Protein AF-A0A7U6KMN3-F1 (afdb_monomer)

Foldseek 3Di:
DVLLLLLLLLLVLLVPDPVQCPDPLHQAQFQKDKDFAFKEWEAALQLHGDAMDTDADPVRARETDTFIAHADLCRQLPPDDDADRAAKAFQQQQAPCQCQAEPDNDRNPVRRLVNLVLLCPDPLHDSQSVSSSSNRVVRCVVVRCVVNVQFDHDPVDNRHGDWDLDCVVPGRHSQVHADDDPRTRDSSRHMYFYFYFHPDPPPPTPVGRGCRPDVSNSVSSVVSSLVVLPDWDQAPSPRDTGRFDPDADACLDPLARQADADDDDCLDPPPCPPVDPDSRCCHVHTHHPRSRRSSSSSSSSQQVPAWDDDPQKIKGKAWSNRDDDDGLQDKDPFDFPPPPPPDDDDDDDDDDDDDDDDDDPDDPDPDPDPCPCVVVLVSLVVVLVVSVVVDDQPTKMKMWMKGPPDRNHIYTLDIDIDGSVQQSVLQSLQFVVQWDWDWDQDPVVSDTTIGIIGDGLQNLLCLLPNPPDDPVSSVVSCSQCSCCSGRPPVDDRDVSSVVSNVVQVVPPVRDDPPDDDDD

Radius of gyration: 28.68 Å; Cα contacts (8 Å, |Δi|>4): 868; chains: 1; bounding box: 84×83×78 Å

Structure (mmCIF, N/CA/C/O backbone):
data_AF-A0A7U6KMN3-F1
#
_entry.id   AF-A0A7U6KMN3-F1
#
loop_
_atom_site.group_PDB
_atom_site.id
_atom_site.type_symbol
_atom_site.label_atom_id
_atom_site.label_alt_id
_atom_site.label_comp_id
_atom_site.label_asym_id
_atom_site.label_entity_id
_atom_site.label_seq_id
_atom_site.pdbx_PDB_ins_code
_atom_site.Cartn_x
_atom_site.Cartn_y
_atom_site.Cartn_z
_atom_site.occupancy
_atom_site.B_iso_or_equiv
_atom_site.auth_seq_id
_atom_site.auth_comp_id
_atom_site.auth_asym_id
_atom_site.auth_atom_id
_atom_site.pdbx_PDB_model_num
ATOM 1 N N . MET A 1 1 ? 4.955 16.633 -13.365 1.00 75.56 1 MET A N 1
ATOM 2 C CA . MET A 1 1 ? 4.415 15.564 -12.492 1.00 75.56 1 MET A CA 1
ATOM 3 C C . MET A 1 1 ? 3.615 14.547 -13.314 1.00 75.56 1 MET A C 1
ATOM 5 O O . MET A 1 1 ? 2.592 14.062 -12.848 1.00 75.56 1 MET A O 1
ATOM 9 N N . SER A 1 2 ? 4.068 14.206 -14.528 1.00 88.62 2 SER A N 1
ATOM 10 C CA . SER A 1 2 ? 3.342 13.273 -15.402 1.00 88.62 2 SER A CA 1
ATOM 11 C C . SER A 1 2 ? 3.213 11.893 -14.758 1.00 88.62 2 SER A C 1
ATOM 13 O O . SER A 1 2 ? 2.114 11.363 -14.697 1.00 88.62 2 SER A O 1
ATOM 15 N N . TRP A 1 3 ? 4.273 11.395 -14.113 1.00 94.62 3 TRP A N 1
ATOM 16 C CA . TRP A 1 3 ? 4.245 10.140 -13.353 1.00 94.62 3 TRP A CA 1
ATOM 17 C C . TRP A 1 3 ? 3.096 10.051 -12.335 1.00 94.62 3 TRP A C 1
ATOM 19 O O . TRP A 1 3 ? 2.422 9.026 -12.259 1.00 94.62 3 TRP A O 1
ATOM 29 N N . LEU A 1 4 ? 2.817 11.125 -11.587 1.00 95.56 4 LEU A N 1
ATOM 30 C CA . LEU A 1 4 ? 1.748 11.130 -10.584 1.00 95.56 4 LEU A CA 1
ATOM 31 C C . LEU A 1 4 ? 0.370 11.159 -11.255 1.00 95.56 4 LEU A C 1
ATOM 33 O O . LEU A 1 4 ? -0.555 10.492 -10.798 1.00 95.56 4 LEU A O 1
ATOM 37 N N . GLN A 1 5 ? 0.252 11.878 -12.373 1.00 95.25 5 GLN A N 1
ATOM 38 C CA . GLN A 1 5 ? -0.947 11.876 -13.205 1.00 95.25 5 GLN A CA 1
ATOM 39 C C . GLN A 1 5 ? -1.227 10.489 -13.794 1.00 95.25 5 GLN A C 1
ATOM 41 O O . GLN A 1 5 ? -2.370 10.042 -13.751 1.00 95.25 5 GLN A O 1
ATOM 46 N N . ARG A 1 6 ? -0.201 9.773 -14.272 1.00 96.31 6 ARG A N 1
ATOM 47 C CA . ARG A 1 6 ? -0.344 8.397 -14.773 1.00 96.31 6 ARG A CA 1
ATOM 48 C C . ARG A 1 6 ? -0.796 7.440 -13.693 1.00 96.31 6 ARG A C 1
ATOM 50 O O . ARG A 1 6 ? -1.695 6.646 -13.941 1.00 96.31 6 ARG A O 1
ATOM 57 N N . LEU A 1 7 ? -0.229 7.534 -12.495 1.00 97.44 7 LEU A N 1
ATOM 58 C CA . LEU A 1 7 ? -0.665 6.722 -11.359 1.00 97.44 7 LEU A CA 1
ATOM 59 C C . LEU A 1 7 ? -2.117 7.016 -10.972 1.00 97.44 7 LEU A C 1
ATOM 61 O O . LEU A 1 7 ? -2.883 6.087 -10.742 1.00 97.44 7 LEU A O 1
ATOM 65 N N . TYR A 1 8 ? -2.516 8.290 -10.961 1.00 97.19 8 TYR A N 1
ATOM 66 C CA . TYR A 1 8 ? -3.905 8.680 -10.726 1.00 97.19 8 TYR A CA 1
ATOM 67 C C . TYR A 1 8 ? -4.854 8.106 -11.792 1.00 97.19 8 TYR A C 1
ATOM 69 O O . TYR A 1 8 ? -5.833 7.453 -11.449 1.00 97.19 8 TYR A O 1
ATOM 77 N N . GLN A 1 9 ? -4.530 8.259 -13.080 1.00 96.06 9 GLN A N 1
ATOM 78 C CA . GLN A 1 9 ? -5.304 7.673 -14.184 1.00 96.06 9 GLN A CA 1
ATOM 79 C C . GLN A 1 9 ? -5.374 6.143 -14.093 1.00 96.06 9 GLN A C 1
ATOM 81 O O . GLN A 1 9 ? -6.420 5.557 -14.356 1.00 96.06 9 GLN A O 1
ATOM 86 N N . THR A 1 10 ? -4.272 5.504 -13.692 1.00 96.25 10 THR A N 1
ATOM 87 C CA . THR A 1 10 ? -4.205 4.050 -13.494 1.00 96.25 10 THR A CA 1
ATOM 88 C C . THR A 1 10 ? -5.128 3.618 -12.361 1.00 96.25 10 THR A C 1
ATOM 90 O O . THR A 1 10 ? -5.821 2.619 -12.502 1.00 96.25 10 THR A O 1
ATOM 93 N N . TYR A 1 11 ? -5.190 4.381 -11.263 1.00 96.75 11 TYR A N 1
ATOM 94 C CA . TYR A 1 11 ? -6.145 4.120 -10.188 1.00 96.75 11 TYR A CA 1
ATOM 95 C C . TYR A 1 11 ? -7.586 4.166 -10.699 1.00 96.75 11 TYR A C 1
ATOM 97 O O . TYR A 1 11 ? -8.338 3.222 -10.480 1.00 96.75 11 TYR A O 1
ATOM 105 N N . GLU A 1 12 ? -7.967 5.248 -11.388 1.00 95.69 12 GLU A N 1
ATOM 106 C CA . GLU A 1 12 ? -9.327 5.416 -11.917 1.00 95.69 12 GLU A CA 1
ATOM 107 C C . GLU A 1 12 ? -9.701 4.249 -12.842 1.00 95.69 12 GLU A C 1
ATOM 109 O O . GLU A 1 12 ? -10.731 3.609 -12.634 1.00 95.69 12 GLU A O 1
ATOM 114 N N . ALA A 1 13 ? -8.825 3.898 -13.788 1.00 94.12 13 ALA A N 1
ATOM 115 C CA . ALA A 1 13 ? -9.052 2.795 -14.718 1.00 94.12 13 ALA A CA 1
ATOM 116 C C . ALA A 1 13 ? -9.132 1.429 -14.013 1.00 94.12 13 ALA A C 1
ATOM 118 O O . ALA A 1 13 ? -10.067 0.664 -14.243 1.00 94.12 13 ALA A O 1
ATOM 119 N N . ALA A 1 14 ? -8.182 1.123 -13.125 1.00 93.44 14 ALA A N 1
ATOM 120 C CA . ALA A 1 14 ? -8.135 -0.160 -12.432 1.00 93.44 14 ALA A CA 1
ATOM 121 C C . ALA A 1 14 ? -9.286 -0.329 -11.429 1.00 93.44 14 ALA A C 1
ATOM 123 O O . ALA A 1 14 ? -9.787 -1.439 -11.265 1.00 93.44 14 ALA A O 1
ATOM 124 N N . SER A 1 15 ? -9.740 0.755 -10.789 1.00 91.81 15 SER A N 1
ATOM 125 C CA . SER A 1 15 ? -10.871 0.730 -9.850 1.00 91.81 15 SER A CA 1
ATOM 126 C C . SER A 1 15 ? -12.203 0.357 -10.512 1.00 91.81 15 SER A C 1
ATOM 128 O O . SER A 1 15 ? -13.073 -0.207 -9.857 1.00 91.81 15 SER A O 1
ATOM 130 N N . GLN A 1 16 ? -12.342 0.620 -11.815 1.00 90.62 16 GLN A N 1
ATOM 131 C CA . GLN A 1 16 ? -13.545 0.330 -12.602 1.00 90.62 16 GLN A CA 1
ATOM 132 C C . GLN A 1 16 ? -13.466 -1.009 -13.354 1.00 90.62 16 GLN A C 1
ATOM 134 O O . GLN A 1 16 ? -14.445 -1.433 -13.966 1.00 90.62 16 GLN A O 1
ATOM 139 N N . ASN A 1 17 ? -12.314 -1.683 -13.329 1.00 89.50 17 ASN A N 1
ATOM 140 C CA . ASN A 1 17 ? -12.091 -2.927 -14.056 1.00 89.50 17 ASN A CA 1
ATOM 141 C C . ASN A 1 17 ? -12.379 -4.144 -13.160 1.00 89.50 17 ASN A C 1
ATOM 143 O O . ASN A 1 17 ? -11.594 -4.459 -12.266 1.00 89.50 17 ASN A O 1
ATOM 147 N N . ALA A 1 18 ? -13.483 -4.846 -13.425 1.00 88.00 18 ALA A N 1
ATOM 148 C CA . ALA A 1 18 ? -13.924 -5.994 -12.631 1.00 88.00 18 ALA A CA 1
ATOM 149 C C . ALA A 1 18 ? -12.882 -7.125 -12.555 1.00 88.00 18 ALA A C 1
ATOM 151 O O . ALA A 1 18 ? -12.682 -7.685 -11.478 1.00 88.00 18 ALA A O 1
ATOM 152 N N . ASP A 1 19 ? -12.172 -7.409 -13.650 1.00 86.81 19 ASP A N 1
ATOM 153 C CA . ASP A 1 19 ? -11.166 -8.476 -13.696 1.00 86.81 19 ASP A CA 1
ATOM 154 C C . ASP A 1 19 ? -9.969 -8.146 -12.800 1.00 86.81 19 ASP A C 1
ATOM 156 O O . ASP A 1 19 ? -9.472 -9.003 -12.072 1.00 86.81 19 ASP A O 1
ATOM 160 N N . LEU A 1 20 ? -9.528 -6.883 -12.796 1.00 85.88 20 LEU A N 1
ATOM 161 C CA . LEU A 1 20 ? -8.457 -6.420 -11.908 1.00 85.88 20 LEU A CA 1
ATOM 162 C C . LEU A 1 20 ? -8.901 -6.386 -10.441 1.00 85.88 20 LEU A C 1
ATOM 164 O O . LEU A 1 20 ? -8.093 -6.645 -9.550 1.00 85.88 20 LEU A O 1
ATOM 168 N N . GLN A 1 21 ? -10.174 -6.082 -10.177 1.00 82.69 21 GLN A N 1
ATOM 169 C CA . GLN A 1 21 ? -10.729 -6.075 -8.822 1.00 82.69 21 GLN A CA 1
ATOM 170 C C . GLN A 1 21 ? -10.980 -7.484 -8.259 1.00 82.69 21 GLN A C 1
ATOM 172 O O . GLN A 1 21 ? -11.063 -7.630 -7.039 1.00 82.69 21 GLN A O 1
ATOM 177 N N . ALA A 1 22 ? -11.098 -8.499 -9.121 1.00 81.06 22 ALA A N 1
ATOM 178 C CA . ALA A 1 22 ? -11.293 -9.898 -8.740 1.00 81.06 22 ALA A CA 1
ATOM 179 C C . ALA A 1 22 ? -9.983 -10.643 -8.417 1.00 81.06 22 ALA A C 1
ATOM 181 O O . ALA A 1 22 ? -10.028 -11.743 -7.872 1.00 81.06 22 ALA A O 1
ATOM 182 N N . GLN A 1 23 ? -8.823 -10.064 -8.741 1.00 80.25 23 GLN A N 1
ATOM 183 C CA . GLN A 1 23 ? -7.516 -10.648 -8.432 1.00 80.25 23 GLN A CA 1
ATOM 184 C C . GLN A 1 23 ? -7.201 -10.576 -6.930 1.00 80.25 23 GLN A C 1
ATOM 186 O O . GLN A 1 23 ? -7.559 -9.610 -6.256 1.00 80.25 23 GLN A O 1
ATOM 191 N N . ASP A 1 24 ? -6.436 -11.551 -6.423 1.00 71.88 24 ASP A N 1
ATOM 192 C CA . ASP A 1 24 ? -6.004 -11.608 -5.014 1.00 71.88 24 ASP A CA 1
ATOM 193 C C . ASP A 1 24 ? -5.270 -10.334 -4.569 1.00 71.88 24 ASP A C 1
ATOM 195 O O . ASP A 1 24 ? -5.405 -9.868 -3.435 1.00 71.88 24 ASP A O 1
ATOM 199 N N . GLN A 1 25 ? -4.503 -9.733 -5.481 1.00 75.62 25 GLN A N 1
ATOM 200 C CA . GLN A 1 25 ? -3.816 -8.465 -5.263 1.00 75.62 25 GLN A CA 1
ATOM 201 C C . GLN A 1 25 ? -4.696 -7.287 -5.696 1.00 75.62 25 GLN A C 1
ATOM 203 O O . GLN A 1 25 ? -4.370 -6.559 -6.635 1.00 75.62 25 GLN A O 1
ATOM 208 N N . LYS A 1 26 ? -5.833 -7.111 -5.017 1.00 80.94 26 LYS A N 1
ATOM 209 C CA . LYS A 1 26 ? -6.793 -6.038 -5.304 1.00 80.94 26 LYS A CA 1
ATOM 210 C C . LYS A 1 26 ? -6.191 -4.653 -5.034 1.00 80.94 26 LYS A C 1
ATOM 212 O O . LYS A 1 26 ? -5.464 -4.441 -4.060 1.00 80.94 26 LYS A O 1
ATOM 217 N N . LEU A 1 27 ? -6.537 -3.687 -5.884 1.00 90.56 27 LEU A N 1
ATOM 218 C CA . LEU A 1 27 ? -6.230 -2.273 -5.670 1.00 90.56 27 LEU A CA 1
ATOM 219 C C . LEU A 1 27 ? -6.852 -1.787 -4.351 1.00 90.56 27 LEU A C 1
ATOM 221 O O . LEU A 1 27 ? -8.049 -1.951 -4.119 1.00 90.56 27 LEU A O 1
ATOM 225 N N . MET A 1 28 ? -6.049 -1.155 -3.494 1.00 90.50 28 MET A N 1
ATOM 226 C CA . MET A 1 28 ? -6.537 -0.654 -2.209 1.00 90.50 28 MET A CA 1
ATOM 227 C C . MET A 1 28 ? -7.503 0.531 -2.409 1.00 90.50 28 MET A C 1
ATOM 229 O O . MET A 1 28 ? -7.180 1.469 -3.149 1.00 90.50 28 MET A O 1
ATOM 233 N N . PRO A 1 29 ? -8.664 0.554 -1.730 1.00 92.25 29 PRO A N 1
ATOM 234 C CA . PRO A 1 29 ? -9.495 1.751 -1.658 1.00 92.25 29 PRO A CA 1
ATOM 235 C C . PRO A 1 29 ? -8.702 2.925 -1.063 1.00 92.25 29 PRO A C 1
ATOM 237 O O . PRO A 1 29 ? -7.939 2.751 -0.115 1.00 92.25 29 PRO A O 1
ATOM 240 N N . TYR A 1 30 ? -8.863 4.135 -1.596 1.00 92.31 30 TYR A N 1
ATOM 241 C CA . TYR A 1 30 ? -8.208 5.315 -1.022 1.00 92.31 30 TYR A CA 1
ATOM 242 C C . TYR A 1 30 ? -8.763 5.622 0.383 1.00 92.31 30 TYR A C 1
ATOM 244 O O . TYR A 1 30 ? -9.890 5.226 0.696 1.00 92.31 30 TYR A O 1
ATOM 252 N N . TYR A 1 31 ? -7.968 6.279 1.239 1.00 93.12 31 TYR A N 1
ATOM 253 C CA . TYR A 1 31 ? -8.259 6.480 2.674 1.00 93.12 31 TYR A CA 1
ATOM 254 C C . TYR A 1 31 ? -8.452 5.185 3.481 1.00 93.12 31 TYR A C 1
ATOM 256 O O . TYR A 1 31 ? -9.208 5.143 4.455 1.00 93.12 31 TYR A O 1
ATOM 264 N N . HIS A 1 32 ? -7.772 4.117 3.065 1.00 93.62 32 HIS A N 1
ATOM 265 C CA . HIS A 1 32 ? -7.722 2.850 3.787 1.00 93.62 32 HIS A CA 1
ATOM 266 C C . HIS A 1 32 ? -6.274 2.428 4.028 1.00 93.62 32 HIS A C 1
ATOM 268 O O . HIS A 1 32 ? -5.341 2.895 3.376 1.00 93.62 32 HIS A O 1
ATOM 274 N N . VAL A 1 33 ? -6.084 1.533 4.992 1.00 92.19 33 VAL A N 1
ATOM 275 C CA . VAL A 1 33 ? -4.797 0.897 5.266 1.00 92.19 33 VAL A CA 1
ATOM 276 C C . VAL A 1 33 ? -5.019 -0.579 5.547 1.00 92.19 33 VAL A C 1
ATOM 278 O O . VAL A 1 33 ? -6.028 -0.960 6.139 1.00 92.19 33 VAL A O 1
ATOM 281 N N . ASN A 1 34 ? -4.064 -1.421 5.170 1.00 91.44 34 ASN A N 1
ATOM 282 C CA . ASN A 1 34 ? -4.116 -2.820 5.566 1.00 91.44 34 ASN A CA 1
ATOM 283 C C . ASN A 1 34 ? -3.633 -3.008 7.006 1.00 91.44 34 ASN A C 1
ATOM 285 O O . ASN A 1 34 ? -2.595 -2.467 7.402 1.00 91.44 34 ASN A O 1
ATOM 289 N N . GLN A 1 35 ? -4.349 -3.829 7.769 1.00 93.88 35 GLN A N 1
ATOM 290 C CA . GLN A 1 35 ? -3.986 -4.218 9.129 1.00 93.88 35 GLN A CA 1
ATOM 291 C C . GLN A 1 35 ? -4.029 -5.734 9.295 1.00 93.88 35 GLN A C 1
ATOM 293 O O . GLN A 1 35 ? -4.826 -6.429 8.668 1.00 93.88 35 GLN A O 1
ATOM 298 N N . ASN A 1 36 ? -3.162 -6.240 10.173 1.00 95.31 36 ASN A N 1
ATOM 299 C CA . ASN A 1 36 ? -3.255 -7.608 10.668 1.00 95.31 36 ASN A CA 1
ATOM 300 C C . ASN A 1 36 ? -4.308 -7.637 11.773 1.00 95.31 36 ASN A C 1
ATOM 302 O O . ASN A 1 36 ? -4.075 -7.094 12.852 1.00 95.31 36 ASN A O 1
ATOM 306 N N . VAL A 1 37 ? -5.444 -8.261 11.488 1.00 97.44 37 VAL A N 1
ATOM 307 C CA . VAL A 1 37 ? -6.626 -8.333 12.345 1.00 97.44 37 VAL A CA 1
ATOM 308 C C . VAL A 1 37 ? -6.648 -9.642 13.120 1.00 97.44 37 VAL A C 1
ATOM 310 O O . VAL A 1 37 ? -6.433 -10.704 12.536 1.00 97.44 37 VAL A O 1
ATOM 313 N N . GLN A 1 38 ? -6.904 -9.567 14.429 1.00 98.12 38 GLN A N 1
ATOM 314 C CA . GLN A 1 38 ? -6.920 -10.733 15.318 1.00 98.12 38 GLN A CA 1
ATOM 315 C C . GLN A 1 38 ? -8.325 -11.121 15.779 1.00 98.12 38 GLN A C 1
ATOM 317 O O . GLN A 1 38 ? -8.552 -12.306 16.003 1.00 98.12 38 GLN A O 1
ATOM 322 N N . ILE A 1 39 ? -9.262 -10.177 15.908 1.00 98.38 39 ILE A N 1
ATOM 323 C CA . ILE A 1 39 ? -10.610 -10.441 16.439 1.00 98.38 39 ILE A CA 1
ATOM 324 C C . ILE A 1 39 ? -11.667 -9.946 15.456 1.00 98.38 39 ILE A C 1
ATOM 326 O O . ILE A 1 39 ? -11.599 -8.812 14.981 1.00 98.38 39 ILE A O 1
ATOM 330 N N . VAL A 1 40 ? -12.675 -10.779 15.206 1.00 98.44 40 VAL A N 1
ATOM 331 C CA . VAL A 1 40 ? -13.915 -10.380 14.536 1.00 98.44 40 VAL A CA 1
ATOM 332 C C . VAL A 1 40 ? -15.028 -10.338 15.576 1.00 98.44 40 VAL A C 1
ATOM 334 O O . VAL A 1 40 ? -15.256 -11.319 16.283 1.00 98.44 40 VAL A O 1
ATOM 337 N N . ILE A 1 41 ? -15.729 -9.211 15.668 1.00 98.62 41 ILE A N 1
ATOM 338 C CA . ILE A 1 41 ? -16.874 -9.045 16.568 1.00 98.62 41 ILE A CA 1
ATOM 339 C C . ILE A 1 41 ? -18.137 -8.924 15.740 1.00 98.62 41 ILE A C 1
ATOM 341 O O . ILE A 1 41 ? -18.213 -8.109 14.827 1.00 98.62 41 ILE A O 1
ATOM 345 N N . THR A 1 42 ? -19.137 -9.731 16.070 1.00 98.38 42 THR A N 1
ATOM 346 C CA . THR A 1 42 ? -20.462 -9.659 15.465 1.00 98.38 42 THR A CA 1
ATOM 347 C C . THR A 1 42 ? -21.413 -8.942 16.411 1.00 98.38 42 THR A C 1
ATOM 349 O O . THR A 1 42 ? -21.622 -9.382 17.544 1.00 98.38 42 THR A O 1
ATOM 352 N N . ILE A 1 43 ? -22.006 -7.860 15.919 1.00 98.12 43 ILE A N 1
ATOM 353 C CA . ILE A 1 43 ? -23.083 -7.116 16.574 1.00 98.12 43 ILE A CA 1
ATOM 354 C C . ILE A 1 43 ? -24.310 -7.088 15.665 1.00 98.12 43 ILE A C 1
ATOM 356 O O . ILE A 1 43 ? -24.195 -7.282 14.453 1.00 98.12 43 ILE A O 1
ATOM 360 N N . ASN A 1 44 ? -25.485 -6.833 16.230 1.00 95.44 44 ASN A N 1
ATOM 361 C CA . ASN A 1 44 ? -26.667 -6.549 15.421 1.00 95.44 44 ASN A CA 1
ATOM 362 C C . ASN A 1 44 ? -26.744 -5.056 15.021 1.00 95.44 44 ASN A C 1
ATOM 364 O O . ASN A 1 44 ? -25.998 -4.212 15.522 1.00 95.44 44 ASN A O 1
ATOM 368 N N . ASP A 1 45 ? -27.683 -4.723 14.139 1.00 93.12 45 ASP A N 1
ATOM 369 C CA . ASP A 1 45 ? -27.980 -3.360 13.673 1.00 93.12 45 ASP A CA 1
ATOM 370 C C . ASP A 1 45 ? -28.388 -2.376 14.793 1.00 93.12 45 ASP A C 1
ATOM 372 O O . ASP A 1 45 ? -28.247 -1.163 14.625 1.00 93.12 45 ASP A O 1
ATOM 376 N N . LYS A 1 46 ? -28.801 -2.872 15.966 1.00 95.31 46 LYS A N 1
ATOM 377 C CA . LYS A 1 46 ? -29.093 -2.084 17.180 1.00 95.31 46 LYS A CA 1
ATOM 378 C C . LYS A 1 46 ? -27.867 -1.859 18.073 1.00 95.31 46 LYS A C 1
ATOM 380 O O . LYS A 1 46 ? -27.961 -1.157 19.079 1.00 95.31 46 LYS A O 1
ATOM 385 N N . GLY A 1 47 ? -26.717 -2.432 17.719 1.00 95.88 47 GLY A N 1
ATOM 386 C CA . GLY A 1 47 ? -25.494 -2.362 18.512 1.00 95.88 47 GLY A CA 1
ATOM 387 C C . GLY A 1 47 ? -25.498 -3.295 19.724 1.00 95.88 47 GLY A C 1
ATOM 388 O O . GLY A 1 47 ? -24.863 -2.988 20.733 1.00 95.88 47 GLY A O 1
ATOM 389 N N . ASP A 1 48 ? -26.232 -4.406 19.690 1.00 97.69 48 ASP A N 1
ATOM 390 C CA . ASP A 1 48 ? -26.143 -5.466 20.700 1.00 97.69 48 ASP A CA 1
ATOM 391 C C . ASP A 1 48 ? -25.092 -6.504 20.309 1.00 97.69 48 ASP A C 1
ATOM 393 O O . ASP A 1 48 ? -24.983 -6.887 19.142 1.00 97.69 48 ASP A O 1
ATOM 397 N N . PHE A 1 49 ? -24.330 -6.967 21.300 1.00 98.38 49 PHE A N 1
ATOM 398 C CA . PHE A 1 49 ? -23.338 -8.019 21.123 1.00 98.38 49 PHE A CA 1
ATOM 399 C C . PHE A 1 49 ? -24.009 -9.346 20.757 1.00 98.38 49 PHE A C 1
ATOM 401 O O . PHE A 1 49 ? -24.993 -9.741 21.382 1.00 98.38 49 PHE A O 1
ATOM 408 N N . VAL A 1 50 ? -23.457 -10.041 19.760 1.00 97.75 50 VAL A N 1
ATOM 409 C CA . VAL A 1 50 ? -23.926 -11.369 19.337 1.00 97.75 50 VAL A CA 1
ATOM 410 C C . VAL A 1 50 ? -22.866 -12.423 19.633 1.00 97.75 50 VAL A C 1
ATOM 412 O O . VAL A 1 50 ? -23.162 -13.427 20.274 1.00 97.75 50 VAL A O 1
ATOM 415 N N . ARG A 1 51 ? -21.635 -12.213 19.152 1.00 98.06 51 ARG A N 1
ATOM 416 C CA . ARG A 1 51 ? -20.488 -13.103 19.390 1.00 98.06 51 ARG A CA 1
ATOM 417 C C . ARG A 1 51 ? -19.171 -12.421 19.032 1.00 98.06 51 ARG A C 1
ATOM 419 O O . ARG A 1 51 ? -19.159 -11.445 18.284 1.00 98.06 51 ARG A O 1
ATOM 426 N N . ALA A 1 52 ? -18.063 -13.006 19.466 1.00 98.19 52 ALA A N 1
ATOM 427 C CA . ALA A 1 52 ? -16.726 -12.643 19.016 1.00 98.19 52 ALA A CA 1
ATOM 428 C C . ALA A 1 52 ? -15.884 -13.895 18.764 1.00 98.19 52 ALA A C 1
ATOM 430 O O . ALA A 1 52 ? -16.103 -14.932 19.386 1.00 98.19 52 ALA A O 1
ATOM 431 N N . GLU A 1 53 ? -14.928 -13.794 17.847 1.00 96.81 53 GLU A N 1
ATOM 432 C CA . GLU A 1 53 ? -14.059 -14.906 17.471 1.00 96.81 53 GLU A CA 1
ATOM 433 C C . GLU A 1 53 ? -12.637 -14.437 17.140 1.00 96.81 53 GLU A C 1
ATOM 435 O O . GLU A 1 53 ? -12.423 -13.348 16.598 1.00 96.81 53 GLU A O 1
ATOM 440 N N . VAL A 1 54 ? -11.652 -15.281 17.463 1.00 97.56 54 VAL A N 1
ATOM 441 C CA . VAL A 1 54 ? -10.251 -15.085 17.067 1.00 97.56 54 VAL A CA 1
ATOM 442 C C . VAL A 1 54 ? -10.077 -15.527 15.616 1.00 97.56 54 VAL A C 1
ATOM 444 O O . VAL A 1 54 ? -10.561 -16.585 15.217 1.00 97.56 54 VAL A O 1
ATOM 447 N N . CYS A 1 55 ? -9.352 -14.737 14.829 1.00 96.75 55 CYS A N 1
ATOM 448 C CA . CYS A 1 55 ? -9.028 -15.066 13.448 1.00 96.75 55 CYS A CA 1
ATOM 449 C C . CYS A 1 55 ? -8.203 -16.358 13.357 1.00 96.75 55 CYS A C 1
ATOM 451 O O . CYS A 1 55 ? -7.207 -16.544 14.064 1.00 96.75 55 CYS A O 1
ATOM 453 N N . ARG A 1 56 ? -8.620 -17.241 12.449 1.00 95.69 56 ARG A N 1
ATOM 454 C CA . ARG A 1 56 ? -7.989 -18.531 12.162 1.00 95.69 56 ARG A CA 1
ATOM 455 C C . ARG A 1 56 ? -7.774 -18.690 10.655 1.00 95.69 56 ARG A C 1
ATOM 457 O O . ARG A 1 56 ? -8.479 -18.050 9.871 1.00 95.69 56 ARG A O 1
ATOM 464 N N . ASP A 1 57 ? -6.780 -19.489 10.278 1.00 93.19 57 ASP A N 1
ATOM 465 C CA . ASP A 1 57 ? -6.574 -19.946 8.901 1.00 93.19 57 ASP A CA 1
ATOM 466 C C . ASP A 1 57 ? -7.497 -21.123 8.542 1.00 93.19 57 ASP A C 1
ATOM 468 O O . ASP A 1 57 ? -8.280 -21.585 9.375 1.00 93.19 57 ASP A O 1
ATOM 472 N N . ASP A 1 58 ? -7.405 -21.607 7.301 1.00 91.44 58 ASP A N 1
ATOM 473 C CA . ASP A 1 58 ? -8.270 -22.674 6.773 1.00 91.44 58 ASP A CA 1
ATOM 474 C C . ASP A 1 58 ? -8.101 -24.014 7.511 1.00 91.44 58 ASP A C 1
ATOM 476 O O . ASP A 1 58 ? -9.005 -24.846 7.505 1.00 91.44 58 ASP A O 1
ATOM 480 N N . ASN A 1 59 ? -6.975 -24.204 8.207 1.00 92.25 59 ASN A N 1
ATOM 481 C CA . ASN A 1 59 ? -6.707 -25.380 9.036 1.00 92.25 59 ASN A CA 1
ATOM 482 C C . ASN A 1 59 ? -7.163 -25.186 10.495 1.00 92.25 59 ASN A C 1
ATOM 484 O O . ASN A 1 59 ? -6.875 -26.019 11.353 1.00 92.25 59 ASN A O 1
ATOM 488 N N . GLY A 1 60 ? -7.838 -24.075 10.805 1.00 91.00 60 GLY A N 1
ATOM 489 C CA . GLY A 1 60 ? -8.320 -23.745 12.145 1.00 91.00 60 GLY A CA 1
ATOM 490 C C . GLY A 1 60 ? -7.246 -23.198 13.091 1.00 91.00 60 GLY A C 1
ATOM 491 O O . GLY A 1 60 ? -7.539 -22.951 14.266 1.00 91.00 60 GLY A O 1
ATOM 492 N N . LYS A 1 61 ? -6.017 -22.958 12.619 1.00 93.50 61 LYS A N 1
ATOM 493 C CA . LYS A 1 61 ? -4.931 -22.425 13.448 1.00 93.50 61 LYS A CA 1
ATOM 494 C C . LYS A 1 61 ? -5.075 -20.916 13.603 1.00 93.50 61 LYS A C 1
ATOM 496 O O . LYS A 1 61 ? -5.362 -20.213 12.639 1.00 93.50 61 LYS A O 1
ATOM 501 N N . VAL A 1 62 ? -4.836 -20.399 14.810 1.00 95.12 62 VAL A N 1
ATOM 502 C CA . VAL A 1 62 ? -4.858 -18.952 15.076 1.00 95.12 62 VAL A CA 1
ATOM 503 C C . VAL A 1 62 ? -3.878 -18.229 14.149 1.00 95.12 62 VAL A C 1
ATOM 505 O O . VAL A 1 62 ? -2.671 -18.482 14.174 1.00 95.12 62 VAL A O 1
ATOM 508 N N . LYS A 1 63 ? -4.408 -17.323 13.324 1.00 94.81 63 LYS A N 1
ATOM 509 C CA . LYS A 1 63 ? -3.646 -16.543 12.347 1.00 94.81 63 LYS A CA 1
ATOM 510 C C . LYS A 1 63 ? -4.368 -15.233 12.065 1.00 94.81 63 LYS A C 1
ATOM 512 O O . LYS A 1 63 ? -5.577 -15.209 11.857 1.00 94.81 63 LYS A O 1
ATOM 517 N N . SER A 1 64 ? -3.612 -14.138 12.035 1.00 95.38 64 SER A N 1
ATOM 518 C CA . SER A 1 64 ? -4.179 -12.827 11.707 1.00 95.38 64 SER A CA 1
ATOM 519 C C . SER A 1 64 ? -4.706 -12.793 10.270 1.00 95.38 64 SER A C 1
ATOM 521 O O . SER A 1 64 ? -4.059 -13.323 9.365 1.00 95.38 64 SER A O 1
ATOM 523 N N . LYS A 1 65 ? -5.836 -12.115 10.051 1.00 94.75 65 LYS A N 1
ATOM 524 C CA . LYS A 1 65 ? -6.346 -11.795 8.708 1.00 94.75 65 LYS A CA 1
ATOM 525 C C . LYS A 1 65 ? -5.787 -10.451 8.252 1.00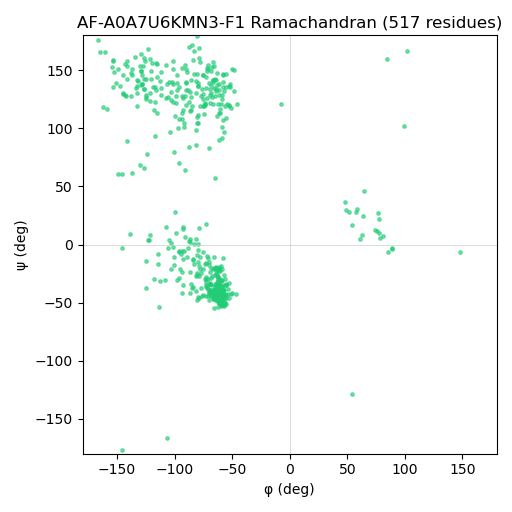 94.75 65 LYS A C 1
ATOM 527 O O . LYS A 1 65 ? -5.807 -9.492 9.016 1.00 94.75 65 LYS A O 1
ATOM 532 N N . TYR A 1 66 ? -5.289 -10.372 7.022 1.00 92.88 66 TYR A N 1
ATOM 533 C CA . TYR A 1 66 ? -4.771 -9.127 6.455 1.00 92.88 66 TYR A CA 1
ATOM 534 C C . TYR A 1 66 ? -5.894 -8.403 5.708 1.00 92.88 66 TYR A C 1
ATOM 536 O O . TYR A 1 66 ? -6.304 -8.854 4.642 1.00 92.88 66 TYR A O 1
ATOM 544 N N . LEU A 1 67 ? -6.439 -7.338 6.303 1.00 93.38 67 LEU A N 1
ATOM 545 C CA . LEU A 1 67 ? -7.670 -6.687 5.839 1.00 93.38 67 LEU A CA 1
ATOM 546 C C . LEU A 1 67 ? -7.467 -5.187 5.620 1.00 93.38 67 LEU A C 1
ATOM 548 O O . LEU A 1 67 ? -6.794 -4.535 6.421 1.00 93.38 67 LEU A O 1
ATOM 552 N N . ALA A 1 68 ? -8.097 -4.645 4.575 1.00 93.12 68 ALA A N 1
ATOM 553 C CA . ALA A 1 68 ? -8.191 -3.208 4.345 1.00 93.12 68 ALA A CA 1
ATOM 554 C C . ALA A 1 68 ? -9.254 -2.601 5.269 1.00 93.12 68 ALA A C 1
ATOM 556 O O . ALA A 1 68 ? -10.392 -3.071 5.308 1.00 93.12 68 ALA A O 1
ATOM 557 N N . ILE A 1 69 ? -8.881 -1.556 6.003 1.00 95.56 69 ILE A N 1
ATOM 558 C CA . ILE A 1 69 ? -9.774 -0.849 6.923 1.00 95.56 69 ILE A CA 1
ATOM 559 C C . ILE A 1 69 ? -9.751 0.664 6.668 1.00 95.56 69 ILE A C 1
ATOM 561 O O . ILE A 1 69 ? -8.704 1.191 6.274 1.00 95.56 69 ILE A O 1
ATOM 565 N N . PRO A 1 70 ? -10.864 1.376 6.920 1.00 96.12 70 PRO A N 1
ATOM 566 C CA . PRO A 1 70 ? -10.896 2.834 6.914 1.00 96.12 70 PRO A CA 1
ATOM 567 C C . PRO A 1 70 ? -9.806 3.440 7.803 1.00 96.12 70 PRO A C 1
ATOM 569 O O . PRO A 1 70 ? -9.603 2.998 8.936 1.00 96.12 70 PRO A O 1
ATOM 572 N N . ALA A 1 71 ? -9.109 4.463 7.311 1.00 94.38 71 ALA A N 1
ATOM 573 C CA . ALA A 1 71 ? -8.083 5.171 8.065 1.00 94.38 71 ALA A CA 1
ATOM 574 C C . ALA A 1 71 ? -7.979 6.641 7.654 1.00 94.38 71 ALA A C 1
ATOM 576 O O . ALA A 1 71 ? -8.207 7.012 6.508 1.00 94.38 71 ALA A O 1
ATOM 577 N N . THR A 1 72 ? -7.573 7.477 8.605 1.00 90.94 72 THR A N 1
ATOM 578 C CA . THR A 1 72 ? -7.080 8.829 8.315 1.00 90.94 72 THR A CA 1
ATOM 579 C C . THR A 1 72 ? -5.604 8.789 7.940 1.00 90.94 72 THR A C 1
ATOM 581 O O . THR A 1 72 ? -4.873 7.892 8.377 1.00 90.94 72 THR A O 1
ATOM 584 N N . ASN A 1 73 ? -5.119 9.821 7.254 1.00 86.56 73 ASN A N 1
ATOM 585 C CA . ASN A 1 73 ? -3.691 9.969 6.976 1.00 86.56 73 ASN A CA 1
ATOM 586 C C . ASN A 1 73 ? -2.850 10.024 8.256 1.00 86.56 73 ASN A C 1
ATOM 588 O O . ASN A 1 73 ? -1.724 9.527 8.271 1.00 86.56 73 ASN A O 1
ATOM 592 N N . ASP A 1 74 ? -3.397 10.539 9.353 1.00 88.00 74 ASP A N 1
ATOM 593 C CA . ASP A 1 74 ? -2.699 10.619 10.638 1.00 88.00 74 ASP A CA 1
ATOM 594 C C . ASP A 1 74 ? -2.572 9.254 11.309 1.00 88.00 74 ASP A C 1
ATOM 596 O O . ASP A 1 74 ? -1.489 8.880 11.765 1.00 88.00 74 ASP A O 1
ATOM 600 N N . SER A 1 75 ? -3.654 8.475 11.308 1.00 90.75 75 SER A N 1
ATOM 601 C CA . SER A 1 75 ? -3.656 7.120 11.863 1.00 90.75 75 SER A CA 1
ATOM 602 C C . SER A 1 75 ? -2.812 6.153 11.020 1.00 90.75 75 SER A C 1
ATOM 604 O O . SER A 1 75 ? -2.053 5.351 11.573 1.00 90.75 75 SER A O 1
ATOM 606 N N . ALA A 1 76 ? -2.860 6.265 9.686 1.00 87.06 76 ALA A N 1
ATOM 607 C CA . ALA A 1 76 ? -2.093 5.432 8.759 1.00 87.06 76 ALA A CA 1
ATOM 608 C C . ALA A 1 76 ? -0.582 5.719 8.829 1.00 87.06 76 ALA A C 1
ATOM 610 O O . ALA A 1 76 ? 0.234 4.791 8.905 1.00 87.06 76 ALA A O 1
ATOM 611 N N . ASN A 1 77 ? -0.207 7.003 8.884 1.00 79.75 77 ASN A N 1
ATOM 612 C CA . ASN A 1 77 ? 1.186 7.455 8.899 1.00 79.75 77 ASN A CA 1
ATOM 613 C C . ASN A 1 77 ? 1.761 7.646 10.315 1.00 79.75 77 ASN A C 1
ATOM 615 O O . ASN A 1 77 ? 2.807 8.284 10.450 1.00 79.75 77 ASN A O 1
ATOM 619 N N . ARG A 1 78 ? 1.114 7.128 11.371 1.00 79.69 78 ARG A N 1
ATOM 620 C CA . ARG A 1 78 ? 1.546 7.357 12.760 1.00 79.69 78 ARG A CA 1
ATOM 621 C C . ARG A 1 78 ? 3.024 7.001 12.975 1.00 79.69 78 ARG A C 1
ATOM 623 O O . ARG A 1 78 ? 3.438 5.855 12.786 1.00 79.69 78 ARG A O 1
ATOM 630 N N . THR A 1 79 ? 3.813 7.992 13.392 1.00 66.19 79 THR A N 1
ATOM 631 C CA . THR A 1 79 ? 5.222 7.839 13.804 1.00 66.19 79 THR A CA 1
ATOM 632 C C . THR A 1 79 ? 5.412 8.105 15.295 1.00 66.19 79 THR A C 1
ATOM 634 O O . THR A 1 79 ? 6.272 7.498 15.927 1.00 66.19 79 THR A O 1
ATOM 637 N N . SER A 1 80 ? 4.602 8.998 15.865 1.00 68.25 80 SER A N 1
ATOM 638 C CA . SER A 1 80 ? 4.575 9.356 17.282 1.00 68.25 80 SER A CA 1
ATOM 639 C C . SER A 1 80 ? 3.182 9.877 17.650 1.00 68.25 80 SER A C 1
ATOM 641 O O . SER A 1 80 ? 2.462 10.392 16.798 1.00 68.25 80 SER A O 1
ATOM 643 N N . GLY A 1 81 ? 2.794 9.732 18.919 1.00 81.31 81 GLY A N 1
ATOM 644 C CA . GLY A 1 81 ? 1.459 10.120 19.386 1.00 81.31 81 GLY A CA 1
ATOM 645 C C . GLY A 1 81 ? 0.394 9.042 19.162 1.00 81.31 81 GLY A C 1
ATOM 646 O O . GLY A 1 81 ? 0.578 8.099 18.394 1.00 81.31 81 GLY A O 1
ATOM 647 N N . ALA A 1 82 ? -0.702 9.147 19.913 1.00 90.25 82 ALA A N 1
ATOM 648 C CA . ALA A 1 82 ? -1.845 8.257 19.758 1.00 90.25 82 ALA A CA 1
ATOM 649 C C . ALA A 1 82 ? -2.856 8.897 18.809 1.00 90.25 82 ALA A C 1
ATOM 651 O O . ALA A 1 82 ? -3.234 10.046 19.011 1.00 90.25 82 ALA A O 1
ATOM 652 N N . VAL A 1 83 ? -3.262 8.145 17.793 1.00 93.50 83 VAL A N 1
ATOM 653 C CA . VAL A 1 83 ? -4.287 8.522 16.818 1.00 93.50 83 VAL A CA 1
ATOM 654 C C . VAL A 1 83 ? -5.069 7.254 16.512 1.00 93.50 83 VAL A C 1
ATOM 656 O O . VAL A 1 83 ? -4.451 6.224 16.215 1.00 93.50 83 VAL A O 1
ATOM 659 N N . ALA A 1 84 ? -6.391 7.334 16.626 1.00 95.94 84 ALA A N 1
ATOM 660 C CA . ALA A 1 84 ? -7.284 6.215 16.382 1.00 95.94 84 ALA A CA 1
ATOM 661 C C . ALA A 1 84 ? -7.594 6.061 14.887 1.00 95.94 84 ALA A C 1
ATOM 663 O O . ALA A 1 84 ? -7.686 7.042 14.143 1.00 95.94 84 ALA A O 1
ATOM 664 N N . HIS A 1 85 ? -7.774 4.820 14.455 1.00 96.62 85 HIS A N 1
ATOM 665 C CA . HIS A 1 85 ? -8.494 4.489 13.237 1.00 96.62 85 HIS A CA 1
ATOM 666 C C . HIS A 1 85 ? -10.009 4.648 13.481 1.00 96.62 85 HIS A C 1
ATOM 668 O O . HIS A 1 85 ? -10.479 4.382 14.583 1.00 96.62 85 HIS A O 1
ATOM 674 N N . PRO A 1 86 ? -10.785 5.077 12.475 1.00 95.44 86 PRO A N 1
ATOM 675 C CA . PRO A 1 86 ? -12.169 5.526 12.651 1.00 95.44 86 PRO A CA 1
ATOM 676 C C . PRO A 1 86 ? -13.184 4.434 13.007 1.00 95.44 86 PRO A C 1
ATOM 678 O O . PRO A 1 86 ? -14.140 4.723 13.713 1.00 95.44 86 PRO A O 1
ATOM 681 N N . LEU A 1 87 ? -13.023 3.206 12.504 1.00 97.81 87 LEU A N 1
ATOM 682 C CA . LEU A 1 87 ? -14.020 2.133 12.671 1.00 97.81 87 LEU A CA 1
ATOM 683 C C . LEU A 1 87 ? -13.442 0.864 13.289 1.00 97.81 87 LEU A C 1
ATOM 685 O O . LEU A 1 87 ? -14.110 0.156 14.029 1.00 97.81 87 LEU A O 1
ATOM 689 N N . SER A 1 88 ? -12.212 0.522 12.935 1.00 98.12 88 SER A N 1
ATOM 690 C CA . S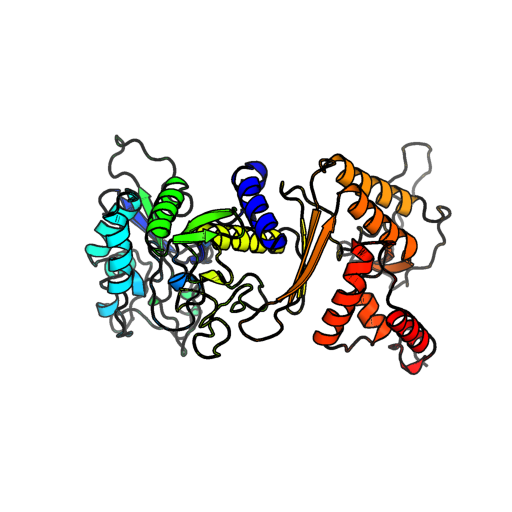ER A 1 88 ? -11.557 -0.716 13.343 1.00 98.12 88 SER A CA 1
ATOM 691 C C . SER A 1 88 ? -10.169 -0.355 13.830 1.00 98.12 88 SER A C 1
ATOM 693 O O . SER A 1 88 ? -9.390 0.220 13.075 1.00 98.12 88 SER A O 1
ATOM 695 N N . ASP A 1 89 ? -9.874 -0.645 15.092 1.00 98.06 89 ASP A N 1
ATOM 696 C CA . ASP A 1 89 ? -8.577 -0.376 15.711 1.00 98.06 89 ASP A CA 1
ATOM 697 C C . ASP A 1 89 ? -8.243 -1.469 16.735 1.00 98.06 89 ASP A C 1
ATOM 699 O O . ASP A 1 89 ? -8.965 -2.455 16.912 1.00 98.06 89 ASP A O 1
ATOM 703 N N . LYS A 1 90 ? -7.114 -1.303 17.415 1.00 97.12 90 LYS A N 1
ATOM 704 C CA . LYS A 1 90 ? -6.697 -2.130 18.535 1.00 97.12 90 LYS A CA 1
ATOM 705 C C . LYS A 1 90 ? -7.676 -2.007 19.696 1.00 97.12 90 LYS A C 1
ATOM 707 O O . LYS A 1 90 ? -8.189 -0.922 19.960 1.00 97.12 90 LYS A O 1
ATOM 712 N N . LEU A 1 91 ? -7.835 -3.088 20.452 1.00 97.62 91 LEU A N 1
ATOM 713 C CA . LEU A 1 91 ? -8.711 -3.189 21.616 1.00 97.62 91 LEU A CA 1
ATOM 714 C C . LEU A 1 91 ? -8.559 -1.997 22.571 1.00 97.62 91 LEU A C 1
ATOM 716 O O . LEU A 1 91 ? -9.558 -1.433 22.998 1.00 97.62 91 LEU A O 1
ATOM 720 N N . GLN A 1 92 ? -7.327 -1.554 22.831 1.00 95.62 92 GLN A N 1
ATOM 721 C CA . GLN A 1 92 ? -7.048 -0.403 23.700 1.00 95.62 92 GLN A CA 1
ATOM 722 C C . GLN A 1 92 ? -7.640 0.943 23.223 1.00 95.62 92 GLN A C 1
ATOM 724 O O . GLN A 1 92 ? -7.753 1.863 24.025 1.00 95.62 92 GLN A O 1
ATOM 729 N N . TYR A 1 93 ? -7.947 1.090 21.929 1.00 97.19 93 TYR A N 1
ATOM 730 C CA . TYR A 1 93 ? -8.632 2.260 21.365 1.00 97.19 93 TYR A CA 1
ATOM 731 C C . TYR A 1 93 ? -10.145 2.044 21.309 1.00 97.19 93 TYR A C 1
ATOM 733 O O . TYR A 1 93 ? -10.903 2.984 21.478 1.00 97.19 93 TYR A O 1
ATOM 741 N N . VAL A 1 94 ? -10.598 0.819 21.055 1.00 97.88 94 VAL A N 1
ATOM 742 C CA . VAL A 1 94 ? -12.015 0.543 20.780 1.00 97.88 94 VAL A CA 1
ATOM 743 C C . VAL A 1 94 ? -12.827 0.333 22.062 1.00 97.88 94 VAL A C 1
ATOM 745 O O . VAL A 1 94 ? -14.002 0.691 22.119 1.00 97.88 94 VAL A O 1
ATOM 748 N N . ALA A 1 95 ? -12.226 -0.252 23.098 1.00 97.31 95 ALA A N 1
ATOM 749 C CA . ALA A 1 95 ? -12.931 -0.633 24.315 1.00 97.31 95 ALA A CA 1
ATOM 750 C C . ALA A 1 95 ? -12.854 0.451 25.398 1.00 97.31 95 ALA A C 1
ATOM 752 O O . ALA A 1 95 ? -11.802 0.687 25.991 1.00 97.31 95 ALA A O 1
ATOM 753 N N . LYS A 1 96 ? -14.002 1.057 25.711 1.00 97.12 96 LYS A N 1
ATOM 754 C CA . LYS A 1 96 ? -14.152 2.053 26.785 1.00 97.12 96 LYS A CA 1
ATOM 755 C C . LYS A 1 96 ? -13.824 1.500 28.175 1.00 97.12 96 LYS A C 1
ATOM 757 O O . LYS A 1 96 ? -13.281 2.216 29.006 1.00 97.12 96 LYS A O 1
ATOM 762 N N . ASP A 1 97 ? -14.138 0.232 28.423 1.00 96.38 97 ASP A N 1
ATOM 763 C CA . ASP A 1 97 ? -13.863 -0.476 29.676 1.00 96.38 97 ASP A CA 1
ATOM 764 C C . ASP A 1 97 ? -12.437 -1.044 29.751 1.00 96.38 97 ASP A C 1
ATOM 766 O O . ASP A 1 97 ? -12.056 -1.626 30.763 1.00 96.38 97 ASP A O 1
ATOM 770 N N . PHE A 1 98 ? -11.596 -0.854 28.725 1.00 95.56 98 PHE A N 1
ATOM 771 C CA . PHE A 1 98 ? -10.247 -1.428 28.696 1.00 95.56 98 PHE A CA 1
ATOM 772 C C . PHE A 1 98 ? -9.394 -1.041 29.902 1.00 95.56 98 PHE A C 1
ATOM 774 O O . PHE A 1 98 ? -8.709 -1.889 30.476 1.00 95.56 98 PHE A O 1
ATOM 781 N N . PHE A 1 99 ? -9.449 0.225 30.313 1.00 92.19 99 PHE A N 1
ATOM 782 C CA . PHE A 1 99 ? -8.672 0.733 31.442 1.00 92.19 99 PHE A CA 1
ATOM 783 C C . PHE A 1 99 ? -8.988 0.004 32.762 1.00 92.19 99 PHE A C 1
ATOM 785 O O . PHE A 1 99 ? -8.095 -0.181 33.599 1.00 92.19 99 PHE A O 1
ATOM 792 N N . ASP A 1 100 ? -10.229 -0.460 32.929 1.00 93.31 100 ASP A N 1
ATOM 793 C CA . ASP A 1 100 ? -10.682 -1.151 34.137 1.00 93.31 100 ASP A CA 1
ATOM 794 C C . ASP A 1 100 ? -10.109 -2.565 34.241 1.00 93.31 100 ASP A C 1
ATOM 796 O O . ASP A 1 100 ? -9.850 -3.032 35.350 1.00 93.31 100 ASP A O 1
ATOM 800 N N . TYR A 1 101 ? -9.805 -3.216 33.117 1.00 94.44 101 TYR A N 1
ATOM 801 C CA . TYR A 1 101 ? -9.216 -4.560 33.085 1.00 94.44 101 TYR A CA 1
ATOM 802 C C . TYR A 1 101 ? -7.699 -4.557 32.832 1.00 94.44 101 TYR A C 1
ATOM 804 O O . TYR A 1 101 ? -7.018 -5.541 33.120 1.00 94.44 101 TYR A O 1
ATOM 812 N N . SER A 1 102 ? -7.145 -3.454 32.327 1.00 91.88 102 SER A N 1
ATOM 813 C CA . SER A 1 102 ? -5.756 -3.353 31.872 1.00 91.88 102 SER A CA 1
ATOM 814 C C . SER A 1 102 ? -4.783 -2.843 32.946 1.00 91.88 102 SER A C 1
ATOM 816 O O . SER A 1 102 ? -5.122 -2.050 33.838 1.00 91.88 102 SER A O 1
ATOM 818 N N . GLN A 1 103 ? -3.521 -3.267 32.832 1.00 87.69 103 GLN A N 1
ATOM 819 C CA . GLN A 1 103 ? -2.399 -2.650 33.550 1.00 87.69 103 GLN A CA 1
ATOM 820 C C . GLN A 1 103 ? -1.946 -1.340 32.880 1.00 87.69 103 GLN A C 1
ATOM 822 O O . GLN A 1 103 ? -1.352 -0.482 33.535 1.00 87.69 103 GLN A O 1
ATOM 827 N N . ASN A 1 104 ? -2.258 -1.148 31.594 1.00 82.31 104 ASN A N 1
ATOM 828 C CA . ASN A 1 104 ? -1.943 0.070 30.859 1.00 82.31 104 ASN A CA 1
ATOM 829 C C . ASN A 1 104 ? -2.873 1.211 31.294 1.00 82.31 104 ASN A C 1
ATOM 831 O O . ASN A 1 104 ? -4.091 1.128 31.160 1.00 82.31 104 ASN A O 1
ATOM 835 N N . LYS A 1 105 ? -2.282 2.297 31.805 1.00 81.31 105 LYS A N 1
ATOM 836 C CA . LYS A 1 105 ? -3.015 3.459 32.327 1.00 81.31 105 LYS A CA 1
ATOM 837 C C . LYS A 1 105 ? -3.251 4.572 31.309 1.00 81.31 105 LYS A C 1
ATOM 839 O O . LYS A 1 105 ? -3.618 5.680 31.687 1.00 81.31 105 LYS A O 1
ATOM 844 N N . LYS A 1 106 ? -3.041 4.300 30.024 1.00 86.56 106 LYS A N 1
ATOM 845 C CA . LYS A 1 106 ? -3.340 5.253 28.960 1.00 86.56 106 LYS A CA 1
ATOM 846 C C . LYS A 1 106 ? -4.718 4.965 28.375 1.00 86.56 106 LYS A C 1
ATOM 848 O O . LYS A 1 106 ? -4.871 3.989 27.648 1.00 86.56 106 LYS A O 1
ATOM 853 N N . ASP A 1 107 ? -5.679 5.834 28.664 1.00 90.38 107 ASP A N 1
ATOM 854 C CA . ASP A 1 107 ? -6.984 5.789 28.012 1.00 90.38 107 ASP A CA 1
ATOM 855 C C . ASP A 1 107 ? -6.890 6.399 26.606 1.00 90.38 107 ASP A C 1
ATOM 857 O O . ASP A 1 107 ? -6.479 7.549 26.430 1.00 90.38 107 ASP A O 1
ATOM 861 N N . LEU A 1 108 ? -7.188 5.582 25.598 1.00 94.62 108 LEU A N 1
ATOM 862 C CA . LEU A 1 108 ? -7.142 5.948 24.184 1.00 94.62 108 LEU A CA 1
ATOM 863 C C . LEU A 1 108 ? -8.528 5.925 23.534 1.00 94.62 108 LEU A C 1
ATOM 865 O O . LEU A 1 108 ? -8.660 6.390 22.401 1.00 94.62 108 LEU A O 1
ATOM 869 N N . TYR A 1 109 ? -9.542 5.434 24.250 1.00 97.06 109 TYR A N 1
ATOM 870 C CA . TYR A 1 109 ? -10.912 5.345 23.765 1.00 97.06 109 TYR A CA 1
ATOM 871 C C . TYR A 1 109 ? -11.514 6.692 23.344 1.00 97.06 109 TYR A C 1
ATOM 873 O O . TYR A 1 109 ? -12.142 6.738 22.285 1.00 97.06 109 TYR A O 1
ATOM 881 N N . PRO A 1 110 ? -11.275 7.812 24.061 1.00 97.62 110 PRO A N 1
ATOM 882 C CA . PRO A 1 110 ? -11.802 9.109 23.645 1.00 97.62 110 PRO A CA 1
ATOM 883 C C . PRO A 1 110 ? -11.404 9.510 22.218 1.00 97.62 110 PRO A C 1
ATOM 885 O O . PRO A 1 110 ? -12.201 10.112 21.512 1.00 97.62 110 PRO A O 1
ATOM 888 N N . LEU A 1 111 ? -10.201 9.135 21.760 1.00 97.00 111 LEU A N 1
ATOM 889 C CA . LEU A 1 111 ? -9.742 9.440 20.398 1.00 97.00 111 LEU A CA 1
ATOM 890 C C . LEU A 1 111 ? -10.525 8.665 19.331 1.00 97.00 111 LEU A C 1
ATOM 892 O O . LEU A 1 111 ? -10.723 9.167 18.230 1.00 97.00 111 LEU A O 1
ATOM 896 N N . TYR A 1 112 ? -10.912 7.428 19.643 1.00 98.00 112 TYR A N 1
ATOM 897 C CA . TYR A 1 112 ? -11.692 6.567 18.758 1.00 98.00 112 TYR A CA 1
ATOM 898 C C . TYR A 1 112 ? -13.162 6.997 18.721 1.00 98.00 112 TYR A C 1
ATOM 900 O O . TYR A 1 112 ? -13.764 7.086 17.653 1.00 98.00 112 TYR A O 1
ATOM 908 N N . GLU A 1 113 ? -13.731 7.304 19.887 1.00 98.12 113 GLU A N 1
ATOM 909 C CA . GLU A 1 113 ? -15.120 7.741 20.000 1.00 98.12 113 GLU A CA 1
ATOM 910 C C . GLU A 1 113 ? -15.361 9.083 19.303 1.00 98.12 113 GLU A C 1
ATOM 912 O O . GLU A 1 113 ? -16.366 9.208 18.610 1.00 98.12 113 GLU A O 1
ATOM 917 N N . ASP A 1 114 ? -14.429 10.034 19.407 1.00 97.69 114 ASP A N 1
ATOM 918 C CA . ASP A 1 114 ? -14.530 11.355 18.774 1.00 97.69 114 ASP A CA 1
ATOM 919 C C . ASP A 1 114 ? -14.654 11.262 17.243 1.00 97.69 114 ASP A C 1
ATOM 921 O O . ASP A 1 114 ? -15.612 11.766 16.646 1.00 97.69 114 ASP A O 1
ATOM 925 N N . ILE A 1 115 ? -13.734 10.539 16.594 1.00 96.69 115 ILE A N 1
ATOM 926 C CA . ILE A 1 115 ? -13.744 10.396 15.134 1.00 96.69 115 ILE A CA 1
ATOM 927 C C . ILE A 1 115 ? -14.956 9.595 14.638 1.00 96.69 115 ILE A C 1
ATOM 929 O O . ILE A 1 115 ? -15.573 9.975 13.639 1.00 96.69 115 ILE A O 1
ATOM 933 N N . LEU A 1 116 ? -15.339 8.523 15.342 1.00 98.25 116 LEU A N 1
ATOM 934 C CA . LEU A 1 116 ? -16.482 7.697 14.957 1.00 98.25 116 LEU A CA 1
ATOM 935 C C . LEU A 1 116 ? -17.808 8.442 15.164 1.00 98.25 116 LEU A C 1
ATOM 937 O O . LEU A 1 116 ? -18.678 8.384 14.296 1.00 98.25 116 LEU A O 1
ATOM 941 N N . SER A 1 117 ? -17.957 9.177 16.272 1.00 98.25 117 SER A N 1
ATOM 942 C CA . SER A 1 117 ? -19.118 10.037 16.536 1.00 98.25 117 SER A CA 1
ATOM 943 C C . SER A 1 117 ? -19.250 11.146 15.501 1.00 98.25 117 SER A C 1
ATOM 945 O O . SER A 1 117 ? -20.356 11.386 15.009 1.00 98.25 117 SER A O 1
ATOM 947 N N . THR A 1 118 ? -18.138 11.784 15.130 1.00 97.50 118 THR A N 1
ATOM 948 C CA . THR A 1 118 ? -18.129 12.836 14.105 1.00 97.50 118 THR A CA 1
ATOM 949 C C . THR A 1 118 ? -18.559 12.277 12.750 1.00 97.50 118 THR A C 1
ATOM 951 O O . THR A 1 118 ? -19.444 12.844 12.110 1.00 97.50 118 THR A O 1
ATOM 954 N N . TRP A 1 119 ? -18.025 11.118 12.346 1.00 97.88 119 TRP A N 1
ATOM 955 C CA . TRP A 1 119 ? -18.446 10.456 11.108 1.00 97.88 119 TRP A CA 1
ATOM 956 C C . TRP A 1 119 ? -19.933 10.076 11.134 1.00 97.88 119 TRP A C 1
ATOM 958 O O . TRP A 1 119 ? -20.680 10.414 10.214 1.00 97.88 119 TRP A O 1
ATOM 968 N N . CYS A 1 120 ? -20.395 9.438 12.211 1.00 98.00 120 CYS A N 1
ATOM 969 C CA . CYS A 1 120 ? -21.784 8.990 12.349 1.00 98.00 120 CYS A CA 1
ATOM 970 C C . CYS A 1 120 ? -22.808 10.133 12.404 1.00 98.00 120 CYS A C 1
ATOM 972 O O . CYS A 1 120 ? -23.983 9.886 12.132 1.00 98.00 120 CYS A O 1
ATOM 974 N N . SER A 1 121 ? -22.374 11.347 12.754 1.00 97.31 121 SER A N 1
ATOM 975 C CA . SER A 1 121 ? -23.214 12.553 12.808 1.00 97.31 121 SER A CA 1
ATOM 976 C C . SER A 1 121 ? -23.177 13.374 11.513 1.00 97.31 121 SER A C 1
ATOM 978 O O . SER A 1 121 ? -23.891 14.368 11.401 1.00 97.31 121 SER A O 1
ATOM 980 N N . SER A 1 122 ? -22.336 12.990 10.549 1.00 96.69 122 SER A N 1
ATOM 981 C CA . SER A 1 122 ? -22.204 13.674 9.262 1.00 96.69 122 SER A CA 1
ATOM 982 C C . SER A 1 122 ? -23.262 13.228 8.245 1.00 96.69 122 SER A C 1
ATOM 984 O O . SER A 1 122 ? -23.892 12.177 8.388 1.00 96.69 122 SER A O 1
ATOM 986 N N . GLU A 1 123 ? -23.397 13.991 7.158 1.00 96.31 123 GLU A N 1
ATOM 987 C CA . GLU A 1 123 ? -24.238 13.630 6.005 1.00 96.31 123 GLU A CA 1
ATOM 988 C C . GLU A 1 123 ? -23.783 12.329 5.318 1.00 96.31 123 GLU A C 1
ATOM 990 O O . GLU A 1 123 ? -24.580 11.655 4.673 1.00 96.31 123 GLU A O 1
ATOM 995 N N . HIS A 1 124 ? -22.520 11.939 5.512 1.00 96.19 124 HIS A N 1
ATOM 996 C CA . HIS A 1 124 ? -21.906 10.734 4.951 1.00 96.19 124 HIS A CA 1
ATOM 997 C C . HIS A 1 124 ? -21.846 9.576 5.966 1.00 96.19 124 HIS A C 1
ATOM 999 O O . HIS A 1 124 ? -20.944 8.735 5.922 1.00 96.19 124 HIS A O 1
ATOM 1005 N N . SER A 1 125 ? -22.777 9.545 6.924 1.00 96.31 125 SER A N 1
ATOM 1006 C CA . SER A 1 125 ? -22.890 8.455 7.898 1.00 96.31 125 SER A CA 1
ATOM 1007 C C . SER A 1 125 ? -23.299 7.126 7.245 1.00 96.31 125 SER A C 1
ATOM 1009 O O . SER A 1 125 ? -23.897 7.086 6.170 1.00 96.31 125 SER A O 1
ATOM 1011 N N . HIS A 1 126 ? -22.977 6.011 7.909 1.00 96.94 126 HIS A N 1
ATOM 1012 C CA . HIS A 1 126 ? -23.349 4.670 7.458 1.00 96.94 126 HIS A CA 1
ATOM 1013 C C . HIS A 1 126 ? -24.026 3.882 8.592 1.00 96.94 126 HIS A C 1
ATOM 1015 O O . HIS A 1 126 ? -23.491 3.882 9.707 1.00 96.94 126 HIS A O 1
ATOM 1021 N N . PRO A 1 127 ? -25.127 3.140 8.339 1.00 96.06 127 PRO A N 1
ATOM 1022 C CA . PRO A 1 127 ? -25.852 2.408 9.383 1.00 96.06 127 PRO A CA 1
ATOM 1023 C C . PRO A 1 127 ? -24.963 1.476 10.214 1.00 96.06 127 PRO A C 1
ATOM 1025 O O . PRO A 1 127 ? -25.024 1.481 11.437 1.00 96.06 127 PRO A O 1
ATOM 1028 N N . LYS A 1 128 ? -24.047 0.739 9.572 1.00 96.75 128 LYS A N 1
ATOM 1029 C CA . LYS A 1 128 ? -23.109 -0.146 10.288 1.00 96.75 128 LYS A CA 1
ATOM 1030 C C . LYS A 1 128 ? -22.157 0.607 11.218 1.00 96.75 128 LYS A C 1
ATOM 1032 O O . LYS A 1 128 ? -21.870 0.121 12.307 1.00 96.75 128 LYS A O 1
ATOM 1037 N N . ALA A 1 129 ? -21.673 1.781 10.805 1.00 98.00 129 ALA A N 1
ATOM 1038 C CA . ALA A 1 129 ? -20.815 2.606 11.652 1.00 98.00 129 ALA A CA 1
ATOM 1039 C C . ALA A 1 129 ? -21.594 3.113 12.876 1.00 98.00 129 ALA A C 1
ATOM 1041 O O . ALA A 1 129 ? -21.073 3.087 13.989 1.00 98.00 129 ALA A O 1
ATOM 1042 N N . GLN A 1 130 ? -22.871 3.468 12.691 1.00 98.31 130 GLN A N 1
ATOM 1043 C CA . GLN A 1 130 ? -23.769 3.854 13.782 1.00 98.31 130 GLN A CA 1
ATOM 1044 C C . GLN A 1 130 ? -24.030 2.693 14.750 1.00 98.31 130 GLN A C 1
ATOM 1046 O O . GLN A 1 130 ? -23.945 2.892 15.959 1.00 98.31 130 GLN A O 1
ATOM 1051 N N . SER A 1 131 ? -24.269 1.473 14.256 1.00 98.00 131 SER A N 1
ATOM 1052 C CA . SER A 1 131 ? -24.415 0.285 15.113 1.00 98.00 131 SER A CA 1
ATOM 1053 C C . SER A 1 131 ? -23.155 0.029 15.946 1.00 98.00 131 SER A C 1
ATOM 1055 O O . SER A 1 131 ? -23.253 -0.230 17.147 1.00 98.00 131 SER A O 1
ATOM 1057 N N . VAL A 1 132 ? -21.969 0.162 15.337 1.00 98.56 132 VAL A N 1
ATOM 1058 C CA . VAL A 1 132 ? -20.684 0.057 16.047 1.00 98.56 132 VAL A CA 1
ATOM 1059 C C . VAL A 1 132 ? -20.566 1.143 17.112 1.00 98.56 132 VAL A C 1
ATOM 1061 O O . VAL A 1 132 ? -20.250 0.823 18.256 1.00 98.56 132 VAL A O 1
ATOM 1064 N N . LEU A 1 133 ? -20.870 2.402 16.781 1.00 98.69 133 LEU A N 1
ATOM 1065 C CA . LEU A 1 133 ? -20.838 3.515 17.731 1.00 98.69 133 LEU A CA 1
ATOM 1066 C C . LEU A 1 133 ? -21.777 3.281 18.923 1.00 98.69 133 LEU A C 1
ATOM 1068 O O . LEU A 1 133 ? -21.395 3.508 20.072 1.00 98.69 133 LEU A O 1
ATOM 1072 N N . THR A 1 134 ? -22.995 2.805 18.659 1.00 98.56 134 THR A N 1
ATOM 1073 C CA . THR A 1 134 ? -23.973 2.472 19.699 1.00 98.56 134 THR A CA 1
ATOM 1074 C C . THR A 1 134 ? -23.450 1.368 20.613 1.00 98.56 134 THR A C 1
ATOM 1076 O O . THR A 1 134 ? -23.581 1.484 21.831 1.00 98.56 134 THR A O 1
ATOM 1079 N N . TYR A 1 135 ? -22.818 0.329 20.059 1.00 98.69 135 TYR A N 1
ATOM 1080 C CA . TYR A 1 135 ? -22.246 -0.754 20.855 1.00 98.69 135 TYR A CA 1
ATOM 1081 C C . TYR A 1 135 ? -21.073 -0.283 21.725 1.00 98.69 135 TYR A C 1
ATOM 1083 O O . TYR A 1 135 ? -21.112 -0.439 22.944 1.00 98.69 135 TYR A O 1
ATOM 1091 N N . VAL A 1 136 ? -20.050 0.346 21.138 1.00 98.38 136 VAL A N 1
ATOM 1092 C CA . VAL A 1 136 ? -18.836 0.743 21.882 1.00 98.38 136 VAL A CA 1
ATOM 1093 C C . VAL A 1 136 ? -19.138 1.747 23.000 1.00 98.38 136 VAL A C 1
ATOM 1095 O O . VAL A 1 136 ? -18.524 1.687 24.067 1.00 98.38 136 VAL A O 1
ATOM 1098 N N . LYS A 1 137 ? -20.157 2.605 22.822 1.00 98.25 137 LYS A N 1
ATOM 1099 C CA . LYS A 1 137 ? -20.616 3.551 23.852 1.00 98.25 137 LYS A CA 1
ATOM 1100 C C . LYS A 1 137 ? -21.177 2.878 25.106 1.00 98.25 137 LYS A C 1
ATOM 1102 O O . LYS A 1 137 ? -21.104 3.494 26.176 1.00 98.25 137 LYS A O 1
ATOM 1107 N N . LYS A 1 138 ? -21.670 1.633 25.011 1.00 98.06 138 LYS A N 1
ATOM 1108 C CA . LYS A 1 138 ? -22.109 0.834 26.172 1.00 98.06 138 LYS A CA 1
ATOM 1109 C C . LYS A 1 138 ? -20.955 0.556 27.136 1.00 98.06 138 LYS A C 1
ATOM 1111 O O . LYS A 1 138 ? -21.184 0.478 28.337 1.00 98.06 138 LYS A O 1
ATOM 1116 N N . GLY A 1 139 ? -19.725 0.468 26.622 1.00 97.44 139 GLY A N 1
ATOM 1117 C CA . GLY A 1 139 ? -18.523 0.238 27.420 1.00 97.44 139 GLY A CA 1
ATOM 1118 C C . GLY A 1 139 ? -18.503 -1.118 28.111 1.00 97.44 139 GLY A C 1
ATOM 1119 O O . GLY A 1 139 ? -18.208 -1.194 29.296 1.00 97.44 139 GLY A O 1
ATOM 1120 N N . THR A 1 140 ? -18.851 -2.170 27.373 1.00 97.81 140 THR A N 1
ATOM 1121 C CA . THR A 1 140 ? -18.843 -3.560 27.856 1.00 97.81 140 THR A CA 1
ATOM 1122 C C . THR A 1 140 ? -17.935 -4.463 27.029 1.00 97.81 140 THR A C 1
ATOM 1124 O O . THR A 1 140 ? -17.964 -5.673 27.207 1.00 97.81 140 THR A O 1
ATOM 1127 N N . LEU A 1 141 ? -17.144 -3.911 26.106 1.00 98.31 141 LEU A N 1
ATOM 1128 C CA . LEU A 1 141 ? -16.448 -4.698 25.093 1.00 98.31 141 LEU A CA 1
ATOM 1129 C C . LEU A 1 141 ? -15.418 -5.659 25.701 1.00 98.31 141 LEU A C 1
ATOM 1131 O O . LEU A 1 141 ? -15.374 -6.822 25.307 1.00 98.31 141 LEU A O 1
ATOM 1135 N N . VAL A 1 142 ? -14.600 -5.227 26.665 1.00 97.88 142 VAL A N 1
ATOM 1136 C CA . VAL A 1 142 ? -13.658 -6.163 27.304 1.00 97.88 142 VAL A CA 1
ATOM 1137 C C . VAL A 1 142 ? -14.409 -7.247 28.060 1.00 97.88 142 VAL A C 1
ATOM 1139 O O . VAL A 1 142 ? -14.057 -8.420 27.936 1.00 97.88 142 VAL A O 1
ATOM 1142 N N . LYS A 1 143 ? -15.460 -6.871 28.793 1.00 97.88 143 LYS A N 1
ATOM 1143 C CA . LYS A 1 143 ? -16.310 -7.835 29.495 1.00 97.88 143 LYS A CA 1
ATOM 1144 C C . LYS A 1 143 ? -16.902 -8.877 28.537 1.00 97.88 143 LYS A C 1
ATOM 1146 O O . LYS A 1 143 ? -16.735 -10.069 28.770 1.00 97.88 143 LYS A O 1
ATOM 1151 N N . ASP A 1 144 ? -17.514 -8.436 27.441 1.00 98.38 144 ASP A N 1
ATOM 1152 C CA . ASP A 1 144 ? -18.145 -9.308 26.446 1.00 98.38 144 ASP A CA 1
ATOM 1153 C C . ASP A 1 144 ? -17.117 -10.263 25.806 1.00 98.38 144 ASP A C 1
ATOM 1155 O O . ASP A 1 144 ? -17.408 -11.434 25.568 1.00 98.38 144 ASP A O 1
ATOM 1159 N N . LEU A 1 145 ? -15.882 -9.800 25.570 1.00 98.38 145 LEU A N 1
ATOM 1160 C CA . LEU A 1 145 ? -14.802 -10.638 25.039 1.00 98.38 145 LEU A CA 1
ATOM 1161 C C . LEU A 1 145 ? -14.242 -11.647 26.056 1.00 98.38 145 LEU A C 1
ATOM 1163 O O . LEU A 1 145 ? -13.771 -12.711 25.648 1.00 98.38 145 LEU A O 1
ATOM 1167 N N . ILE A 1 146 ? -14.270 -11.336 27.355 1.00 97.44 146 ILE A N 1
ATOM 1168 C CA . ILE A 1 146 ? -13.932 -12.289 28.425 1.00 97.44 146 ILE A CA 1
ATOM 1169 C C . ILE A 1 146 ? -15.023 -13.361 28.523 1.00 97.44 146 ILE A C 1
ATOM 1171 O O . ILE A 1 146 ? -14.710 -14.553 28.530 1.00 97.44 146 ILE A O 1
ATOM 1175 N N . ASP A 1 147 ? -16.292 -12.944 28.535 1.00 97.00 147 ASP A N 1
ATOM 1176 C CA . ASP A 1 147 ? -17.454 -13.838 28.607 1.00 97.00 147 ASP A CA 1
ATOM 1177 C C . ASP A 1 147 ? -17.532 -14.758 27.370 1.00 97.00 147 ASP A C 1
ATOM 1179 O O . ASP A 1 147 ? -17.914 -15.922 27.479 1.00 97.00 147 ASP A O 1
ATOM 1183 N N . ALA A 1 148 ? -17.086 -14.276 26.204 1.00 97.25 148 ALA A N 1
ATOM 1184 C CA . ALA A 1 148 ? -16.952 -15.058 24.972 1.00 97.25 148 ALA A CA 1
ATOM 1185 C C . ALA A 1 148 ? -15.662 -15.905 24.885 1.00 97.25 148 ALA A C 1
ATOM 1187 O O . ALA A 1 148 ? -15.405 -16.513 23.846 1.00 97.25 148 ALA A O 1
ATOM 1188 N N . HIS A 1 149 ? -14.835 -15.937 25.936 1.00 95.12 149 HIS A N 1
ATOM 1189 C CA . HIS A 1 149 ? -13.558 -16.665 25.987 1.00 95.12 149 HIS A CA 1
ATOM 1190 C C . HIS A 1 149 ? -12.545 -16.277 24.889 1.00 95.12 149 HIS A C 1
ATOM 1192 O O . HIS A 1 149 ? -11.697 -17.080 24.498 1.00 95.12 149 HIS A O 1
ATOM 1198 N N . VAL A 1 150 ? -12.609 -15.037 24.396 1.00 97.25 150 VAL A N 1
ATOM 1199 C CA . VAL A 1 150 ? -11.649 -14.486 23.425 1.00 97.25 150 VAL A CA 1
ATOM 1200 C C . VAL A 1 150 ? -10.437 -13.881 24.133 1.00 97.25 150 VAL A C 1
ATOM 1202 O O . VAL A 1 150 ? -9.306 -14.057 23.677 1.00 97.25 150 VAL A O 1
ATOM 1205 N N . LEU A 1 151 ? -10.670 -13.168 25.239 1.00 97.19 151 LEU A N 1
ATOM 1206 C CA . LEU A 1 151 ? -9.617 -12.588 26.072 1.00 97.19 151 LEU A CA 1
ATOM 1207 C C . LEU A 1 151 ? -9.315 -13.466 27.283 1.00 97.19 151 LEU A C 1
ATOM 1209 O O . LEU A 1 151 ? -10.199 -14.081 27.877 1.00 97.19 151 LEU A O 1
ATOM 1213 N N . ILE A 1 152 ? -8.045 -13.473 27.672 1.00 95.94 152 ILE A N 1
ATOM 1214 C CA . ILE A 1 152 ? -7.533 -14.226 28.811 1.00 95.94 152 ILE A CA 1
ATOM 1215 C C . ILE A 1 152 ? -7.410 -13.293 30.011 1.00 95.94 152 ILE A C 1
ATOM 1217 O O . ILE A 1 152 ? -6.762 -12.243 29.938 1.00 95.94 152 ILE A O 1
ATOM 1221 N N . VAL A 1 153 ? -7.998 -13.703 31.129 1.00 95.38 153 VAL A N 1
ATOM 1222 C CA . VAL A 1 153 ? -7.877 -13.013 32.415 1.00 95.38 153 VAL A CA 1
ATOM 1223 C C . VAL A 1 153 ? -6.699 -13.544 33.222 1.00 95.38 153 VAL A C 1
ATOM 1225 O O . VAL A 1 153 ? -6.269 -14.681 33.040 1.00 95.38 153 VAL A O 1
ATOM 1228 N N . ASP A 1 154 ? -6.176 -12.710 34.110 1.00 93.12 154 ASP A N 1
ATOM 1229 C CA . ASP A 1 154 ? -5.101 -13.068 35.026 1.00 93.12 154 ASP A CA 1
ATOM 1230 C C . ASP A 1 154 ? -5.562 -14.217 35.958 1.00 93.12 154 ASP A C 1
ATOM 1232 O O . ASP A 1 154 ? -6.640 -14.112 36.562 1.00 93.12 154 ASP A O 1
ATOM 1236 N N . PRO A 1 155 ? -4.792 -15.320 36.076 1.00 90.62 155 PRO A N 1
ATOM 1237 C CA . PRO A 1 155 ? -5.131 -16.440 36.956 1.00 90.62 155 PRO A CA 1
ATOM 1238 C C . PRO A 1 155 ? -5.315 -16.041 38.426 1.00 90.62 155 PRO A C 1
ATOM 1240 O O . PRO A 1 155 ? -6.193 -16.590 39.097 1.00 90.62 155 PRO A O 1
ATOM 1243 N N . ASP A 1 156 ? -4.532 -15.070 38.905 1.00 91.81 156 ASP A N 1
ATOM 1244 C CA . ASP A 1 156 ? -4.542 -14.591 40.289 1.00 91.81 156 ASP A CA 1
ATOM 1245 C C . ASP A 1 156 ? -5.591 -13.489 40.504 1.00 91.81 156 ASP A C 1
ATOM 1247 O O . ASP A 1 156 ? -6.077 -13.279 41.619 1.00 91.81 156 ASP A O 1
ATOM 1251 N N . ASN A 1 157 ? -5.985 -12.790 39.434 1.00 91.62 157 ASN A N 1
ATOM 1252 C CA . ASN A 1 157 ? -7.015 -11.757 39.471 1.00 91.62 157 ASN A CA 1
ATOM 1253 C C . ASN A 1 157 ? -7.905 -11.779 38.222 1.00 91.62 157 ASN A C 1
ATOM 1255 O O . ASN A 1 157 ? -7.698 -11.024 37.273 1.00 91.62 157 ASN A O 1
ATOM 1259 N N . LYS A 1 158 ? -8.988 -12.561 38.278 1.00 88.12 158 LYS A N 1
ATOM 1260 C CA . LYS A 1 158 ? -9.955 -12.710 37.173 1.00 88.12 158 LYS A CA 1
ATOM 1261 C C . LYS A 1 158 ? -10.623 -11.406 36.708 1.00 88.12 158 LYS A C 1
ATOM 1263 O O . LYS A 1 158 ? -11.259 -11.401 35.661 1.00 88.12 158 LYS A O 1
ATOM 1268 N N . SER A 1 159 ? -10.485 -10.311 37.457 1.00 89.81 159 SER A N 1
ATOM 1269 C CA . SER A 1 159 ? -10.969 -8.980 37.069 1.00 89.81 159 SER A CA 1
ATOM 1270 C C . SER A 1 159 ? -9.957 -8.182 36.234 1.00 89.81 159 SER A C 1
ATOM 1272 O O . SER A 1 159 ? -10.197 -7.012 35.939 1.00 89.81 159 SER A O 1
ATOM 1274 N N . LYS A 1 160 ? -8.802 -8.760 35.887 1.00 94.88 160 LYS A N 1
ATOM 1275 C CA . LYS A 1 160 ? -7.747 -8.135 35.078 1.00 94.88 160 LYS A CA 1
ATOM 1276 C C . LYS A 1 160 ? -7.361 -9.027 33.904 1.00 94.88 160 LYS A C 1
ATOM 1278 O O . LYS A 1 160 ? -7.509 -10.240 33.974 1.00 94.88 160 LYS A O 1
ATOM 1283 N N . LEU A 1 161 ? -6.855 -8.425 32.829 1.00 95.69 161 LEU A N 1
ATOM 1284 C CA . LEU A 1 161 ? -6.290 -9.159 31.693 1.00 95.69 161 LEU A CA 1
ATOM 1285 C C . LEU A 1 161 ? -4.933 -9.768 32.057 1.00 95.69 161 LEU A C 1
ATOM 1287 O O . LEU A 1 161 ? -4.140 -9.147 32.765 1.00 95.69 161 LEU A O 1
ATOM 1291 N N . ALA A 1 162 ? -4.652 -10.953 31.519 1.00 94.50 162 ALA A N 1
ATOM 1292 C CA . ALA A 1 162 ? -3.351 -11.598 31.645 1.00 94.50 162 ALA A CA 1
ATOM 1293 C C . ALA A 1 162 ? -2.294 -10.942 30.739 1.00 94.50 162 ALA A C 1
ATOM 1295 O O . ALA A 1 162 ? -2.589 -10.552 29.603 1.00 94.50 162 ALA A O 1
ATOM 1296 N N . TYR A 1 163 ? -1.048 -10.914 31.229 1.00 94.50 163 TYR A N 1
ATOM 1297 C CA . TYR A 1 163 ? 0.150 -10.436 30.523 1.00 94.50 163 TYR A CA 1
ATOM 1298 C C . TYR A 1 163 ? 1.259 -11.499 30.537 1.00 94.50 163 TYR A C 1
ATOM 1300 O O . TYR A 1 163 ? 2.290 -11.311 31.185 1.00 94.50 163 TYR A O 1
ATOM 1308 N N . PRO A 1 164 ? 1.061 -12.648 29.873 1.00 94.25 164 PRO A N 1
ATOM 1309 C CA . PRO A 1 164 ? 2.026 -13.733 29.936 1.00 94.25 164 PRO A CA 1
ATOM 1310 C C . PRO A 1 164 ? 3.308 -13.399 29.176 1.00 94.25 164 PRO A C 1
ATOM 1312 O O . PRO A 1 164 ? 3.307 -12.666 28.181 1.00 94.25 164 PRO A O 1
ATOM 1315 N N . GLU A 1 165 ? 4.417 -13.983 29.623 1.00 94.75 165 GLU A N 1
ATOM 1316 C CA . GLU A 1 165 ? 5.702 -13.862 28.935 1.00 94.75 165 GLU A CA 1
ATOM 1317 C C . GLU A 1 165 ? 5.798 -14.788 27.717 1.00 94.75 165 GLU A C 1
ATOM 1319 O O . GLU A 1 165 ? 6.533 -14.478 26.774 1.00 94.75 165 GLU A O 1
ATOM 1324 N N . GLN A 1 166 ? 5.070 -15.908 27.713 1.00 93.06 166 GLN A N 1
ATOM 1325 C CA . GLN A 1 166 ? 5.084 -16.897 26.638 1.00 93.06 166 GLN A CA 1
ATOM 1326 C C . GLN A 1 166 ? 3.668 -17.138 26.111 1.00 93.06 166 GLN A C 1
ATOM 1328 O O . GLN A 1 166 ? 2.749 -17.454 26.860 1.00 93.06 166 GLN A O 1
ATOM 1333 N N . ALA A 1 167 ? 3.486 -17.020 24.794 1.00 91.06 167 ALA A N 1
ATOM 1334 C CA . ALA A 1 167 ? 2.205 -17.333 24.157 1.00 91.06 167 ALA A CA 1
ATOM 1335 C C . ALA A 1 167 ? 1.897 -18.842 24.177 1.00 91.06 167 ALA A C 1
ATOM 1337 O O . ALA A 1 167 ? 0.733 -19.227 24.125 1.00 91.06 167 ALA A O 1
ATOM 1338 N N . SER A 1 168 ? 2.927 -19.694 24.276 1.00 91.19 168 SER A N 1
ATOM 1339 C CA . SER A 1 168 ? 2.794 -21.158 24.335 1.00 91.19 168 SER A CA 1
ATOM 1340 C C . SER A 1 168 ? 2.035 -21.661 25.558 1.00 91.19 168 SER A C 1
ATOM 1342 O O . SER A 1 168 ? 1.504 -22.764 25.513 1.00 91.19 168 SER A O 1
ATOM 1344 N N . ASP A 1 169 ? 1.966 -20.861 26.623 1.00 90.44 169 ASP A N 1
ATOM 1345 C CA . ASP A 1 169 ? 1.236 -21.204 27.848 1.00 90.44 169 ASP A CA 1
ATOM 1346 C C . ASP A 1 169 ? -0.286 -21.182 27.620 1.00 90.44 169 ASP A C 1
ATOM 1348 O O . ASP A 1 169 ? -1.050 -21.765 28.384 1.00 90.44 169 ASP A O 1
ATOM 1352 N N . TYR A 1 170 ? -0.720 -20.537 26.533 1.00 91.00 170 TYR A N 1
ATOM 1353 C CA . TYR A 1 170 ? -2.112 -20.396 26.125 1.00 91.00 170 TYR A CA 1
ATOM 1354 C C . TYR A 1 170 ? -2.259 -20.789 24.647 1.00 91.00 170 TYR A C 1
ATOM 1356 O O . TYR A 1 170 ? -2.498 -19.918 23.793 1.00 91.00 170 TYR A O 1
ATOM 1364 N N . PRO A 1 171 ? -2.090 -22.086 24.318 1.00 84.69 171 PRO A N 1
ATOM 1365 C CA . PRO A 1 171 ? -2.254 -22.561 22.951 1.00 84.69 171 PRO A CA 1
ATOM 1366 C C . PRO A 1 171 ? -3.665 -22.228 22.452 1.00 84.69 171 PRO A C 1
ATOM 1368 O O . PRO A 1 171 ? -4.617 -22.168 23.227 1.00 84.69 171 PRO A O 1
ATOM 1371 N N . ASP A 1 172 ? -3.787 -21.947 21.156 1.00 88.81 172 ASP A N 1
ATOM 1372 C CA . ASP A 1 172 ? -5.049 -21.595 20.484 1.00 88.81 172 ASP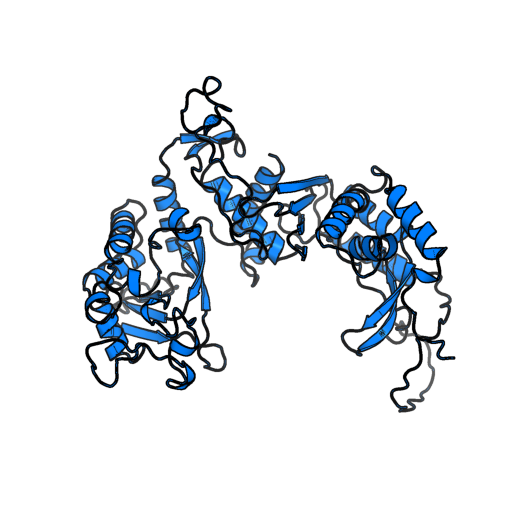 A CA 1
ATOM 1373 C C . ASP A 1 172 ? -5.752 -20.310 20.946 1.00 88.81 172 ASP A C 1
ATOM 1375 O O . ASP A 1 172 ? -6.858 -20.015 20.480 1.00 88.81 172 ASP A O 1
ATOM 1379 N N . SER A 1 173 ? -5.098 -19.512 21.791 1.00 93.75 173 SER A N 1
ATOM 1380 C CA . SER A 1 173 ? -5.563 -18.183 22.179 1.00 93.75 173 SER A CA 1
ATOM 1381 C C . SER A 1 173 ? -5.098 -17.088 21.220 1.00 93.75 173 SER A C 1
ATOM 1383 O O . SER A 1 173 ? -4.208 -17.274 20.386 1.00 93.75 173 SER A O 1
ATOM 1385 N N . ILE A 1 174 ? -5.648 -15.886 21.400 1.00 95.25 174 ILE A N 1
ATOM 1386 C CA . ILE A 1 174 ? -5.247 -14.694 20.650 1.00 95.25 174 ILE A CA 1
ATOM 1387 C C . ILE A 1 174 ? -3.754 -14.354 20.773 1.00 95.25 174 ILE A C 1
ATOM 1389 O O . ILE A 1 174 ? -3.181 -13.766 19.855 1.00 95.25 174 ILE A O 1
ATOM 1393 N N . LEU A 1 175 ? -3.100 -14.751 21.869 1.00 94.88 175 LEU A N 1
ATOM 1394 C CA . LEU A 1 175 ? -1.693 -14.443 22.133 1.00 94.88 175 LEU A CA 1
ATOM 1395 C C . LEU A 1 175 ? -0.765 -15.013 21.053 1.00 94.88 175 LEU A C 1
ATOM 1397 O O . LEU A 1 175 ? 0.248 -14.393 20.739 1.00 94.88 175 LEU A O 1
ATOM 1401 N N . ALA A 1 176 ? -1.144 -16.133 20.426 1.00 93.12 176 ALA A N 1
ATOM 1402 C CA . ALA A 1 176 ? -0.397 -16.745 19.327 1.00 93.12 176 ALA A CA 1
ATOM 1403 C C . ALA A 1 176 ? -0.325 -15.864 18.061 1.00 93.12 176 ALA A C 1
ATOM 1405 O O . ALA A 1 176 ? 0.554 -16.065 17.225 1.00 93.12 176 ALA A O 1
ATOM 1406 N N . ALA A 1 177 ? -1.226 -14.885 17.916 1.00 93.00 177 ALA A N 1
ATOM 1407 C CA . ALA A 1 177 ? -1.252 -13.931 16.806 1.00 93.00 177 ALA A CA 1
ATOM 1408 C C . ALA A 1 177 ? -0.710 -12.537 17.171 1.00 93.00 177 ALA A C 1
ATOM 1410 O O . ALA A 1 177 ? -0.725 -11.641 16.322 1.00 93.00 177 ALA A O 1
ATOM 1411 N N . LEU A 1 178 ? -0.252 -12.328 18.409 1.00 94.50 178 LEU A N 1
ATOM 1412 C CA . LEU A 1 178 ? 0.252 -11.040 18.885 1.00 94.50 178 LEU A CA 1
ATOM 1413 C C . LEU A 1 178 ? 1.779 -10.999 18.913 1.00 94.50 178 LEU A C 1
ATOM 1415 O O . LEU A 1 178 ? 2.459 -12.016 18.991 1.00 94.50 178 LEU A O 1
ATOM 1419 N N . ASN A 1 179 ? 2.322 -9.783 18.878 1.00 91.88 179 ASN A N 1
ATOM 1420 C CA . ASN A 1 179 ? 3.752 -9.554 19.037 1.00 91.88 179 ASN A CA 1
ATOM 1421 C C . ASN A 1 179 ? 4.074 -9.200 20.489 1.00 91.88 179 ASN A C 1
ATOM 1423 O O . ASN A 1 179 ? 3.414 -8.351 21.093 1.00 91.88 179 ASN A O 1
ATOM 1427 N N . LYS A 1 180 ? 5.135 -9.810 21.015 1.00 92.50 180 LYS A N 1
ATOM 1428 C CA . LYS A 1 180 ? 5.660 -9.534 22.353 1.00 92.50 180 LYS A CA 1
ATOM 1429 C C . LYS A 1 180 ? 6.170 -8.091 22.440 1.00 92.50 180 LYS A C 1
ATOM 1431 O O . LYS A 1 180 ? 6.901 -7.630 21.564 1.00 92.50 180 LYS A O 1
ATOM 1436 N N . ASN A 1 181 ? 5.816 -7.380 23.507 1.00 87.50 181 ASN A N 1
ATOM 1437 C CA . ASN A 1 181 ? 6.245 -6.008 23.768 1.00 87.50 181 ASN A CA 1
ATOM 1438 C C . ASN A 1 181 ? 6.722 -5.885 25.220 1.00 87.50 181 ASN A C 1
ATOM 1440 O O . ASN A 1 181 ? 6.038 -6.328 26.135 1.00 87.50 181 ASN A O 1
ATOM 1444 N N . LYS A 1 182 ? 7.906 -5.300 25.442 1.00 88.81 182 LYS A N 1
ATOM 1445 C CA . LYS A 1 182 ? 8.523 -5.161 26.780 1.00 88.81 182 LYS A CA 1
ATOM 1446 C C . LYS A 1 182 ? 8.521 -6.455 27.616 1.00 88.81 182 LYS A C 1
ATOM 1448 O O . LYS A 1 182 ? 8.354 -6.408 28.827 1.00 88.81 182 LYS A O 1
ATOM 1453 N N . GLY A 1 183 ? 8.715 -7.606 26.974 1.00 91.88 183 GLY A N 1
ATOM 1454 C CA . GLY A 1 183 ? 8.809 -8.890 27.674 1.00 91.88 183 GLY A CA 1
ATOM 1455 C C . GLY A 1 183 ? 7.484 -9.626 27.898 1.00 91.88 183 GLY A C 1
ATOM 1456 O O . GLY A 1 183 ? 7.535 -10.770 28.331 1.00 91.88 183 GLY A O 1
ATOM 1457 N N . VAL A 1 184 ? 6.334 -9.057 27.523 1.00 93.94 184 VAL A N 1
ATOM 1458 C CA . VAL A 1 184 ? 5.011 -9.684 27.706 1.00 93.94 184 VAL A CA 1
ATOM 1459 C C . VAL A 1 184 ? 4.146 -9.582 26.450 1.00 93.94 184 VAL A C 1
ATOM 1461 O O . VAL A 1 184 ? 4.405 -8.766 25.561 1.00 93.94 184 VAL A O 1
ATOM 1464 N N . PHE A 1 185 ? 3.113 -10.414 26.360 1.00 94.75 185 PHE A N 1
ATOM 1465 C CA . PHE A 1 185 ? 2.072 -10.296 25.342 1.00 94.75 185 PHE A CA 1
ATOM 1466 C C . PHE A 1 185 ? 0.907 -9.460 25.887 1.00 94.75 185 PHE A C 1
ATOM 1468 O O . PHE A 1 185 ? 0.247 -9.852 26.845 1.00 94.75 185 PHE A O 1
ATOM 1475 N N . ASP A 1 186 ? 0.662 -8.299 25.275 1.00 94.31 186 ASP A N 1
ATOM 1476 C CA . ASP A 1 186 ? -0.423 -7.385 25.654 1.00 94.31 186 ASP A CA 1
ATOM 1477 C C . ASP A 1 186 ? -1.622 -7.565 24.717 1.00 94.31 186 ASP A C 1
ATOM 1479 O O . ASP A 1 186 ? -1.578 -7.188 23.541 1.00 94.31 186 ASP A O 1
ATOM 1483 N N . GLN A 1 187 ? -2.711 -8.115 25.253 1.00 95.25 187 GLN A N 1
ATOM 1484 C CA . GLN A 1 187 ? -3.952 -8.353 24.512 1.00 95.25 187 GLN A CA 1
ATOM 1485 C C . GLN A 1 187 ? -4.636 -7.055 24.054 1.00 95.25 187 GLN A C 1
ATOM 1487 O O . GLN A 1 187 ? -5.378 -7.066 23.076 1.00 95.25 187 GLN A O 1
ATOM 1492 N N . GLY A 1 188 ? -4.325 -5.912 24.677 1.00 95.31 188 GLY A N 1
ATOM 1493 C CA . GLY A 1 188 ? -4.764 -4.589 24.229 1.00 95.31 188 GLY A CA 1
ATOM 1494 C C . GLY A 1 188 ? -4.270 -4.209 22.832 1.00 95.31 188 GLY A C 1
ATOM 1495 O O . GLY A 1 188 ? -4.853 -3.334 22.186 1.00 95.31 188 GLY A O 1
ATOM 1496 N N . ALA A 1 189 ? -3.216 -4.873 22.342 1.00 94.81 189 ALA A N 1
ATOM 1497 C CA . ALA A 1 189 ? -2.677 -4.668 21.004 1.00 94.81 189 ALA A CA 1
ATOM 1498 C C . ALA A 1 189 ? -3.457 -5.397 19.895 1.00 94.81 189 ALA A C 1
ATOM 1500 O O . ALA A 1 189 ? -3.176 -5.137 18.722 1.00 94.81 189 ALA A O 1
ATOM 1501 N N . ALA A 1 190 ? -4.402 -6.274 20.250 1.00 97.06 190 ALA A N 1
ATOM 1502 C CA . ALA A 1 190 ? -5.231 -7.011 19.305 1.00 97.06 190 ALA A CA 1
ATOM 1503 C C . ALA A 1 190 ? -6.140 -6.084 18.503 1.00 97.06 190 ALA A C 1
ATOM 1505 O O . ALA A 1 190 ? -6.877 -5.288 19.072 1.00 97.06 190 ALA A O 1
ATOM 1506 N N . PHE A 1 191 ? -6.098 -6.205 17.186 1.00 98.12 191 PHE A N 1
ATOM 1507 C CA . PHE A 1 191 ? -6.865 -5.418 16.239 1.00 98.12 191 PHE A CA 1
ATOM 1508 C C . PHE A 1 191 ? -8.224 -6.068 15.965 1.00 98.12 191 PHE A C 1
ATOM 1510 O O . PHE A 1 191 ? -8.304 -7.278 15.720 1.00 98.12 191 PHE A O 1
ATOM 1517 N N . ILE A 1 192 ? -9.274 -5.249 16.013 1.00 98.38 192 ILE A N 1
ATOM 1518 C CA . ILE A 1 192 ? -10.677 -5.663 15.953 1.00 98.38 192 ILE A CA 1
ATOM 1519 C C . ILE A 1 192 ? -11.312 -5.170 14.654 1.00 98.38 192 ILE A C 1
ATOM 1521 O O . ILE A 1 192 ? -11.079 -4.035 14.244 1.00 98.38 192 ILE A O 1
ATOM 1525 N N . VAL A 1 193 ? -12.157 -6.004 14.051 1.00 98.44 193 VAL A N 1
ATOM 1526 C CA . VAL A 1 193 ? -13.082 -5.628 12.970 1.00 98.44 193 VAL A CA 1
ATOM 1527 C C . VAL A 1 193 ? -14.505 -6.085 13.282 1.00 98.44 193 VAL A C 1
ATOM 1529 O O . VAL A 1 193 ? -14.721 -6.943 14.142 1.00 98.44 193 VAL A O 1
ATOM 1532 N N . TRP A 1 194 ? -15.473 -5.528 12.555 1.00 98.44 194 TRP A N 1
ATOM 1533 C CA . TRP A 1 194 ? -16.893 -5.684 12.857 1.00 98.44 194 TRP A CA 1
ATOM 1534 C C . TRP A 1 194 ? -17.659 -6.411 11.755 1.00 98.44 194 TRP A C 1
ATOM 1536 O O . TRP A 1 194 ? -17.544 -6.069 10.575 1.00 98.44 194 TRP A O 1
ATOM 1546 N N . ASN A 1 195 ? -18.508 -7.340 12.173 1.00 97.25 195 ASN A N 1
ATOM 1547 C CA . ASN A 1 195 ? -19.652 -7.827 11.419 1.00 97.25 195 ASN A CA 1
ATOM 1548 C C . ASN A 1 195 ? -20.911 -7.186 11.996 1.00 97.25 195 ASN A C 1
ATOM 1550 O O . ASN A 1 195 ? -21.120 -7.218 13.210 1.00 97.25 195 ASN A O 1
ATOM 1554 N N . VAL A 1 196 ? -21.759 -6.639 11.129 1.00 96.31 196 VAL A N 1
ATOM 1555 C CA . VAL A 1 196 ? -23.055 -6.086 11.528 1.00 96.31 196 VAL A CA 1
ATOM 1556 C C . VAL A 1 196 ? -24.151 -6.879 10.836 1.00 96.31 196 VAL A C 1
ATOM 1558 O O . VAL A 1 196 ? -24.233 -6.891 9.608 1.00 96.31 196 VAL A O 1
ATOM 1561 N N . ILE A 1 197 ? -24.970 -7.561 11.634 1.00 94.19 197 ILE A N 1
ATOM 1562 C CA . ILE A 1 197 ? -26.088 -8.384 11.160 1.00 94.19 197 ILE A CA 1
ATOM 1563 C C . ILE A 1 197 ? -27.428 -7.708 11.461 1.00 94.19 197 ILE A C 1
ATOM 1565 O O . ILE A 1 197 ? -27.542 -6.927 12.402 1.00 94.19 197 ILE A O 1
ATOM 1569 N N . ALA A 1 198 ? -28.465 -8.012 10.687 1.00 90.00 198 ALA A N 1
ATOM 1570 C CA . ALA A 1 198 ? -29.808 -7.521 10.986 1.00 90.00 198 ALA A CA 1
ATOM 1571 C C . ALA A 1 198 ? -30.345 -8.143 12.289 1.00 90.00 198 ALA A C 1
ATOM 1573 O O . ALA A 1 198 ? -30.131 -9.328 12.548 1.00 90.00 198 ALA A O 1
ATOM 1574 N N . SER A 1 199 ? -31.066 -7.364 13.103 1.00 86.38 199 SER A N 1
ATOM 1575 C CA . SER A 1 199 ? -31.721 -7.890 14.317 1.00 86.38 199 SER A CA 1
ATOM 1576 C C . SER A 1 199 ? -33.034 -8.628 14.043 1.00 86.38 199 SER A C 1
ATOM 1578 O O . SER A 1 199 ? -33.519 -9.338 14.922 1.00 86.38 199 SER A O 1
ATOM 1580 N N . SER A 1 200 ? -33.612 -8.468 12.849 1.00 80.31 200 SER A N 1
ATOM 1581 C CA . SER A 1 200 ? -34.822 -9.165 12.403 1.00 80.31 200 SER A CA 1
ATOM 1582 C C . SER A 1 200 ? -34.601 -9.819 11.043 1.00 80.31 200 SER A C 1
ATOM 1584 O O . SER A 1 200 ? -33.914 -9.261 10.189 1.00 80.31 200 SER A O 1
ATOM 1586 N N . LEU A 1 201 ? -35.238 -10.975 10.838 1.00 70.50 201 LEU A N 1
ATOM 1587 C CA . LEU A 1 201 ? -35.293 -11.680 9.553 1.00 70.50 201 LEU A CA 1
ATOM 1588 C C . LEU A 1 201 ? -36.117 -10.920 8.497 1.00 70.50 201 LEU A C 1
ATOM 1590 O O . LEU A 1 201 ? -35.938 -11.163 7.308 1.00 70.50 201 LEU A O 1
ATOM 1594 N N . ASP A 1 202 ? -36.986 -9.998 8.924 1.00 69.62 202 ASP A N 1
ATOM 1595 C CA . ASP A 1 202 ? -37.830 -9.187 8.032 1.00 69.62 202 ASP A CA 1
ATOM 1596 C C . ASP A 1 202 ? -37.108 -7.942 7.493 1.00 69.62 202 ASP A C 1
ATOM 1598 O O . ASP A 1 202 ? -37.586 -7.288 6.564 1.00 69.62 202 ASP A O 1
ATOM 1602 N N . THR A 1 203 ? -35.960 -7.586 8.075 1.00 63.06 203 THR A N 1
ATOM 1603 C CA . THR A 1 203 ? -35.126 -6.504 7.557 1.00 63.06 203 THR A CA 1
ATOM 1604 C C . THR A 1 203 ? -34.402 -7.031 6.320 1.00 63.06 203 THR A C 1
ATOM 1606 O O . THR A 1 203 ? -33.706 -8.041 6.437 1.00 63.06 203 THR A O 1
ATOM 1609 N N . PRO A 1 204 ? -34.502 -6.373 5.147 1.00 57.91 204 PRO A N 1
ATOM 1610 C CA . PRO A 1 204 ? -33.728 -6.769 3.980 1.00 57.91 204 PRO A CA 1
ATOM 1611 C C . PRO A 1 204 ? -32.249 -6.779 4.363 1.00 57.91 204 PRO A C 1
ATOM 1613 O O . PRO A 1 204 ? -31.657 -5.729 4.620 1.00 57.91 204 PRO A O 1
ATOM 1616 N N . THR A 1 205 ? -31.653 -7.965 4.465 1.00 54.34 205 THR A N 1
ATOM 1617 C CA . THR A 1 205 ? -30.225 -8.090 4.728 1.00 54.34 205 THR A CA 1
ATOM 1618 C C . THR A 1 205 ? -29.495 -7.426 3.573 1.00 54.34 205 THR A C 1
ATOM 1620 O O . THR A 1 205 ? -29.525 -7.931 2.450 1.00 54.34 205 THR A O 1
ATOM 1623 N N . GLN A 1 206 ? -28.810 -6.310 3.839 1.00 55.09 206 GLN A N 1
ATOM 1624 C CA . GLN A 1 206 ? -27.649 -5.958 3.032 1.00 55.09 206 GLN A CA 1
ATOM 1625 C C . GLN A 1 206 ? -26.765 -7.211 2.999 1.00 55.09 206 GLN A C 1
ATOM 1627 O O . GLN A 1 206 ? -26.363 -7.709 4.048 1.00 55.09 206 GLN A O 1
ATOM 1632 N N . HIS A 1 207 ? -26.547 -7.770 1.807 1.00 66.38 207 HIS A N 1
ATOM 1633 C CA . HIS A 1 207 ? -25.943 -9.097 1.636 1.00 66.38 207 HIS A CA 1
ATOM 1634 C C . HIS A 1 207 ? -24.543 -9.229 2.257 1.00 66.38 207 HIS A C 1
ATOM 1636 O O . HIS A 1 207 ? -24.106 -10.338 2.548 1.00 66.38 207 HIS A O 1
ATOM 1642 N N . VAL A 1 208 ? -23.850 -8.111 2.475 1.00 88.25 208 VAL A N 1
ATOM 1643 C CA . VAL A 1 208 ? -22.527 -8.072 3.097 1.00 88.25 208 VAL A CA 1
ATOM 1644 C C . VAL A 1 208 ? -22.685 -7.715 4.567 1.00 88.25 208 VAL A C 1
ATOM 1646 O O . VAL A 1 208 ? -23.200 -6.645 4.879 1.00 88.25 208 VAL A O 1
ATOM 1649 N N . THR A 1 209 ? -22.215 -8.564 5.477 1.00 92.88 209 THR A N 1
ATOM 1650 C CA . THR A 1 209 ? -22.233 -8.280 6.929 1.00 92.88 209 THR A CA 1
ATOM 1651 C C . THR A 1 209 ? -20.902 -7.710 7.411 1.00 92.88 209 THR A C 1
ATOM 1653 O O . THR A 1 209 ? -20.850 -6.902 8.339 1.00 92.88 209 THR A O 1
ATOM 1656 N N . GLU A 1 210 ? -19.828 -8.090 6.729 1.00 95.56 210 GLU A N 1
ATOM 1657 C CA . GLU A 1 210 ? -18.451 -7.752 7.037 1.00 95.56 210 GLU A CA 1
ATOM 1658 C C . GLU A 1 210 ? -18.154 -6.305 6.643 1.00 95.56 210 GLU A C 1
ATOM 1660 O O . GLU A 1 210 ? -18.226 -5.930 5.472 1.00 95.56 210 GLU A O 1
ATOM 1665 N N . THR A 1 211 ? -17.784 -5.472 7.615 1.00 96.06 211 THR A N 1
ATOM 1666 C CA . THR A 1 211 ? -17.504 -4.046 7.361 1.00 96.06 211 THR A CA 1
ATOM 1667 C C . THR A 1 211 ? -16.314 -3.816 6.424 1.00 96.06 211 THR A C 1
ATOM 1669 O O . THR A 1 211 ? -16.277 -2.812 5.725 1.00 96.06 211 THR A O 1
ATOM 1672 N N . TRP A 1 212 ? -15.369 -4.758 6.353 1.00 94.31 212 TRP A N 1
ATOM 1673 C CA . TRP A 1 212 ? -14.186 -4.701 5.479 1.00 94.31 212 TRP A CA 1
ATOM 1674 C C . TRP A 1 212 ? -14.427 -5.241 4.056 1.00 94.31 212 TRP A C 1
ATOM 1676 O O . TRP A 1 212 ? -13.481 -5.379 3.281 1.00 94.31 212 TRP A O 1
ATOM 1686 N N . ARG A 1 213 ? -15.670 -5.600 3.717 1.00 92.94 213 ARG A N 1
ATOM 1687 C CA . ARG A 1 213 ? -16.090 -6.024 2.367 1.00 92.94 213 ARG A CA 1
ATOM 1688 C C . ARG A 1 213 ? -17.230 -5.170 1.810 1.00 92.94 213 ARG A C 1
ATOM 1690 O O . ARG A 1 213 ? -17.771 -5.493 0.759 1.00 92.94 213 ARG A O 1
ATOM 1697 N N . ASP A 1 214 ? -17.637 -4.131 2.535 1.00 93.38 214 ASP A N 1
ATOM 1698 C CA . ASP A 1 214 ? -18.786 -3.307 2.180 1.00 93.38 214 ASP A CA 1
ATOM 1699 C C . ASP A 1 214 ? -18.341 -2.043 1.437 1.00 93.38 214 ASP A C 1
ATOM 1701 O O . ASP A 1 214 ? -17.920 -1.057 2.046 1.00 93.38 214 ASP A O 1
ATOM 1705 N N . ASP A 1 215 ? -18.465 -2.070 0.111 1.00 91.38 215 ASP A N 1
ATOM 1706 C CA . ASP A 1 215 ? -18.087 -0.948 -0.750 1.00 91.38 215 ASP A CA 1
ATOM 1707 C C . ASP A 1 215 ? -18.919 0.322 -0.468 1.00 91.38 215 ASP A C 1
ATOM 1709 O O . ASP A 1 215 ? -18.411 1.433 -0.629 1.00 91.38 215 ASP A O 1
ATOM 1713 N N . ASN A 1 216 ? -20.163 0.196 0.024 1.00 94.75 216 ASN A N 1
ATOM 1714 C CA . ASN A 1 216 ? -20.972 1.362 0.408 1.00 94.75 216 ASN A CA 1
ATOM 1715 C C . ASN A 1 216 ? -20.436 2.016 1.685 1.00 94.75 216 ASN A C 1
ATOM 1717 O O . ASN A 1 216 ? -20.404 3.243 1.789 1.00 94.75 216 ASN A O 1
ATOM 1721 N N . LEU A 1 217 ? -19.971 1.208 2.642 1.00 96.00 217 LEU A N 1
ATOM 1722 C CA . LEU A 1 217 ? -19.304 1.706 3.844 1.00 96.00 217 LEU A CA 1
ATOM 1723 C C . LEU A 1 217 ? -17.989 2.403 3.486 1.00 96.00 217 LEU A C 1
ATOM 1725 O O . LEU A 1 217 ? -17.704 3.478 4.019 1.00 96.00 217 LEU A O 1
ATOM 1729 N N . PHE A 1 218 ? -17.209 1.825 2.570 1.00 95.06 218 PHE A N 1
ATOM 1730 C CA . PHE A 1 218 ? -15.970 2.435 2.084 1.00 95.06 218 PHE A CA 1
ATOM 1731 C C . PHE A 1 218 ? -16.236 3.782 1.411 1.00 95.06 218 PHE A C 1
ATOM 1733 O O . PHE A 1 218 ? -15.566 4.761 1.739 1.00 95.06 218 PHE A O 1
ATOM 1740 N N . ALA A 1 219 ? -17.247 3.858 0.542 1.00 94.88 219 ALA A N 1
ATOM 1741 C CA . ALA A 1 219 ? -17.650 5.101 -0.107 1.00 94.88 219 ALA A CA 1
ATOM 1742 C C . ALA A 1 219 ? -18.112 6.161 0.908 1.00 94.88 219 ALA A C 1
ATOM 1744 O O . ALA A 1 219 ? -17.696 7.316 0.819 1.00 94.88 219 ALA A O 1
ATOM 1745 N N . ALA A 1 220 ? -18.912 5.773 1.907 1.00 97.00 220 ALA A N 1
ATOM 1746 C CA . ALA A 1 220 ? -19.369 6.672 2.967 1.00 97.00 220 ALA A CA 1
ATOM 1747 C C . ALA A 1 220 ? -18.193 7.251 3.777 1.00 97.00 220 ALA A C 1
ATOM 1749 O O . ALA A 1 220 ? -18.118 8.462 3.989 1.00 97.00 220 ALA A O 1
ATOM 1750 N N . TRP A 1 221 ? -17.226 6.409 4.164 1.00 96.62 221 TRP A N 1
ATOM 1751 C CA . TRP A 1 221 ? -16.004 6.868 4.832 1.00 96.62 221 TRP A CA 1
ATOM 1752 C C . TRP A 1 221 ? -15.193 7.820 3.949 1.00 96.62 221 TRP A C 1
ATOM 1754 O O . TRP A 1 221 ? -14.752 8.874 4.402 1.00 96.62 221 TRP A O 1
ATOM 1764 N N . GLN A 1 222 ? -15.003 7.464 2.679 1.00 94.00 222 GLN A N 1
ATOM 1765 C CA . GLN A 1 222 ? -14.216 8.255 1.740 1.00 94.00 222 GLN A CA 1
ATOM 1766 C C . GLN A 1 222 ? -14.805 9.647 1.505 1.00 94.00 222 GLN A C 1
ATOM 1768 O O . GLN A 1 222 ? -14.053 10.619 1.440 1.00 94.00 222 GLN A O 1
ATOM 1773 N N . GLN A 1 223 ? -16.130 9.741 1.385 1.00 92.56 223 GLN A N 1
ATOM 1774 C CA . GLN A 1 223 ? -16.830 11.015 1.245 1.00 92.56 223 GLN A CA 1
ATOM 1775 C C . GLN A 1 223 ? -16.712 11.847 2.521 1.00 92.56 223 GLN A C 1
ATOM 1777 O O . GLN A 1 223 ? -16.322 13.006 2.441 1.00 92.56 223 GLN A O 1
ATOM 1782 N N . PHE A 1 224 ? -16.946 11.246 3.695 1.00 93.50 224 PHE A N 1
ATOM 1783 C CA . PHE A 1 224 ? -16.770 11.930 4.976 1.00 93.50 224 PHE A CA 1
ATOM 1784 C C . PHE A 1 224 ? -15.351 12.475 5.146 1.00 93.50 224 PHE A C 1
ATOM 1786 O O . PHE A 1 224 ? -15.174 13.661 5.413 1.00 93.50 224 PHE A O 1
ATOM 1793 N N . TYR A 1 225 ? -14.329 11.637 4.965 1.00 90.44 225 TYR A N 1
ATOM 1794 C CA . TYR A 1 225 ? -12.950 12.050 5.203 1.00 90.44 225 TYR A CA 1
ATOM 1795 C C . TYR A 1 225 ? -12.500 13.144 4.225 1.00 90.44 225 TYR A C 1
ATOM 1797 O O . TYR A 1 225 ? -11.797 14.067 4.632 1.00 90.44 225 TYR A O 1
ATOM 1805 N N . ALA A 1 226 ? -12.990 13.120 2.978 1.00 84.88 226 ALA A N 1
ATOM 1806 C CA . ALA A 1 226 ? -12.746 14.190 2.011 1.00 84.88 226 ALA A CA 1
ATOM 1807 C C . ALA A 1 226 ? -13.282 15.565 2.462 1.00 84.88 226 ALA A C 1
ATOM 1809 O O . ALA A 1 226 ? -12.769 16.580 1.999 1.00 84.88 226 ALA A O 1
ATOM 1810 N N . THR A 1 227 ? -14.267 15.621 3.371 1.00 83.19 227 THR A N 1
ATOM 1811 C CA . THR A 1 227 ? -14.766 16.889 3.946 1.00 83.19 227 THR A CA 1
ATOM 1812 C C . THR A 1 227 ? -13.878 17.462 5.052 1.00 83.19 227 THR A C 1
ATOM 1814 O O . THR A 1 227 ? -13.982 18.647 5.365 1.00 83.19 227 THR A O 1
ATOM 1817 N N . LEU A 1 228 ? -13.004 16.647 5.657 1.00 80.62 228 LEU A N 1
ATOM 1818 C CA . LEU A 1 228 ? -12.150 17.082 6.769 1.00 80.62 228 LEU A CA 1
ATOM 1819 C C . LEU A 1 228 ? -10.906 17.848 6.293 1.00 80.62 228 LEU A C 1
ATOM 1821 O O . LEU A 1 228 ? -10.360 18.660 7.045 1.00 80.62 228 LEU A O 1
ATOM 1825 N N . ASP A 1 229 ? -10.467 17.621 5.053 1.00 67.50 229 ASP A N 1
ATOM 1826 C CA . ASP A 1 229 ? -9.396 18.391 4.422 1.00 67.50 229 ASP A CA 1
ATOM 1827 C C . ASP A 1 229 ? -9.975 19.722 3.906 1.00 67.50 229 ASP A C 1
ATOM 1829 O O . ASP A 1 229 ? -10.693 19.771 2.916 1.00 67.50 229 ASP A O 1
ATOM 1833 N N . SER A 1 230 ? -9.702 20.823 4.609 1.00 65.25 230 SER A N 1
ATOM 1834 C CA . SER A 1 230 ? -10.473 22.074 4.478 1.00 65.25 230 SER A CA 1
ATOM 1835 C C . SER A 1 230 ? -9.782 23.201 3.702 1.00 65.25 230 SER A C 1
ATOM 1837 O O . SER A 1 230 ? -10.308 24.311 3.627 1.00 65.25 230 SER A O 1
ATOM 1839 N N . THR A 1 231 ? -8.595 22.960 3.133 1.00 82.06 231 THR A N 1
ATOM 1840 C CA . THR A 1 231 ? -7.886 23.982 2.343 1.00 82.06 231 THR A CA 1
ATOM 1841 C C . THR A 1 231 ? -8.003 23.688 0.857 1.00 82.06 231 THR A C 1
ATOM 1843 O O . THR A 1 231 ? -7.223 22.914 0.298 1.00 82.06 231 THR A O 1
ATOM 1846 N N . ASP A 1 232 ? -8.967 24.340 0.216 1.00 87.56 232 ASP A N 1
ATOM 1847 C CA . ASP A 1 232 ? -9.110 24.303 -1.233 1.00 87.56 232 ASP A CA 1
ATOM 1848 C C . ASP A 1 232 ? -7.943 25.007 -1.931 1.00 87.56 232 ASP A C 1
ATOM 1850 O O . ASP A 1 232 ? -7.481 26.080 -1.533 1.00 87.56 232 ASP A O 1
ATOM 1854 N N . GLY A 1 233 ? -7.483 24.410 -3.025 1.00 88.69 233 GLY A N 1
ATOM 1855 C CA . GLY A 1 233 ? -6.471 25.001 -3.884 1.00 88.69 233 GLY A CA 1
ATOM 1856 C C . GLY A 1 233 ? -6.355 24.284 -5.221 1.00 88.69 233 GLY A C 1
ATOM 1857 O O . GLY A 1 233 ? -7.025 23.287 -5.486 1.00 88.69 233 GLY A O 1
ATOM 1858 N N . PHE A 1 234 ? -5.512 24.819 -6.098 1.00 90.56 234 PHE A N 1
ATOM 1859 C CA . PHE A 1 234 ? -5.334 24.275 -7.440 1.00 90.56 234 PHE A CA 1
ATOM 1860 C C . PHE A 1 234 ? -4.535 22.968 -7.402 1.00 90.56 234 PHE A C 1
ATOM 1862 O O . PHE A 1 234 ? -3.382 22.949 -6.967 1.00 90.56 234 PHE A O 1
ATOM 1869 N N . CYS A 1 235 ? -5.128 21.875 -7.880 1.00 92.19 235 CYS A N 1
ATOM 1870 C CA . CYS A 1 235 ? -4.429 20.606 -8.021 1.00 92.19 235 CYS A CA 1
ATOM 1871 C C . CYS A 1 235 ? -3.701 20.540 -9.369 1.00 92.19 235 CYS A C 1
ATOM 1873 O O . CYS A 1 235 ? -4.327 20.435 -10.422 1.00 92.19 235 CYS A O 1
ATOM 1875 N N . TYR A 1 236 ? -2.367 20.485 -9.342 1.00 92.19 236 TYR A N 1
ATOM 1876 C CA . TYR A 1 236 ? -1.532 20.404 -10.550 1.00 92.19 236 TYR A CA 1
ATOM 1877 C C . TYR A 1 236 ? -1.688 19.106 -11.359 1.00 92.19 236 TYR A C 1
ATOM 1879 O O . TYR A 1 236 ? -1.151 19.009 -12.459 1.00 92.19 236 TYR A O 1
ATOM 1887 N N . ILE A 1 237 ? -2.375 18.097 -10.820 1.00 94.56 237 ILE A N 1
ATOM 1888 C CA . ILE A 1 237 ? -2.558 16.796 -11.480 1.00 94.56 237 ILE A CA 1
ATOM 1889 C C . ILE A 1 237 ? -3.862 16.742 -12.270 1.00 94.56 237 ILE A C 1
ATOM 1891 O O . ILE A 1 237 ? -3.884 16.218 -13.382 1.00 94.56 237 ILE A O 1
ATOM 1895 N N . THR A 1 238 ? -4.941 17.279 -11.701 1.00 93.56 238 THR A N 1
ATOM 1896 C CA . THR A 1 238 ? -6.264 17.300 -12.339 1.00 93.56 238 THR A CA 1
ATOM 1897 C C . THR A 1 238 ? -6.540 18.607 -13.072 1.00 93.56 238 THR A C 1
ATOM 1899 O O . THR A 1 238 ? -7.400 18.628 -13.942 1.00 93.56 238 THR A O 1
ATOM 1902 N N . GLY A 1 239 ? -5.834 19.691 -12.734 1.00 92.94 239 GLY A N 1
ATOM 1903 C CA . GLY A 1 239 ? -6.105 21.030 -13.259 1.00 92.94 239 GLY A CA 1
ATOM 1904 C C . GLY A 1 239 ? -7.337 21.704 -12.644 1.00 92.94 239 GLY A C 1
ATOM 1905 O O . GLY A 1 239 ? -7.773 22.730 -13.154 1.00 92.94 239 GLY A O 1
ATOM 1906 N N . ASN A 1 240 ? -7.894 21.146 -11.562 1.00 92.88 240 ASN A N 1
ATOM 1907 C CA . ASN A 1 240 ? -9.102 21.642 -10.897 1.00 92.88 240 ASN A CA 1
ATOM 1908 C C . ASN A 1 240 ? -8.799 22.138 -9.475 1.00 92.88 240 ASN A C 1
ATOM 1910 O O . ASN A 1 240 ? -7.858 21.668 -8.827 1.00 92.88 240 ASN A O 1
ATOM 1914 N N . THR A 1 241 ? -9.633 23.046 -8.963 1.00 92.12 241 THR A N 1
ATOM 1915 C CA . THR A 1 241 ? -9.623 23.425 -7.542 1.00 92.12 241 THR A CA 1
ATOM 1916 C C . THR A 1 241 ? -10.265 22.319 -6.707 1.00 92.12 241 THR A C 1
ATOM 1918 O O . THR A 1 241 ? -11.343 21.837 -7.044 1.00 92.12 241 THR A O 1
ATOM 1921 N N . SER A 1 242 ? -9.584 21.887 -5.648 1.00 90.69 242 SER A N 1
ATOM 1922 C CA . SER A 1 242 ? -10.030 20.811 -4.752 1.00 90.69 242 SER A CA 1
ATOM 1923 C C . SER A 1 242 ? -9.297 20.885 -3.407 1.00 90.69 242 SER A C 1
ATOM 1925 O O . SER A 1 242 ? -8.249 21.541 -3.346 1.00 90.69 242 SER A O 1
ATOM 1927 N N . PRO A 1 243 ? -9.771 20.175 -2.368 1.00 88.94 243 PRO A N 1
ATOM 1928 C CA . PRO A 1 243 ? -9.052 20.039 -1.107 1.00 88.94 243 PRO A CA 1
ATOM 1929 C C . PRO A 1 243 ? -7.624 19.542 -1.315 1.00 88.94 243 PRO A C 1
ATOM 1931 O O . PRO A 1 243 ? -7.400 18.456 -1.864 1.00 88.94 243 PRO A O 1
ATOM 1934 N N . LEU A 1 244 ? -6.643 20.344 -0.905 1.00 88.06 244 LEU A N 1
ATOM 1935 C CA . LEU A 1 244 ? -5.229 20.018 -1.039 1.00 88.06 244 LEU A CA 1
ATOM 1936 C C . LEU A 1 244 ? -4.758 19.095 0.088 1.00 88.06 244 LEU A C 1
ATOM 1938 O O . LEU A 1 244 ? -5.095 19.272 1.256 1.00 88.06 244 LEU A O 1
ATOM 1942 N N . ALA A 1 245 ? -3.905 18.139 -0.269 1.00 86.81 245 ALA A N 1
ATOM 1943 C CA . ALA A 1 245 ? -3.285 17.224 0.670 1.00 86.81 245 ALA A CA 1
ATOM 1944 C C . ALA A 1 245 ? -2.328 17.975 1.607 1.00 86.81 245 ALA A C 1
ATOM 1946 O O . ALA A 1 245 ? -1.334 18.553 1.166 1.00 86.81 245 ALA A O 1
ATOM 1947 N N . SER A 1 246 ? -2.579 17.908 2.913 1.00 80.94 246 SER A N 1
ATOM 1948 C CA . SER A 1 246 ? -1.615 18.358 3.929 1.00 80.94 246 SER A CA 1
ATOM 1949 C C . SER A 1 246 ? -0.523 17.311 4.194 1.00 80.94 246 SER A C 1
ATOM 1951 O O . SER A 1 246 ? 0.597 17.632 4.601 1.00 80.94 246 SER A O 1
ATOM 1953 N N . LYS A 1 247 ? -0.844 16.033 3.960 1.00 83.69 247 LYS A N 1
ATOM 1954 C CA . LYS A 1 247 ? 0.034 14.875 4.139 1.00 83.69 247 LYS A CA 1
ATOM 1955 C C . LYS A 1 247 ? -0.134 13.927 2.959 1.00 83.69 247 LYS A C 1
ATOM 1957 O O . LYS A 1 247 ? -1.231 13.755 2.444 1.00 83.69 247 LYS A O 1
ATOM 1962 N N . HIS A 1 248 ? 0.966 13.286 2.58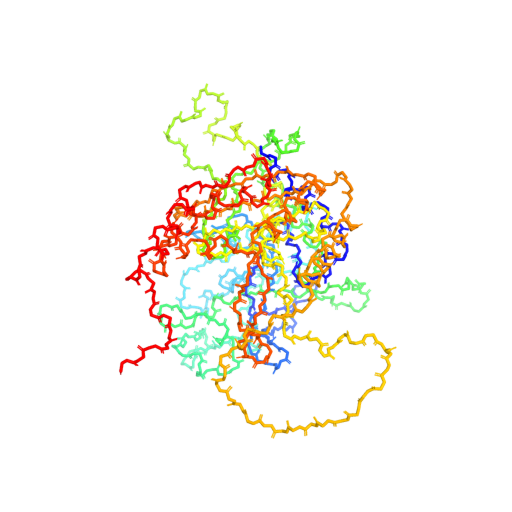7 1.00 88.38 248 HIS A N 1
ATOM 1963 C CA . HIS A 1 248 ? 0.999 12.251 1.559 1.00 88.38 248 HIS A CA 1
ATOM 1964 C C . HIS A 1 248 ? 1.310 10.887 2.194 1.00 88.38 248 HIS A C 1
ATOM 1966 O O . HIS A 1 248 ? 2.061 10.855 3.187 1.00 88.38 248 HIS A O 1
ATOM 1972 N N . PRO A 1 249 ? 0.783 9.783 1.631 1.00 88.81 249 PRO A N 1
ATOM 1973 C CA . PRO A 1 249 ? 1.061 8.431 2.107 1.00 88.81 249 PRO A CA 1
ATOM 1974 C C . PRO A 1 249 ? 2.554 8.085 2.159 1.00 88.81 249 PRO A C 1
ATOM 1976 O O . PRO A 1 249 ? 3.353 8.521 1.326 1.00 88.81 249 PRO A O 1
ATOM 1979 N N . ASN A 1 250 ? 2.933 7.268 3.142 1.00 87.12 250 ASN A N 1
ATOM 1980 C CA . ASN A 1 250 ? 4.221 6.573 3.198 1.00 87.12 250 ASN A CA 1
ATOM 1981 C C . ASN A 1 250 ? 4.044 5.070 2.892 1.00 87.12 250 ASN A C 1
ATOM 1983 O O . ASN A 1 250 ? 3.005 4.658 2.386 1.00 87.12 250 ASN A O 1
ATOM 1987 N N . ARG A 1 251 ? 5.060 4.243 3.176 1.00 81.25 251 ARG A N 1
ATOM 1988 C CA . ARG A 1 251 ? 5.003 2.765 3.082 1.00 81.25 251 ARG A CA 1
ATOM 1989 C C . ARG A 1 251 ? 4.776 2.186 1.685 1.00 81.25 251 ARG A C 1
ATOM 1991 O O . ARG A 1 251 ? 4.366 1.037 1.577 1.00 81.25 251 ARG A O 1
ATOM 1998 N N . ILE A 1 252 ? 5.126 2.925 0.632 1.00 86.25 252 ILE A N 1
ATOM 1999 C CA . ILE A 1 252 ? 5.093 2.393 -0.740 1.00 86.25 252 ILE A CA 1
ATOM 2000 C C . ILE A 1 252 ? 6.106 1.244 -0.911 1.00 86.25 252 ILE A C 1
ATOM 2002 O O . ILE A 1 252 ? 5.790 0.240 -1.538 1.00 86.25 252 ILE A O 1
ATOM 2006 N N . LEU A 1 253 ? 7.315 1.378 -0.344 1.00 83.31 253 LEU A N 1
ATOM 2007 C CA . LEU A 1 253 ? 8.352 0.337 -0.386 1.00 83.31 253 LEU A CA 1
ATOM 2008 C C . LEU A 1 253 ? 8.367 -0.493 0.895 1.00 83.31 253 LEU A C 1
ATOM 2010 O O . LEU A 1 253 ? 8.316 0.059 2.002 1.00 83.31 253 LEU A O 1
ATOM 2014 N N . ARG A 1 254 ? 8.546 -1.809 0.754 1.00 79.06 254 ARG A N 1
ATOM 2015 C CA . ARG A 1 254 ? 8.625 -2.743 1.889 1.00 79.06 254 ARG A CA 1
ATOM 2016 C C . ARG A 1 254 ? 9.895 -2.522 2.709 1.00 79.06 254 ARG A C 1
ATOM 2018 O O . ARG A 1 254 ? 9.846 -2.522 3.938 1.00 79.06 254 ARG A O 1
ATOM 2025 N N . SER A 1 255 ? 11.020 -2.268 2.047 1.00 72.81 255 SER A N 1
ATOM 2026 C CA . SER A 1 255 ? 12.334 -2.049 2.658 1.00 72.81 255 SER A CA 1
ATOM 2027 C C . SER A 1 255 ? 12.449 -0.724 3.411 1.00 72.81 255 SER A C 1
ATOM 2029 O O . SER A 1 255 ? 13.427 -0.486 4.120 1.00 72.81 255 SER A O 1
ATOM 2031 N N . SER A 1 256 ? 11.522 0.209 3.192 1.00 73.38 256 SER A N 1
ATOM 2032 C CA . SER A 1 256 ? 11.636 1.589 3.671 1.00 73.38 256 SER A CA 1
ATOM 2033 C C . SER A 1 256 ? 10.270 2.141 4.038 1.00 73.38 256 SER A C 1
ATOM 2035 O O . SER A 1 256 ? 9.809 3.147 3.506 1.00 73.38 256 SER A O 1
ATOM 2037 N N . THR A 1 257 ? 9.643 1.472 5.003 1.00 67.19 257 THR A N 1
ATOM 2038 C CA . THR A 1 257 ? 8.262 1.712 5.428 1.00 67.19 257 THR A CA 1
ATOM 2039 C C . THR A 1 257 ? 7.970 3.186 5.723 1.00 67.19 257 THR A C 1
ATOM 2041 O O . THR A 1 257 ? 6.966 3.715 5.279 1.00 67.19 257 THR A O 1
ATOM 2044 N N . ASN A 1 258 ? 8.849 3.935 6.382 1.00 78.31 258 ASN A N 1
ATOM 2045 C CA . ASN A 1 258 ? 8.539 5.335 6.709 1.00 78.31 258 ASN A CA 1
ATOM 2046 C C . ASN A 1 258 ? 8.890 6.349 5.605 1.00 78.31 258 ASN A C 1
ATOM 2048 O O . ASN A 1 258 ? 8.706 7.548 5.816 1.00 78.31 258 ASN A O 1
ATOM 2052 N N . ALA A 1 259 ? 9.398 5.905 4.452 1.00 84.00 259 ALA A N 1
ATOM 2053 C CA . ALA A 1 259 ? 9.790 6.805 3.376 1.00 84.00 259 ALA A CA 1
ATOM 2054 C C . ALA A 1 259 ? 8.578 7.412 2.657 1.00 84.00 259 ALA A C 1
ATOM 2056 O O . ALA A 1 259 ? 7.623 6.710 2.321 1.00 84.00 259 ALA A O 1
ATOM 2057 N N . LYS A 1 260 ? 8.636 8.725 2.412 1.00 87.56 260 LYS A N 1
ATOM 2058 C CA . LYS A 1 260 ? 7.638 9.469 1.634 1.00 87.56 260 LYS A CA 1
ATOM 2059 C C . LYS A 1 260 ? 8.188 9.832 0.262 1.00 87.56 260 LYS A C 1
ATOM 2061 O O . LYS A 1 260 ? 9.340 10.253 0.166 1.00 87.56 260 LYS A O 1
ATOM 2066 N N . LEU A 1 261 ? 7.353 9.694 -0.770 1.00 88.88 261 LEU A N 1
ATOM 2067 C CA . LEU A 1 261 ? 7.670 10.144 -2.130 1.00 88.88 261 LEU A CA 1
ATOM 2068 C C . LEU A 1 261 ? 7.519 11.662 -2.268 1.00 88.88 261 LEU A C 1
ATOM 2070 O O . LEU A 1 261 ? 8.304 12.320 -2.943 1.00 88.88 261 LEU A O 1
ATOM 2074 N N . ILE A 1 262 ? 6.507 12.212 -1.597 1.00 87.44 262 ILE A N 1
ATOM 2075 C CA . ILE A 1 262 ? 6.240 13.643 -1.528 1.00 87.44 262 ILE A CA 1
ATOM 2076 C C . ILE A 1 262 ? 6.187 14.029 -0.052 1.00 87.44 262 ILE A C 1
ATOM 2078 O O . ILE A 1 262 ? 5.454 13.443 0.745 1.00 87.44 262 ILE A O 1
ATOM 2082 N N . SER A 1 263 ? 6.991 15.014 0.334 1.00 79.44 263 SER A N 1
ATOM 2083 C CA . SER A 1 263 ? 6.992 15.554 1.690 1.00 79.44 263 SER A CA 1
ATOM 2084 C C . SER A 1 263 ? 7.268 17.047 1.660 1.00 79.44 263 SER A C 1
ATOM 2086 O O . SER A 1 263 ? 8.275 17.465 1.091 1.00 79.44 263 SER A O 1
ATOM 2088 N N . ALA A 1 264 ? 6.433 17.824 2.339 1.00 70.38 264 ALA A N 1
ATOM 2089 C CA . ALA A 1 264 ? 6.701 19.213 2.673 1.00 70.38 264 ALA A CA 1
ATOM 2090 C C . ALA A 1 264 ? 6.801 19.310 4.199 1.00 70.38 264 ALA A C 1
ATOM 2092 O O . ALA A 1 264 ? 5.840 19.025 4.908 1.00 70.38 264 ALA A O 1
ATOM 2093 N N . ASN A 1 265 ? 7.990 19.613 4.721 1.00 64.75 265 ASN A N 1
ATOM 2094 C CA . ASN A 1 265 ? 8.205 19.770 6.164 1.00 64.75 265 ASN A CA 1
ATOM 2095 C C . ASN A 1 265 ? 9.112 20.954 6.523 1.00 64.75 265 ASN A C 1
ATOM 2097 O O . ASN A 1 265 ? 9.510 21.085 7.678 1.00 64.75 265 ASN A O 1
ATOM 2101 N N . ASP A 1 266 ? 9.442 21.805 5.553 1.00 63.47 266 ASP A N 1
ATOM 2102 C CA . ASP A 1 266 ? 10.347 22.928 5.762 1.00 63.47 266 ASP A CA 1
ATOM 2103 C C . ASP A 1 266 ? 9.575 24.237 5.939 1.00 63.47 266 ASP A C 1
ATOM 2105 O O . ASP A 1 266 ? 9.459 25.030 5.016 1.00 63.47 266 ASP A O 1
ATOM 2109 N N . ALA A 1 267 ? 9.040 24.477 7.137 1.00 63.03 267 ALA A N 1
ATOM 2110 C CA . ALA A 1 267 ? 8.366 25.740 7.461 1.00 63.03 267 ALA A CA 1
ATOM 2111 C C . ALA A 1 267 ? 9.347 26.886 7.797 1.00 63.03 267 ALA A C 1
ATOM 2113 O O . ALA A 1 267 ? 8.917 28.023 8.031 1.00 63.03 267 ALA A O 1
ATOM 2114 N N . THR A 1 268 ? 10.652 26.588 7.853 1.00 61.69 268 THR A N 1
ATOM 2115 C CA . THR A 1 268 ? 11.691 27.442 8.454 1.00 61.69 268 THR A CA 1
ATOM 2116 C C . THR A 1 268 ? 12.763 27.917 7.473 1.00 61.69 268 THR A C 1
ATOM 2118 O O . THR A 1 268 ? 13.288 29.010 7.647 1.00 61.69 268 THR A O 1
ATOM 2121 N N . GLY A 1 269 ? 13.077 27.146 6.431 1.00 60.66 269 GLY A N 1
ATOM 2122 C CA . GLY A 1 269 ? 14.203 27.344 5.510 1.00 60.66 269 GLY A CA 1
ATOM 2123 C C . GLY A 1 269 ? 14.000 28.407 4.428 1.00 60.66 269 GLY A C 1
ATOM 2124 O O . GLY A 1 269 ? 14.780 28.472 3.484 1.00 60.66 269 GLY A O 1
ATOM 2125 N N . TYR A 1 270 ? 12.981 29.262 4.560 1.00 54.50 270 TYR A N 1
ATOM 2126 C CA . TYR A 1 270 ? 12.721 30.429 3.700 1.00 54.50 270 TYR A CA 1
ATOM 2127 C C . TYR A 1 270 ? 12.476 30.156 2.199 1.00 54.50 270 TYR A C 1
ATOM 2129 O O . TYR A 1 270 ? 12.291 31.104 1.442 1.00 54.50 270 TYR A O 1
ATOM 2137 N N . THR A 1 271 ? 12.415 28.904 1.737 1.00 64.12 271 THR A N 1
ATOM 2138 C CA . THR A 1 271 ? 12.422 28.562 0.297 1.00 64.12 271 THR A CA 1
ATOM 2139 C C . THR A 1 271 ? 11.182 29.007 -0.493 1.00 64.12 271 THR A C 1
ATOM 2141 O O . THR A 1 271 ? 11.271 29.169 -1.710 1.00 64.12 271 THR A O 1
ATOM 2144 N N . PHE A 1 272 ? 10.045 29.260 0.167 1.00 68.06 272 PHE A N 1
ATOM 2145 C CA . PHE A 1 272 ? 8.777 29.616 -0.495 1.00 68.06 272 PHE A CA 1
ATOM 2146 C C . PHE A 1 272 ? 8.139 30.942 -0.025 1.00 68.06 272 PHE A C 1
ATOM 2148 O O . PHE A 1 272 ? 7.247 31.467 -0.697 1.00 68.06 272 PHE A O 1
ATOM 2155 N N . ARG A 1 273 ? 8.587 31.518 1.102 1.00 63.28 273 ARG A N 1
ATOM 2156 C CA . ARG A 1 273 ? 7.987 32.742 1.669 1.00 63.28 273 ARG A CA 1
ATOM 2157 C C . ARG A 1 273 ? 8.262 33.949 0.765 1.00 63.28 273 ARG A C 1
ATOM 2159 O O . ARG A 1 273 ? 9.398 34.180 0.366 1.00 63.28 273 ARG A O 1
ATOM 2166 N N . GLY A 1 274 ? 7.217 34.713 0.442 1.00 72.19 274 GLY A N 1
ATOM 2167 C CA . GLY A 1 274 ? 7.288 35.856 -0.479 1.00 72.19 274 GLY A CA 1
ATOM 2168 C C . GLY A 1 274 ? 7.136 35.499 -1.964 1.00 72.19 274 GLY A C 1
ATOM 2169 O O . GLY A 1 274 ? 7.036 36.406 -2.783 1.00 72.19 274 GLY A O 1
ATOM 2170 N N . ARG A 1 275 ? 7.083 34.203 -2.317 1.00 76.31 275 ARG A N 1
ATOM 2171 C CA . ARG A 1 275 ? 6.706 33.730 -3.666 1.00 76.31 275 ARG A CA 1
ATOM 2172 C C . ARG A 1 275 ? 5.240 33.313 -3.758 1.00 76.31 275 ARG A C 1
ATOM 2174 O O . ARG A 1 275 ? 4.644 33.441 -4.820 1.00 76.31 275 ARG A O 1
ATOM 2181 N N . PHE A 1 276 ? 4.685 32.830 -2.651 1.00 77.81 276 PHE A N 1
ATOM 2182 C CA . PHE A 1 276 ? 3.302 32.378 -2.525 1.00 77.81 276 PHE A CA 1
ATOM 2183 C C . PHE A 1 276 ? 2.567 33.196 -1.466 1.00 77.81 276 PHE A C 1
ATOM 2185 O O . PHE A 1 276 ? 3.196 33.787 -0.582 1.00 77.81 276 PHE A O 1
ATOM 2192 N N . THR A 1 277 ? 1.239 33.254 -1.575 1.00 78.38 277 THR A N 1
ATOM 2193 C CA . THR A 1 277 ? 0.393 33.987 -0.623 1.00 78.38 277 THR A CA 1
ATOM 2194 C C . THR A 1 277 ? 0.093 33.167 0.627 1.00 78.38 277 THR A C 1
ATOM 2196 O O . THR A 1 277 ? -0.348 33.726 1.627 1.00 78.38 277 THR A O 1
ATOM 2199 N N . ASP A 1 278 ? 0.308 31.852 0.579 1.00 74.62 278 ASP A N 1
ATOM 2200 C CA . ASP A 1 278 ? 0.116 30.962 1.715 1.00 74.62 278 ASP A CA 1
ATOM 2201 C C . ASP A 1 278 ? 1.396 30.808 2.559 1.00 74.62 278 ASP A C 1
ATOM 2203 O O . ASP A 1 278 ? 2.527 30.922 2.080 1.00 74.62 278 ASP A O 1
ATOM 2207 N N . THR A 1 279 ? 1.214 30.555 3.854 1.00 70.44 279 THR A N 1
ATOM 2208 C CA . THR A 1 279 ? 2.311 30.392 4.820 1.00 70.44 279 THR A CA 1
ATOM 2209 C C . THR A 1 279 ? 2.760 28.938 4.983 1.00 70.44 279 THR A C 1
ATOM 2211 O O . THR A 1 279 ? 3.749 28.693 5.677 1.00 70.44 279 THR A O 1
ATOM 2214 N N . THR A 1 280 ? 2.073 27.984 4.346 1.00 70.94 280 THR A N 1
ATOM 2215 C CA . THR A 1 280 ? 2.286 26.535 4.487 1.00 70.94 280 THR A CA 1
ATOM 2216 C C . THR A 1 280 ? 3.105 25.928 3.340 1.00 70.94 280 THR A C 1
ATOM 2218 O O . THR A 1 280 ? 3.563 24.793 3.453 1.00 70.94 280 THR A O 1
ATOM 2221 N N . GLY A 1 281 ? 3.339 26.681 2.263 1.00 73.88 281 GLY A N 1
ATOM 2222 C CA . GLY A 1 281 ? 3.991 26.228 1.035 1.00 73.88 281 GLY A CA 1
ATOM 2223 C C . GLY A 1 281 ? 3.079 25.397 0.126 1.00 73.88 281 GLY A C 1
ATOM 2224 O O . GLY A 1 281 ? 3.561 24.805 -0.840 1.00 73.88 281 GLY A O 1
ATOM 2225 N N . MET A 1 282 ? 1.775 25.337 0.410 1.00 75.06 282 MET A N 1
ATOM 2226 C CA . MET A 1 282 ? 0.821 24.484 -0.305 1.00 75.06 282 MET A CA 1
ATOM 2227 C C . MET A 1 282 ? 0.602 24.928 -1.756 1.00 75.06 282 MET A C 1
ATOM 2229 O O . MET A 1 282 ? 0.342 24.082 -2.611 1.00 75.06 282 MET A O 1
ATOM 2233 N N . GLN A 1 283 ? 0.780 26.215 -2.082 1.00 76.38 283 GLN A N 1
ATOM 2234 C CA . GLN A 1 283 ? 0.692 26.692 -3.470 1.00 76.38 283 GLN A CA 1
ATOM 2235 C C . GLN A 1 283 ? 1.900 26.285 -4.334 1.00 76.38 283 GLN A C 1
ATOM 2237 O O . GLN A 1 283 ? 1.809 26.308 -5.565 1.00 76.38 283 GLN A O 1
ATOM 2242 N N . ALA A 1 284 ? 3.018 25.863 -3.729 1.00 79.25 284 ALA A N 1
ATOM 2243 C CA . ALA A 1 284 ? 4.224 25.494 -4.472 1.00 79.25 284 ALA A CA 1
ATOM 2244 C C . ALA A 1 284 ? 4.051 24.209 -5.294 1.00 79.25 284 ALA A C 1
ATOM 2246 O O . ALA A 1 284 ? 4.540 24.120 -6.419 1.00 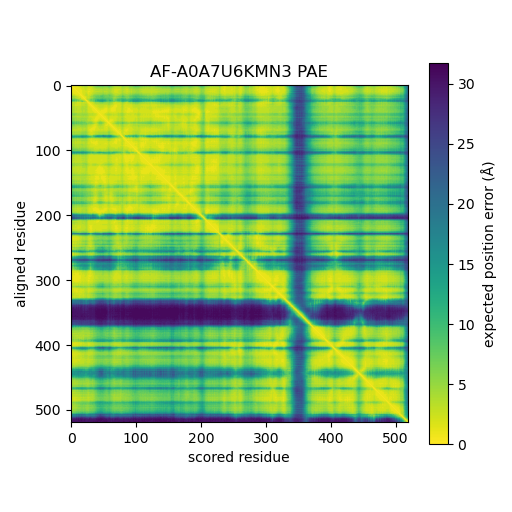79.25 284 ALA A O 1
ATOM 2247 N N . ALA A 1 285 ? 3.346 23.220 -4.742 1.00 79.69 285 ALA A N 1
ATOM 2248 C CA . ALA A 1 285 ? 3.086 21.931 -5.377 1.00 79.69 285 ALA A CA 1
ATOM 2249 C C . ALA A 1 285 ? 1.732 21.370 -4.908 1.00 79.69 285 ALA A C 1
ATOM 2251 O O . ALA A 1 285 ? 1.671 20.307 -4.295 1.00 79.69 285 ALA A O 1
ATOM 2252 N N . GLY A 1 286 ? 0.648 22.103 -5.184 1.00 87.75 286 GLY A N 1
ATOM 2253 C CA . GLY A 1 286 ? -0.715 21.716 -4.828 1.00 87.75 286 GLY A CA 1
ATOM 2254 C C . GLY A 1 286 ? -1.132 20.393 -5.472 1.00 87.75 286 GLY A C 1
ATOM 2255 O O . GLY A 1 286 ? -1.224 20.266 -6.696 1.00 87.75 286 GLY A O 1
ATOM 2256 N N . ILE A 1 287 ? -1.394 19.389 -4.640 1.00 91.44 287 ILE A N 1
ATOM 2257 C CA . ILE A 1 287 ? -1.921 18.080 -5.034 1.00 91.44 287 ILE A CA 1
ATOM 2258 C C . ILE A 1 287 ? -3.154 17.838 -4.180 1.00 91.44 287 ILE A C 1
ATOM 2260 O O . ILE A 1 287 ? -3.106 18.062 -2.973 1.00 91.44 287 ILE A O 1
ATOM 2264 N N . SER A 1 288 ? -4.251 17.392 -4.787 1.00 91.38 288 SER A N 1
ATOM 2265 C CA . SER A 1 288 ? -5.468 17.136 -4.027 1.00 91.38 288 SER A CA 1
ATOM 2266 C C . SER A 1 288 ? -5.300 15.938 -3.094 1.00 91.38 288 SER A C 1
ATOM 2268 O O . SER A 1 288 ? -4.554 14.999 -3.397 1.00 91.38 288 SER A O 1
ATOM 2270 N N . ALA A 1 289 ? -6.008 15.969 -1.967 1.00 89.06 289 ALA A N 1
ATOM 2271 C CA . ALA A 1 289 ? -6.006 14.897 -0.978 1.00 89.06 289 ALA A CA 1
ATOM 2272 C C . ALA A 1 289 ? -6.396 13.553 -1.612 1.00 89.06 289 ALA A C 1
ATOM 2274 O O . ALA A 1 289 ? -5.684 12.562 -1.485 1.00 89.06 289 ALA A O 1
ATOM 2275 N N . VAL A 1 290 ? -7.452 13.545 -2.426 1.00 91.81 290 VAL A N 1
ATOM 2276 C CA . VAL A 1 290 ? -7.907 12.334 -3.121 1.00 91.81 290 VAL A CA 1
ATOM 2277 C C . VAL A 1 290 ? -6.890 11.852 -4.161 1.00 91.81 290 VAL A C 1
ATOM 2279 O O . VAL A 1 290 ? -6.610 10.655 -4.232 1.00 91.81 290 VAL A O 1
ATOM 2282 N N . VAL A 1 291 ? -6.301 12.752 -4.961 1.00 94.06 291 VAL A N 1
ATOM 2283 C CA . VAL A 1 291 ? -5.321 12.359 -5.990 1.00 94.06 291 VAL A CA 1
ATOM 2284 C C . VAL A 1 291 ? -4.094 11.724 -5.361 1.00 94.06 291 VAL A C 1
ATOM 2286 O O . VAL A 1 291 ? -3.616 10.712 -5.875 1.00 94.06 291 VAL A O 1
ATOM 2289 N N . THR A 1 292 ? -3.570 12.295 -4.270 1.00 92.62 292 THR A N 1
ATOM 2290 C CA . THR A 1 292 ? -2.380 11.718 -3.645 1.00 92.62 292 THR A CA 1
ATOM 2291 C C . THR A 1 292 ? -2.653 10.309 -3.137 1.00 92.62 292 THR A C 1
ATOM 2293 O O . THR A 1 292 ? -1.843 9.426 -3.407 1.00 92.62 292 THR A O 1
ATOM 2296 N N . GLU A 1 293 ? -3.785 10.060 -2.479 1.00 92.31 293 GLU A N 1
ATOM 2297 C CA . GLU A 1 293 ? -4.114 8.721 -1.985 1.00 92.31 293 GLU A CA 1
ATOM 2298 C C . GLU A 1 293 ? -4.257 7.715 -3.122 1.00 92.31 293 GLU A C 1
ATOM 2300 O O . GLU A 1 293 ? -3.614 6.665 -3.112 1.00 92.31 293 GLU A O 1
ATOM 2305 N N . LYS A 1 294 ? -5.037 8.065 -4.150 1.00 95.38 294 LYS A N 1
ATOM 2306 C CA . LYS A 1 294 ? -5.265 7.208 -5.317 1.00 95.38 294 LYS A CA 1
ATOM 2307 C C . LYS A 1 294 ? -3.961 6.874 -6.038 1.00 95.38 294 LYS A C 1
ATOM 2309 O O . LYS A 1 294 ? -3.674 5.712 -6.312 1.00 95.38 294 LYS A O 1
ATOM 2314 N N . ALA A 1 295 ? -3.120 7.873 -6.293 1.00 96.25 295 ALA A N 1
ATOM 2315 C CA . ALA A 1 295 ? -1.859 7.654 -6.988 1.00 96.25 295 ALA A CA 1
ATOM 2316 C C . ALA A 1 295 ? -0.870 6.793 -6.175 1.00 96.25 295 ALA A C 1
ATOM 2318 O O . ALA A 1 295 ? -0.201 5.929 -6.743 1.00 96.25 295 ALA A O 1
ATOM 2319 N N . HIS A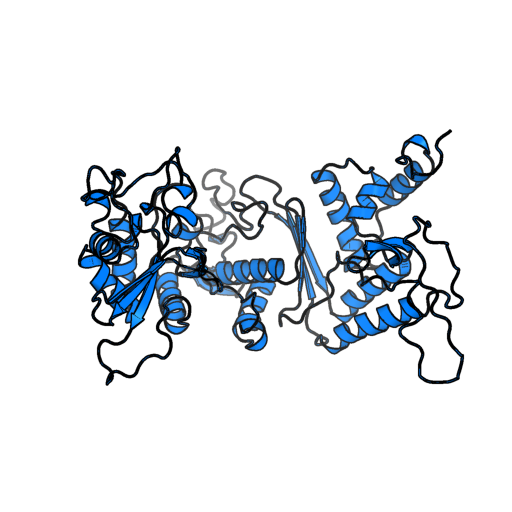 1 296 ? -0.787 6.979 -4.851 1.00 94.38 296 HIS A N 1
ATOM 2320 C CA . HIS A 1 296 ? 0.086 6.159 -3.997 1.00 94.38 296 HIS A CA 1
ATOM 2321 C C . HIS A 1 296 ? -0.452 4.728 -3.833 1.00 94.38 296 HIS A C 1
ATOM 2323 O O . HIS A 1 296 ? 0.339 3.780 -3.819 1.00 94.38 296 HIS A O 1
ATOM 2329 N N . ALA A 1 297 ? -1.775 4.554 -3.765 1.00 94.12 297 ALA A N 1
ATOM 2330 C CA . ALA A 1 297 ? -2.417 3.243 -3.760 1.00 94.12 297 ALA A CA 1
ATOM 2331 C C . ALA A 1 297 ? -2.155 2.487 -5.072 1.00 94.12 297 ALA A C 1
ATOM 2333 O O . ALA A 1 297 ? -1.745 1.328 -5.028 1.00 94.12 297 ALA A O 1
ATOM 2334 N N . ALA A 1 298 ? -2.291 3.152 -6.227 1.00 96.19 298 ALA A N 1
ATOM 2335 C CA . ALA A 1 298 ? -1.967 2.562 -7.527 1.00 96.19 298 ALA A CA 1
ATOM 2336 C C . ALA A 1 298 ? -0.492 2.160 -7.625 1.00 96.19 298 ALA A C 1
ATOM 2338 O O . ALA A 1 298 ? -0.190 1.059 -8.072 1.00 96.19 298 ALA A O 1
ATOM 2339 N N . LEU A 1 299 ? 0.432 3.008 -7.165 1.00 95.81 299 LEU A N 1
ATOM 2340 C CA . LEU A 1 299 ? 1.858 2.682 -7.179 1.00 95.81 299 LEU A CA 1
ATOM 2341 C C . LEU A 1 299 ? 2.185 1.475 -6.296 1.00 95.81 299 LEU A C 1
ATOM 2343 O O . LEU A 1 299 ? 2.915 0.585 -6.723 1.00 95.81 299 LEU A O 1
ATOM 2347 N N . SER A 1 300 ? 1.631 1.430 -5.084 1.00 92.88 300 SER A N 1
ATOM 2348 C CA . SER A 1 300 ? 1.836 0.307 -4.162 1.00 92.88 300 SER A CA 1
ATOM 2349 C C . SER A 1 300 ? 1.279 -0.994 -4.746 1.00 92.88 300 SER A C 1
ATOM 2351 O O . SER A 1 300 ? 1.944 -2.026 -4.692 1.00 92.88 300 SER A O 1
ATOM 2353 N N . TRP A 1 301 ? 0.097 -0.922 -5.369 1.00 93.62 301 TRP A N 1
ATOM 2354 C CA . TRP A 1 301 ? -0.533 -2.037 -6.075 1.00 93.62 301 TRP A CA 1
ATOM 2355 C C . TRP A 1 301 ? 0.320 -2.537 -7.249 1.00 93.62 301 TRP A C 1
ATOM 2357 O O . TRP A 1 301 ? 0.636 -3.724 -7.312 1.00 93.62 301 TRP A O 1
ATOM 2367 N N . LEU A 1 302 ? 0.770 -1.639 -8.131 1.00 95.25 302 LEU A N 1
ATOM 2368 C CA . LEU A 1 302 ? 1.638 -1.974 -9.264 1.00 95.25 302 LEU A CA 1
ATOM 2369 C C . LEU A 1 302 ? 2.945 -2.631 -8.807 1.00 95.25 302 LEU A C 1
ATOM 2371 O O . LEU A 1 302 ? 3.356 -3.642 -9.372 1.00 95.25 302 LEU A O 1
ATOM 2375 N N . LEU A 1 303 ? 3.581 -2.091 -7.763 1.00 92.94 303 LEU A N 1
ATOM 2376 C CA . LEU A 1 303 ? 4.812 -2.654 -7.211 1.00 92.94 303 LEU A CA 1
ATOM 2377 C C . LEU A 1 303 ? 4.609 -4.057 -6.635 1.00 92.94 303 LEU A C 1
ATOM 2379 O O . LEU A 1 303 ? 5.482 -4.900 -6.809 1.00 92.94 303 LEU A O 1
ATOM 2383 N N . SER A 1 304 ? 3.474 -4.322 -5.978 1.00 89.94 304 SER A N 1
ATOM 2384 C CA . SER A 1 304 ? 3.161 -5.665 -5.479 1.00 89.94 304 SER A CA 1
ATOM 2385 C C . SER A 1 304 ? 2.796 -6.656 -6.583 1.00 89.94 304 SER A C 1
ATOM 2387 O O . SER A 1 304 ? 3.154 -7.827 -6.470 1.00 89.94 304 SER A O 1
ATOM 2389 N N . ARG A 1 305 ? 2.118 -6.171 -7.632 1.00 89.56 305 ARG A N 1
ATOM 2390 C CA . ARG A 1 305 ? 1.551 -6.981 -8.715 1.00 89.56 305 ARG A CA 1
ATOM 2391 C C . ARG A 1 305 ? 2.578 -7.407 -9.742 1.00 89.56 305 ARG A C 1
ATOM 2393 O O . ARG A 1 305 ? 2.588 -8.563 -10.137 1.00 89.56 305 ARG A O 1
ATOM 2400 N N . GLN A 1 306 ? 3.418 -6.475 -10.174 1.00 90.12 306 GLN A N 1
ATOM 2401 C CA . GLN A 1 306 ? 4.330 -6.694 -11.300 1.00 90.12 306 GLN A CA 1
ATOM 2402 C C . GLN A 1 306 ? 5.670 -5.964 -11.148 1.00 90.12 306 GLN A C 1
ATOM 2404 O O . GLN A 1 306 ? 6.537 -6.072 -12.010 1.00 90.12 306 GLN A O 1
ATOM 2409 N N . GLY A 1 307 ? 5.854 -5.187 -10.081 1.00 91.50 307 GLY A N 1
ATOM 2410 C CA . GLY A 1 307 ? 7.11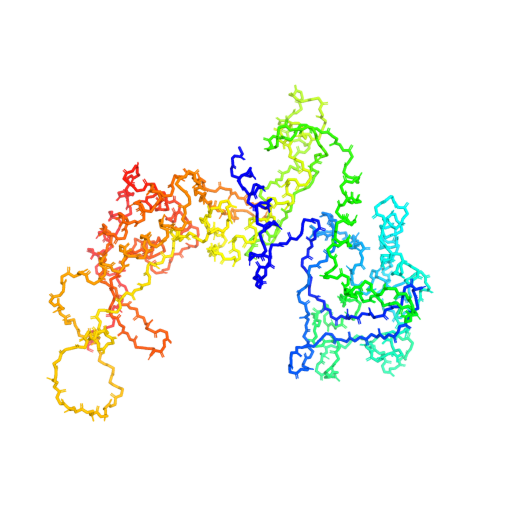5 -4.507 -9.824 1.00 91.50 307 GLY A CA 1
ATOM 2411 C C . GLY A 1 307 ? 8.178 -5.425 -9.233 1.00 91.50 307 GLY A C 1
ATOM 2412 O O . GLY A 1 307 ? 7.923 -6.536 -8.771 1.00 91.50 307 GLY A O 1
ATOM 2413 N N . ARG A 1 308 ? 9.405 -4.908 -9.200 1.00 90.06 308 ARG A N 1
ATOM 2414 C CA . ARG A 1 308 ? 10.538 -5.524 -8.513 1.00 90.06 308 ARG A CA 1
ATOM 2415 C C . ARG A 1 308 ? 11.075 -4.563 -7.469 1.00 90.06 308 ARG A C 1
ATOM 2417 O O . ARG A 1 308 ? 11.376 -3.421 -7.797 1.00 90.06 308 ARG A O 1
ATOM 2424 N N . GLU A 1 309 ? 11.264 -5.043 -6.246 1.00 89.12 309 GLU A N 1
ATOM 2425 C CA . GLU A 1 309 ? 11.921 -4.306 -5.166 1.00 89.12 309 GLU A CA 1
ATOM 2426 C C . GLU A 1 309 ? 13.139 -5.095 -4.673 1.00 89.12 309 GLU A C 1
ATOM 2428 O O . GLU A 1 309 ? 13.022 -6.252 -4.274 1.00 89.12 309 GLU A O 1
ATOM 2433 N N . GLU A 1 310 ? 14.321 -4.478 -4.694 1.00 84.88 310 GLU A N 1
ATOM 2434 C CA . GLU A 1 310 ? 15.550 -5.080 -4.175 1.00 84.88 310 GLU A CA 1
ATOM 2435 C C . GLU A 1 310 ? 16.418 -4.009 -3.499 1.00 84.88 310 GLU A C 1
ATOM 2437 O O . GLU A 1 310 ? 16.689 -2.949 -4.062 1.00 84.88 310 GLU A O 1
ATOM 2442 N N . ALA A 1 311 ? 16.844 -4.276 -2.259 1.00 78.88 311 ALA A N 1
ATOM 2443 C CA . ALA A 1 311 ? 17.713 -3.399 -1.467 1.00 78.88 311 ALA A CA 1
ATOM 2444 C C . ALA A 1 311 ? 17.244 -1.926 -1.349 1.00 78.88 311 ALA A C 1
ATOM 2446 O O . ALA A 1 311 ? 18.057 -1.016 -1.182 1.00 78.88 311 ALA A O 1
ATOM 2447 N N . GLY A 1 312 ? 15.938 -1.655 -1.436 1.00 82.56 312 GLY A N 1
ATOM 2448 C CA . GLY A 1 312 ? 15.371 -0.301 -1.392 1.00 82.56 312 GLY A CA 1
ATOM 2449 C C . GLY A 1 312 ? 15.501 0.509 -2.676 1.00 82.56 312 GLY A C 1
ATOM 2450 O O . GLY A 1 312 ? 15.461 1.740 -2.626 1.00 82.56 312 GLY A O 1
ATOM 2451 N N . GLN A 1 313 ? 15.671 -0.174 -3.807 1.00 89.94 313 GLN A N 1
ATOM 2452 C CA . GLN A 1 313 ? 15.334 0.333 -5.132 1.00 89.94 313 GLN A CA 1
ATOM 2453 C C . GLN A 1 313 ? 14.156 -0.478 -5.675 1.00 89.94 313 GLN A C 1
ATOM 2455 O O . GLN A 1 313 ? 14.149 -1.704 -5.558 1.00 89.94 313 GLN A O 1
ATOM 2460 N N . ALA A 1 314 ? 13.167 0.201 -6.248 1.00 93.75 314 ALA A N 1
ATOM 2461 C CA . ALA A 1 314 ? 11.995 -0.442 -6.823 1.00 93.75 314 ALA A CA 1
ATOM 2462 C C . ALA A 1 314 ? 11.741 0.037 -8.245 1.00 93.75 314 ALA A C 1
ATOM 2464 O O . ALA A 1 314 ? 11.877 1.226 -8.521 1.00 93.75 314 ALA A O 1
ATOM 2465 N N . ILE A 1 315 ? 11.387 -0.884 -9.137 1.00 95.62 315 ILE A N 1
ATOM 2466 C CA . ILE A 1 315 ? 11.174 -0.611 -10.559 1.00 95.62 315 ILE A CA 1
ATOM 2467 C C . ILE A 1 315 ? 9.879 -1.276 -10.995 1.00 95.62 315 ILE A C 1
ATOM 2469 O O . ILE A 1 315 ? 9.643 -2.441 -10.676 1.00 95.62 315 ILE A O 1
ATOM 2473 N N . VAL A 1 316 ? 9.061 -0.547 -11.749 1.00 96.88 316 VAL A N 1
ATOM 2474 C CA . VAL A 1 316 ? 7.875 -1.107 -12.397 1.00 96.88 316 VAL A CA 1
ATOM 2475 C C . VAL A 1 316 ? 7.606 -0.414 -13.727 1.00 96.88 316 VAL A C 1
ATOM 2477 O O . VAL A 1 316 ? 7.699 0.812 -13.828 1.00 96.88 316 VAL A O 1
ATOM 2480 N N . ALA A 1 317 ? 7.281 -1.213 -14.739 1.00 97.19 317 ALA A N 1
ATOM 2481 C CA . ALA A 1 317 ? 6.666 -0.774 -15.984 1.00 97.19 317 ALA A CA 1
ATOM 2482 C C . ALA A 1 317 ? 5.172 -1.114 -15.957 1.00 97.19 317 ALA A C 1
ATOM 2484 O O . ALA A 1 317 ? 4.805 -2.186 -15.472 1.00 97.19 317 ALA A O 1
ATOM 2485 N N . TRP A 1 318 ? 4.303 -0.227 -16.446 1.00 96.75 318 TRP A N 1
ATOM 2486 C CA . TRP A 1 318 ? 2.858 -0.464 -16.479 1.00 96.75 318 TRP A CA 1
ATOM 2487 C C . TRP A 1 318 ? 2.136 0.295 -17.594 1.00 96.75 318 TRP A C 1
ATOM 2489 O O . TRP A 1 318 ? 2.600 1.329 -18.076 1.00 96.75 318 TRP A O 1
ATOM 2499 N N . SER A 1 319 ? 0.960 -0.216 -17.956 1.00 95.31 319 SER A N 1
ATOM 2500 C CA . SER A 1 319 ? -0.038 0.467 -18.779 1.00 95.31 319 SER A CA 1
ATOM 2501 C C . SER A 1 319 ? -1.163 1.023 -17.894 1.00 95.31 319 SER A C 1
ATOM 2503 O O . SER A 1 319 ? -1.481 0.453 -16.847 1.00 95.31 319 SER A O 1
ATOM 2505 N N . ILE A 1 320 ? -1.807 2.121 -18.306 1.00 93.75 320 ILE A N 1
ATOM 2506 C CA . ILE A 1 320 ? -2.908 2.735 -17.531 1.00 93.75 320 ILE A CA 1
ATOM 2507 C C . ILE A 1 320 ? -4.100 1.780 -17.361 1.00 93.75 320 ILE A C 1
ATOM 2509 O O . ILE A 1 320 ? -4.758 1.803 -16.328 1.00 93.75 320 ILE A O 1
ATOM 2513 N N . SER A 1 321 ? -4.381 0.927 -18.350 1.00 89.44 321 SER A N 1
ATOM 2514 C CA . SER A 1 321 ? -5.497 -0.035 -18.299 1.00 89.44 321 SER A CA 1
ATOM 2515 C C . SER A 1 321 ? -5.239 -1.181 -17.325 1.00 89.44 321 SER A C 1
ATOM 2517 O O . SER A 1 321 ? -6.145 -1.969 -17.074 1.00 89.44 321 SER A O 1
ATOM 2519 N N . GLY A 1 322 ? -4.015 -1.299 -16.800 1.00 88.06 322 GLY A N 1
ATOM 2520 C CA . GLY A 1 322 ? -3.596 -2.409 -15.957 1.00 88.06 322 GLY A CA 1
ATOM 2521 C C . GLY A 1 322 ? -3.366 -3.713 -16.725 1.00 88.06 322 GLY A C 1
ATOM 2522 O O . GLY A 1 322 ? -3.207 -4.751 -16.081 1.00 88.06 322 GLY A O 1
ATOM 2523 N N . ILE A 1 323 ? -3.307 -3.678 -18.061 1.00 89.81 323 ILE A N 1
ATOM 2524 C CA . ILE A 1 323 ? -2.810 -4.809 -18.856 1.00 89.81 323 ILE A CA 1
ATOM 2525 C C . ILE A 1 323 ? -1.335 -5.006 -18.506 1.00 89.81 323 ILE A C 1
ATOM 2527 O O . ILE A 1 323 ? -0.570 -4.035 -18.435 1.00 89.81 323 ILE A O 1
ATOM 2531 N N . GLU A 1 324 ? -0.962 -6.253 -18.234 1.00 88.88 324 GLU A N 1
ATOM 2532 C CA . GLU A 1 324 ? 0.401 -6.600 -17.856 1.00 88.88 324 GLU A CA 1
ATOM 2533 C C . GLU A 1 324 ? 1.365 -6.292 -19.004 1.00 88.88 324 GLU A C 1
ATOM 2535 O O . GLU A 1 324 ? 1.074 -6.532 -20.177 1.00 88.88 324 GLU A O 1
ATOM 2540 N N . VAL A 1 325 ? 2.511 -5.712 -18.658 1.00 92.19 325 VAL A N 1
ATOM 2541 C CA . VAL A 1 325 ? 3.567 -5.377 -19.614 1.00 92.19 325 VAL A CA 1
ATOM 2542 C C . VAL A 1 325 ? 4.846 -6.102 -19.213 1.00 92.19 325 VAL A C 1
ATOM 2544 O O . VAL A 1 325 ? 5.080 -6.287 -18.010 1.00 92.19 325 VAL A O 1
ATOM 2547 N N . PRO A 1 326 ? 5.706 -6.466 -20.181 1.00 91.44 326 PRO A N 1
ATOM 2548 C CA . PRO A 1 326 ? 7.010 -7.027 -19.867 1.00 91.44 326 PRO A CA 1
ATOM 2549 C C . PRO A 1 326 ? 7.784 -6.077 -18.954 1.00 91.44 326 PRO A C 1
ATOM 2551 O O . PRO A 1 326 ? 7.803 -4.871 -19.190 1.00 91.44 326 PRO A O 1
ATOM 2554 N N . GLN A 1 327 ? 8.426 -6.599 -17.910 1.00 93.38 327 GLN A N 1
ATOM 2555 C CA . GLN A 1 327 ? 9.204 -5.761 -17.002 1.00 93.38 327 GLN A CA 1
ATOM 2556 C C . GLN A 1 327 ? 10.628 -5.558 -17.545 1.00 93.38 327 GLN A C 1
ATOM 2558 O O . GLN A 1 327 ? 11.259 -6.500 -18.024 1.00 93.38 327 GLN A O 1
ATOM 2563 N N . PRO A 1 328 ? 11.218 -4.357 -17.410 1.00 91.12 328 PRO A N 1
ATOM 2564 C CA . PRO A 1 328 ? 12.528 -4.059 -17.995 1.00 91.12 328 PRO A CA 1
ATOM 2565 C C . PRO A 1 328 ? 13.693 -4.695 -17.221 1.00 91.12 328 PRO A C 1
ATOM 2567 O O . PRO A 1 328 ? 14.844 -4.592 -17.623 1.00 91.12 328 PRO A O 1
ATOM 2570 N N . THR A 1 329 ? 13.426 -5.312 -16.069 1.00 84.38 329 THR A N 1
ATOM 2571 C CA . THR A 1 329 ? 14.452 -5.972 -15.243 1.00 84.38 329 THR A CA 1
ATOM 2572 C C . THR A 1 329 ? 14.163 -7.448 -14.984 1.00 84.38 329 THR A C 1
ATOM 2574 O O . THR A 1 329 ? 14.914 -8.088 -14.239 1.00 84.38 329 THR A O 1
ATOM 2577 N N . SER A 1 330 ? 13.094 -7.989 -15.579 1.00 78.56 330 SER A N 1
ATOM 2578 C CA . SER A 1 330 ? 12.875 -9.433 -15.649 1.00 78.56 330 SER A CA 1
ATOM 2579 C C . SER A 1 330 ? 13.757 -10.036 -16.735 1.00 78.56 330 SER A C 1
ATOM 2581 O O . SER A 1 330 ? 14.178 -9.347 -17.660 1.00 78.56 330 SER A O 1
ATOM 2583 N N . VAL A 1 331 ? 14.035 -11.328 -16.618 1.00 69.62 331 VAL A N 1
ATOM 2584 C CA . VAL A 1 331 ? 14.640 -12.102 -17.702 1.00 69.62 331 VAL A CA 1
ATOM 2585 C C . VAL A 1 331 ? 13.494 -12.676 -18.534 1.00 69.62 331 VAL A C 1
ATOM 2587 O O . VAL A 1 331 ? 12.498 -13.117 -17.961 1.00 69.62 331 VAL A O 1
ATOM 2590 N N . ALA A 1 332 ? 13.602 -12.671 -19.864 1.00 63.34 332 ALA A N 1
ATOM 2591 C CA . ALA A 1 332 ? 12.723 -13.497 -20.689 1.00 63.34 332 ALA A CA 1
ATOM 2592 C C . ALA A 1 332 ? 12.896 -14.958 -20.245 1.00 63.34 332 ALA A C 1
ATOM 2594 O O . ALA A 1 332 ? 14.037 -15.381 -20.059 1.00 63.34 332 ALA A O 1
ATOM 2595 N N . ALA A 1 333 ? 11.799 -15.693 -20.026 1.00 57.34 333 ALA A N 1
ATOM 2596 C CA . ALA A 1 333 ? 11.859 -17.068 -19.530 1.00 57.34 33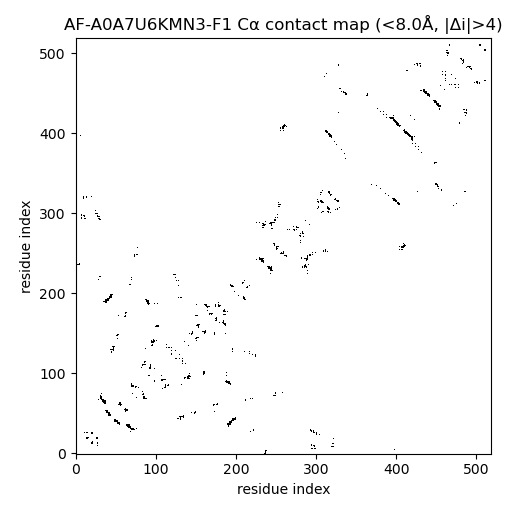3 ALA A CA 1
ATOM 2597 C C . ALA A 1 333 ? 12.928 -17.861 -20.309 1.00 57.34 333 ALA A C 1
ATOM 2599 O O . ALA A 1 333 ? 12.855 -17.892 -21.545 1.00 57.34 333 ALA A O 1
ATOM 2600 N N . PRO A 1 334 ? 13.954 -18.413 -19.631 1.00 54.88 334 PRO A N 1
ATOM 2601 C CA . PRO A 1 334 ? 15.033 -19.096 -20.319 1.00 54.88 334 PRO A CA 1
ATOM 2602 C C . PRO A 1 334 ? 14.439 -20.293 -21.055 1.00 54.88 334 PRO A C 1
ATOM 2604 O O . PRO A 1 334 ? 13.816 -21.161 -20.447 1.00 54.88 334 PRO A O 1
ATOM 2607 N N . LEU A 1 335 ? 14.605 -20.326 -22.378 1.00 55.59 335 LEU A N 1
ATOM 2608 C CA . LEU A 1 335 ? 14.336 -21.547 -23.121 1.00 55.59 335 LEU A CA 1
ATOM 2609 C C . LEU A 1 335 ? 15.491 -22.499 -22.831 1.00 55.59 335 LEU A C 1
ATOM 2611 O O . LEU A 1 335 ? 16.642 -22.163 -23.129 1.00 55.59 335 LEU A O 1
ATOM 2615 N N . ASP A 1 336 ? 15.182 -23.656 -22.253 1.00 54.38 336 ASP A N 1
ATOM 2616 C CA . ASP A 1 336 ? 16.184 -24.690 -22.039 1.00 54.38 336 ASP A CA 1
ATOM 2617 C C . ASP A 1 336 ? 16.772 -25.113 -23.393 1.00 54.38 336 ASP A C 1
ATOM 2619 O O . ASP A 1 336 ? 16.067 -25.558 -24.309 1.00 54.38 336 ASP A O 1
ATOM 2623 N N . VAL A 1 337 ? 18.089 -24.965 -23.533 1.00 55.41 337 VAL A N 1
ATOM 2624 C CA . VAL A 1 337 ? 18.820 -25.414 -24.720 1.00 55.41 337 VAL A CA 1
ATOM 2625 C C . VAL A 1 337 ? 18.876 -26.947 -24.759 1.00 55.41 337 VAL A C 1
ATOM 2627 O O . VAL A 1 337 ? 19.189 -27.500 -25.808 1.00 55.41 337 VAL A O 1
ATOM 2630 N N . LEU A 1 338 ? 18.506 -27.649 -23.680 1.00 50.97 338 LEU A N 1
ATOM 2631 C CA . LEU A 1 338 ? 18.547 -29.109 -23.555 1.00 50.97 338 LEU A CA 1
ATOM 2632 C C . LEU A 1 338 ? 17.168 -29.795 -23.690 1.00 50.97 338 LEU A C 1
ATOM 2634 O O . LEU A 1 338 ? 17.114 -30.929 -24.161 1.00 50.97 338 LEU A O 1
ATOM 2638 N N . ASP A 1 339 ? 16.036 -29.111 -23.480 1.00 49.38 339 ASP A N 1
ATOM 2639 C CA . ASP A 1 339 ? 14.685 -29.714 -23.568 1.00 49.38 339 ASP A CA 1
ATOM 2640 C C . ASP A 1 339 ? 14.113 -29.672 -25.015 1.00 49.38 339 ASP A C 1
ATOM 2642 O O . ASP A 1 339 ? 13.441 -28.730 -25.452 1.00 49.38 339 ASP A O 1
ATOM 2646 N N . ALA A 1 340 ? 14.473 -30.655 -25.853 1.00 45.81 340 ALA A N 1
ATOM 2647 C CA . ALA A 1 340 ? 13.851 -30.878 -27.180 1.00 45.81 340 ALA A CA 1
ATOM 2648 C C . ALA A 1 340 ? 12.918 -32.090 -27.210 1.00 45.81 340 ALA A C 1
ATOM 2650 O O . ALA A 1 340 ? 12.278 -32.309 -28.232 1.00 45.81 340 ALA A O 1
ATOM 2651 N N . SER A 1 341 ? 12.789 -32.851 -26.125 1.00 44.94 341 SER A N 1
ATOM 2652 C CA . SER A 1 341 ? 11.918 -34.030 -26.117 1.00 44.94 341 SER A CA 1
ATOM 2653 C C . SER A 1 341 ? 10.430 -33.690 -25.972 1.00 44.94 341 SER A C 1
ATOM 2655 O O . SER A 1 341 ? 9.592 -34.557 -26.185 1.00 44.94 341 SER A O 1
ATOM 2657 N N . LYS A 1 342 ? 10.066 -32.437 -25.658 1.00 43.53 342 LYS A N 1
ATOM 2658 C CA . LYS A 1 342 ? 8.662 -32.050 -25.405 1.00 43.53 342 LYS A CA 1
ATOM 2659 C C . LYS A 1 342 ? 7.936 -31.343 -26.546 1.00 43.53 342 LYS A C 1
ATOM 2661 O O . LYS A 1 342 ? 6.752 -31.052 -26.412 1.00 43.53 342 LYS A O 1
ATOM 2666 N N . THR A 1 343 ? 8.596 -31.085 -27.670 1.00 40.00 343 THR A N 1
ATOM 2667 C CA . THR A 1 343 ? 7.928 -30.562 -28.871 1.00 40.00 343 THR A CA 1
ATOM 2668 C C . THR A 1 343 ? 8.453 -31.283 -30.106 1.00 40.00 343 THR A C 1
ATOM 2670 O O . THR A 1 343 ? 9.073 -30.661 -30.968 1.00 40.00 343 THR A O 1
ATOM 2673 N N . SER A 1 344 ? 8.256 -32.603 -30.182 1.00 35.19 344 SER A N 1
ATOM 2674 C CA . SER A 1 344 ? 8.144 -33.234 -31.493 1.00 35.19 344 SER A CA 1
ATOM 2675 C C . SER A 1 344 ? 6.723 -32.985 -31.977 1.00 35.19 344 SER A C 1
ATOM 2677 O O . SER A 1 344 ? 5.760 -33.521 -31.420 1.00 35.19 344 SER A O 1
ATOM 2679 N N . ASP A 1 345 ? 6.598 -32.158 -33.009 1.00 37.47 345 ASP A N 1
ATOM 2680 C CA . ASP A 1 345 ? 5.486 -32.302 -33.930 1.00 37.47 345 ASP A CA 1
ATOM 2681 C C . ASP A 1 345 ? 5.399 -33.778 -34.329 1.00 37.47 345 ASP A C 1
ATOM 2683 O O . ASP A 1 345 ? 6.403 -34.442 -34.591 1.00 37.47 345 ASP A O 1
ATOM 2687 N N . ASN A 1 346 ? 4.180 -34.291 -34.259 1.00 40.94 346 ASN A N 1
ATOM 2688 C CA . ASN A 1 346 ? 3.813 -35.664 -34.537 1.00 40.94 346 ASN A CA 1
ATOM 2689 C C . ASN A 1 346 ? 4.147 -36.007 -35.999 1.00 40.94 346 ASN A C 1
ATOM 2691 O O . ASN A 1 346 ? 3.306 -35.801 -36.868 1.00 40.94 346 ASN A O 1
ATOM 2695 N N . ASP A 1 347 ? 5.356 -36.500 -36.272 1.00 38.72 347 ASP A N 1
ATOM 2696 C CA . ASP A 1 347 ? 5.638 -37.264 -37.485 1.00 38.72 347 ASP A CA 1
ATOM 2697 C C . ASP A 1 347 ? 6.890 -38.145 -37.327 1.00 38.72 347 ASP A C 1
ATOM 2699 O O . ASP A 1 347 ? 8.008 -37.653 -37.180 1.00 38.72 347 ASP A O 1
ATOM 2703 N N . GLY A 1 348 ? 6.682 -39.462 -37.407 1.00 31.83 348 GLY A N 1
ATOM 2704 C CA . GLY A 1 348 ? 7.730 -40.449 -37.676 1.00 31.83 348 GLY A CA 1
ATOM 2705 C C . GLY A 1 348 ? 8.306 -41.190 -36.466 1.00 31.83 348 GLY A C 1
ATOM 2706 O O . GLY A 1 348 ? 9.176 -40.676 -35.778 1.00 31.83 348 GLY A O 1
ATOM 2707 N N . ASN A 1 349 ? 7.844 -42.436 -36.289 1.00 37.28 349 ASN A N 1
ATOM 2708 C CA . ASN A 1 349 ? 8.521 -43.572 -35.642 1.00 37.28 349 ASN A CA 1
ATOM 2709 C C . ASN A 1 349 ? 9.997 -43.347 -35.258 1.00 37.28 349 ASN A C 1
ATOM 2711 O O . ASN A 1 349 ? 10.837 -43.274 -36.153 1.00 37.28 349 ASN A O 1
ATOM 2715 N N . ASP A 1 350 ? 10.319 -43.474 -33.970 1.00 30.64 350 ASP A N 1
ATOM 2716 C CA . ASP A 1 350 ? 11.392 -44.391 -33.586 1.00 30.64 350 ASP A CA 1
ATOM 2717 C C . ASP A 1 350 ? 11.217 -44.931 -32.162 1.00 30.64 350 ASP A C 1
ATOM 2719 O O . ASP A 1 350 ? 10.582 -44.321 -31.302 1.00 30.64 350 ASP A O 1
ATOM 2723 N N . PHE A 1 351 ? 11.699 -46.155 -32.004 1.00 31.88 351 PHE A N 1
ATOM 2724 C CA . PHE A 1 351 ? 11.445 -47.108 -30.931 1.00 31.88 351 PHE A CA 1
ATOM 2725 C C . PHE A 1 351 ? 12.262 -46.803 -29.655 1.00 31.88 351 PHE A C 1
ATOM 2727 O O . PHE A 1 351 ? 13.259 -46.090 -29.691 1.00 31.88 351 PHE A O 1
ATOM 2734 N N . GLU A 1 352 ? 11.790 -47.359 -28.540 1.00 35.78 352 GLU A N 1
ATOM 2735 C CA . GLU A 1 352 ? 12.206 -47.216 -27.133 1.00 35.78 352 GLU A CA 1
ATOM 2736 C C . GLU A 1 352 ? 13.710 -47.386 -26.829 1.00 35.78 352 GLU A C 1
ATOM 2738 O O . GLU A 1 352 ? 14.353 -48.229 -27.443 1.00 35.78 352 GLU A O 1
ATOM 2743 N N . GLU A 1 353 ? 14.203 -46.712 -25.774 1.00 28.44 353 GLU A N 1
ATOM 2744 C CA . GLU A 1 353 ? 14.808 -47.376 -24.595 1.00 28.44 353 GLU A CA 1
ATOM 2745 C C . GLU A 1 353 ? 14.869 -46.388 -23.404 1.00 28.44 353 GLU A C 1
ATOM 2747 O O . GLU A 1 353 ? 15.481 -45.323 -23.490 1.00 28.44 353 GLU A O 1
ATOM 2752 N N . TYR A 1 354 ? 14.175 -46.704 -22.303 1.00 31.30 354 TYR A N 1
ATOM 2753 C CA . TYR A 1 354 ? 14.322 -46.016 -21.015 1.00 31.30 354 TYR A CA 1
ATOM 2754 C C . TYR A 1 354 ? 15.376 -46.773 -20.205 1.00 31.30 354 TYR A C 1
ATOM 2756 O O . TYR A 1 354 ? 15.047 -47.799 -19.611 1.00 31.30 354 TYR A O 1
ATOM 2764 N N . ASP A 1 355 ? 16.605 -46.258 -20.169 1.00 28.81 355 ASP A N 1
ATOM 2765 C CA . ASP A 1 355 ? 17.576 -46.635 -19.142 1.00 28.81 355 ASP A CA 1
ATOM 2766 C C . ASP A 1 355 ? 17.434 -45.687 -17.944 1.00 28.81 355 ASP A C 1
ATOM 2768 O O . ASP A 1 355 ? 17.527 -44.460 -18.050 1.00 28.81 355 ASP A O 1
ATOM 2772 N N . ASP A 1 356 ? 17.120 -46.306 -16.813 1.00 39.19 356 ASP A N 1
ATOM 2773 C CA . ASP A 1 356 ? 17.004 -45.734 -15.480 1.00 39.19 356 ASP A CA 1
ATOM 2774 C C . ASP A 1 356 ? 18.424 -45.640 -14.905 1.00 39.19 356 ASP A C 1
ATOM 2776 O O . ASP A 1 356 ? 18.956 -46.649 -14.450 1.00 39.19 356 ASP A O 1
ATOM 2780 N N . ASP A 1 357 ? 19.059 -44.464 -14.976 1.00 34.25 357 ASP A N 1
ATOM 2781 C CA . ASP A 1 357 ? 20.408 -44.271 -14.436 1.00 34.25 357 ASP A CA 1
ATOM 2782 C C . ASP A 1 357 ? 20.561 -43.014 -13.568 1.00 34.25 357 ASP A C 1
ATOM 2784 O O . ASP A 1 357 ? 20.012 -41.934 -13.799 1.00 34.25 357 ASP A O 1
ATOM 2788 N N . GLU A 1 358 ? 21.344 -43.249 -12.523 1.00 33.31 358 GLU A N 1
ATOM 2789 C CA . GLU A 1 358 ? 21.630 -42.477 -11.326 1.00 33.31 358 GLU A CA 1
ATOM 2790 C C . GLU A 1 358 ? 21.985 -40.997 -11.554 1.00 33.31 358 GLU A C 1
ATOM 2792 O O . GLU A 1 358 ? 22.616 -40.606 -12.534 1.00 33.31 358 GLU A O 1
ATOM 2797 N N . ALA A 1 359 ? 21.644 -40.165 -10.561 1.00 36.84 359 ALA A N 1
ATOM 2798 C CA . ALA A 1 359 ? 22.038 -38.762 -10.474 1.00 36.84 359 ALA A CA 1
ATOM 2799 C C . ALA A 1 359 ? 23.571 -38.606 -10.466 1.00 36.84 359 ALA A C 1
ATOM 2801 O O . ALA A 1 359 ? 24.214 -38.615 -9.414 1.00 36.84 359 ALA A O 1
ATOM 2802 N N . SER A 1 360 ? 24.157 -38.440 -11.647 1.00 35.31 360 SER A N 1
ATOM 2803 C CA . SER A 1 360 ? 25.552 -38.069 -11.834 1.00 35.31 360 SER A CA 1
ATOM 2804 C C . SER A 1 360 ? 25.709 -36.543 -11.800 1.00 35.31 360 SER A C 1
ATOM 2806 O O . SER A 1 360 ? 25.012 -35.803 -12.499 1.00 35.31 360 SER A O 1
ATOM 2808 N N . ASP A 1 361 ? 26.674 -36.066 -11.006 1.00 40.47 361 ASP A N 1
ATOM 2809 C CA . ASP A 1 361 ? 27.236 -34.702 -11.026 1.00 40.47 361 ASP A CA 1
ATOM 2810 C C . ASP A 1 361 ? 27.977 -34.442 -12.362 1.00 40.47 361 ASP A C 1
ATOM 2812 O O . ASP A 1 361 ? 29.177 -34.160 -12.406 1.00 40.47 361 ASP A O 1
ATOM 2816 N N . THR A 1 362 ? 27.288 -34.594 -13.491 1.00 44.12 362 THR A N 1
ATOM 2817 C CA . THR A 1 362 ? 27.842 -34.277 -14.809 1.00 44.12 362 THR A CA 1
ATOM 2818 C C . THR A 1 362 ? 27.648 -32.791 -15.066 1.00 44.12 362 THR A C 1
ATOM 2820 O O . THR A 1 362 ? 26.517 -32.308 -15.110 1.00 44.12 362 THR A O 1
ATOM 2823 N N . GLU A 1 363 ? 28.747 -32.051 -15.246 1.00 45.62 363 GLU A N 1
ATOM 2824 C CA . GLU A 1 363 ? 28.660 -30.690 -15.775 1.00 45.62 363 GLU A CA 1
ATOM 2825 C C . GLU A 1 363 ? 27.839 -30.700 -17.075 1.00 45.62 363 GLU A C 1
ATOM 2827 O O . GLU A 1 363 ? 28.024 -31.612 -17.892 1.00 45.62 363 GLU A O 1
ATOM 2832 N N . PRO A 1 364 ? 26.941 -29.718 -17.289 1.00 48.31 364 PRO A N 1
ATOM 2833 C CA . PRO A 1 364 ? 26.139 -29.657 -18.501 1.00 48.31 364 PRO A CA 1
ATOM 2834 C C . PRO A 1 364 ? 27.078 -29.603 -19.708 1.00 48.31 364 PRO A C 1
ATOM 2836 O O . PRO A 1 364 ? 27.763 -28.607 -19.953 1.00 48.31 364 PRO A O 1
ATOM 2839 N N . THR A 1 365 ? 27.152 -30.706 -20.449 1.00 45.00 365 THR A N 1
ATOM 2840 C CA . THR A 1 365 ? 28.005 -30.803 -21.629 1.00 45.00 365 THR A CA 1
ATOM 2841 C C . THR A 1 365 ? 27.437 -29.897 -22.715 1.00 45.00 365 THR A C 1
ATOM 2843 O O . THR A 1 365 ? 26.248 -29.929 -23.030 1.00 45.00 365 THR A O 1
ATOM 2846 N N . PHE A 1 366 ? 28.297 -29.046 -23.276 1.00 47.38 366 PHE A N 1
ATOM 2847 C CA . PHE A 1 366 ? 27.932 -28.072 -24.302 1.00 47.38 366 PHE A CA 1
ATOM 2848 C C . PHE A 1 366 ? 27.616 -28.799 -25.620 1.00 47.38 366 PHE A C 1
ATOM 2850 O O . PHE A 1 366 ? 28.474 -28.944 -26.489 1.00 47.38 366 PHE A O 1
ATOM 2857 N N . GLN A 1 367 ? 26.392 -29.302 -25.775 1.00 49.09 367 GLN A N 1
ATOM 2858 C CA . GLN A 1 367 ? 25.925 -29.816 -27.058 1.00 49.09 367 GLN A CA 1
ATOM 2859 C C . GLN A 1 367 ? 25.489 -28.632 -27.922 1.00 49.09 367 GLN A C 1
ATOM 2861 O O . GLN A 1 367 ? 24.441 -28.027 -27.699 1.00 49.09 367 GLN A O 1
ATOM 2866 N N . HIS A 1 368 ? 26.313 -28.278 -28.911 1.00 51.09 368 HIS A N 1
ATOM 2867 C CA . HIS A 1 368 ? 25.926 -27.330 -29.951 1.00 51.09 368 HIS A CA 1
ATOM 2868 C C . HIS A 1 368 ? 24.685 -27.870 -30.675 1.00 51.09 368 HIS A C 1
ATOM 2870 O O . HIS A 1 368 ? 24.791 -28.765 -31.512 1.00 51.09 368 HIS A O 1
ATOM 2876 N N . ARG A 1 369 ? 23.495 -27.350 -30.354 1.00 55.16 369 ARG A N 1
ATOM 2877 C CA . ARG A 1 369 ? 22.291 -27.643 -31.134 1.00 55.16 369 ARG A CA 1
ATOM 2878 C C . ARG A 1 369 ? 22.413 -27.044 -32.531 1.00 55.16 369 ARG A C 1
ATOM 2880 O O . ARG A 1 369 ? 22.839 -25.903 -32.700 1.00 55.16 369 ARG A O 1
ATOM 2887 N N . ASN A 1 370 ? 21.929 -27.788 -33.520 1.00 57.59 370 ASN A N 1
ATOM 2888 C CA . ASN A 1 370 ? 21.837 -27.356 -34.916 1.00 57.59 370 ASN A CA 1
ATOM 2889 C C . ASN A 1 370 ? 20.727 -26.311 -35.174 1.00 57.59 370 ASN A C 1
ATOM 2891 O O . ASN A 1 370 ? 20.332 -26.129 -36.322 1.00 57.59 370 ASN A O 1
ATOM 2895 N N . ASP A 1 371 ? 20.194 -25.630 -34.152 1.00 72.00 371 ASP A N 1
ATOM 2896 C CA . ASP A 1 371 ? 19.111 -24.652 -34.331 1.00 72.00 371 ASP A CA 1
ATOM 2897 C C . ASP A 1 371 ? 19.602 -23.199 -34.472 1.00 72.00 371 ASP A C 1
ATOM 2899 O O . ASP A 1 371 ? 18.798 -22.326 -34.787 1.00 72.00 371 ASP A O 1
ATOM 2903 N N . LEU A 1 372 ? 20.903 -22.926 -34.266 1.00 72.94 372 LEU A N 1
ATOM 2904 C CA . LEU A 1 372 ? 21.524 -21.593 -34.382 1.00 72.94 372 LEU A CA 1
ATOM 2905 C C . LEU A 1 372 ? 20.761 -20.481 -33.619 1.00 72.94 372 LEU A C 1
ATOM 2907 O O . LEU A 1 372 ? 20.776 -19.320 -34.027 1.00 72.94 372 LEU A O 1
ATOM 2911 N N . GLY A 1 373 ? 20.075 -20.822 -32.518 1.00 76.25 373 GLY A N 1
ATOM 2912 C CA . GLY A 1 373 ? 19.266 -19.879 -31.734 1.00 76.25 373 GLY A CA 1
ATOM 2913 C C . GLY A 1 373 ? 17.863 -19.597 -32.296 1.00 76.25 373 GLY A C 1
ATOM 2914 O O . GLY A 1 373 ? 17.151 -18.744 -31.761 1.00 76.25 373 GLY A O 1
ATOM 2915 N N . TYR A 1 374 ? 17.427 -20.316 -33.337 1.00 81.62 374 TYR A N 1
ATOM 2916 C CA . TYR A 1 374 ? 16.110 -20.168 -33.965 1.00 81.62 374 TYR A CA 1
ATOM 2917 C C . TYR A 1 374 ? 14.955 -20.320 -32.970 1.00 81.62 374 TYR A C 1
ATOM 2919 O O . TYR A 1 374 ? 14.018 -19.517 -32.996 1.00 81.62 374 TYR A O 1
ATOM 2927 N N . ARG A 1 375 ? 15.013 -21.313 -32.069 1.00 79.88 375 ARG A N 1
ATOM 2928 C CA . ARG A 1 375 ? 13.943 -21.551 -31.084 1.00 79.88 375 ARG A CA 1
ATOM 2929 C C . ARG A 1 375 ? 13.827 -20.396 -30.096 1.00 79.88 375 ARG A C 1
ATOM 2931 O O . ARG A 1 375 ? 12.724 -19.901 -29.878 1.00 79.88 375 ARG A O 1
ATOM 2938 N N . PHE A 1 376 ? 14.956 -19.921 -29.564 1.00 82.12 376 PHE A N 1
ATOM 2939 C CA . PHE A 1 376 ? 14.995 -18.751 -28.682 1.00 82.12 376 PHE A CA 1
ATOM 2940 C C . PHE A 1 376 ? 14.427 -17.509 -29.379 1.00 82.12 376 PHE A C 1
ATOM 2942 O O . PHE A 1 376 ? 13.516 -16.874 -28.852 1.00 82.12 376 PHE A O 1
ATOM 2949 N N . ALA A 1 377 ? 14.907 -17.200 -30.587 1.00 84.19 377 ALA A N 1
ATOM 2950 C CA . ALA A 1 377 ? 14.444 -16.043 -31.348 1.00 84.19 377 ALA A CA 1
ATOM 2951 C C . ALA A 1 377 ? 12.941 -16.122 -31.663 1.00 84.19 377 ALA A C 1
ATOM 2953 O O . ALA A 1 377 ? 12.221 -15.132 -31.528 1.00 84.19 377 ALA A O 1
ATOM 2954 N N . THR A 1 378 ? 12.450 -17.308 -32.035 1.00 85.88 378 THR A N 1
ATOM 2955 C CA . THR A 1 378 ? 11.030 -17.544 -32.325 1.00 85.88 378 THR A CA 1
ATOM 2956 C C . THR A 1 378 ? 10.176 -17.384 -31.073 1.00 85.88 378 THR A C 1
ATOM 2958 O O . THR A 1 378 ? 9.174 -16.674 -31.115 1.00 85.88 378 THR A O 1
ATOM 2961 N N . HIS A 1 379 ? 10.583 -17.978 -29.950 1.00 85.44 379 HIS A N 1
ATOM 2962 C CA . HIS A 1 379 ? 9.870 -17.850 -28.681 1.00 85.44 379 HIS A CA 1
ATOM 2963 C C . HIS A 1 379 ? 9.838 -16.402 -28.183 1.00 85.44 379 HIS A C 1
ATOM 2965 O O . HIS A 1 379 ? 8.767 -15.896 -27.849 1.00 85.44 379 HIS A O 1
ATOM 2971 N N . LEU A 1 380 ? 10.982 -15.709 -28.187 1.00 86.56 380 LEU A N 1
ATOM 2972 C CA . LEU A 1 380 ? 11.076 -14.298 -27.814 1.00 86.56 380 LEU A CA 1
ATOM 2973 C C . LEU A 1 380 ? 10.142 -13.440 -28.674 1.00 86.56 380 LEU A C 1
ATOM 2975 O O . LEU A 1 380 ? 9.338 -12.679 -28.137 1.00 86.56 380 LEU A O 1
ATOM 2979 N N . ARG A 1 381 ? 10.206 -13.600 -30.003 1.00 87.81 381 ARG A N 1
ATOM 2980 C CA . ARG A 1 381 ? 9.356 -12.858 -30.940 1.00 87.81 381 ARG A CA 1
ATOM 2981 C C . ARG A 1 381 ? 7.878 -13.136 -30.692 1.00 87.81 381 ARG A C 1
ATOM 2983 O O . ARG A 1 381 ? 7.102 -12.193 -30.619 1.00 87.81 381 ARG A O 1
ATOM 2990 N N . ASN A 1 382 ? 7.487 -14.400 -30.539 1.00 88.88 382 ASN A N 1
ATOM 2991 C CA . ASN A 1 382 ? 6.093 -14.773 -30.300 1.00 88.88 382 ASN A CA 1
ATOM 2992 C C . ASN A 1 382 ? 5.586 -14.222 -28.958 1.00 88.88 382 ASN A C 1
ATOM 2994 O O . ASN A 1 382 ? 4.474 -13.706 -28.892 1.00 88.88 382 ASN A O 1
ATOM 2998 N N . THR A 1 383 ? 6.421 -14.264 -27.916 1.00 88.50 383 THR A N 1
ATOM 2999 C CA . THR A 1 383 ? 6.102 -13.731 -26.584 1.00 88.50 383 THR A CA 1
ATOM 3000 C C . THR A 1 383 ? 5.862 -12.224 -26.647 1.00 88.50 383 THR A C 1
ATOM 3002 O O . THR A 1 383 ? 4.807 -11.741 -26.241 1.00 88.50 383 THR A O 1
ATOM 3005 N N . LEU A 1 384 ? 6.813 -11.471 -27.209 1.00 90.19 384 LEU A N 1
ATOM 3006 C CA . LEU A 1 384 ? 6.708 -10.017 -27.348 1.00 90.19 384 LEU A CA 1
ATOM 3007 C C . LEU A 1 384 ? 5.566 -9.603 -28.286 1.00 90.19 384 LEU A C 1
ATOM 3009 O O . LEU A 1 384 ? 4.882 -8.616 -28.020 1.00 90.19 384 LEU A O 1
ATOM 3013 N N . GLN A 1 385 ? 5.303 -10.382 -29.339 1.00 90.00 385 GLN A N 1
ATOM 3014 C CA . GLN A 1 385 ? 4.153 -10.175 -30.217 1.00 90.00 385 GLN A CA 1
ATOM 3015 C C . GLN A 1 385 ? 2.823 -10.384 -29.479 1.00 90.00 385 GLN A C 1
ATOM 3017 O O . GLN A 1 385 ? 1.882 -9.633 -29.729 1.00 90.00 385 GLN A O 1
ATOM 3022 N N . GLY A 1 386 ? 2.747 -11.347 -28.555 1.00 89.56 386 GLY A N 1
ATOM 3023 C CA . GLY A 1 386 ? 1.575 -11.561 -27.703 1.00 89.56 386 GLY A CA 1
ATOM 3024 C C . GLY A 1 386 ? 1.240 -10.327 -26.864 1.00 89.56 386 GLY A C 1
ATOM 3025 O O . GLY A 1 386 ? 0.110 -9.845 -26.905 1.00 89.56 386 GLY A O 1
ATOM 3026 N N . TYR A 1 387 ? 2.240 -9.739 -26.198 1.00 89.62 387 TYR A N 1
ATOM 3027 C CA . TYR A 1 387 ? 2.061 -8.463 -25.491 1.00 89.62 387 TYR A CA 1
ATOM 3028 C C . TYR A 1 387 ? 1.642 -7.335 -26.440 1.00 89.62 387 TYR A C 1
ATOM 3030 O O . TYR A 1 387 ? 0.728 -6.571 -26.133 1.00 89.62 387 TYR A O 1
ATOM 3038 N N . ARG A 1 388 ? 2.265 -7.251 -27.622 1.00 90.62 388 ARG A N 1
ATOM 3039 C CA . ARG A 1 388 ? 1.957 -6.222 -28.627 1.00 90.62 388 ARG A CA 1
ATOM 3040 C C . ARG A 1 388 ? 0.501 -6.267 -29.091 1.00 90.62 388 ARG A C 1
ATOM 3042 O O . ARG A 1 388 ? -0.072 -5.221 -29.357 1.00 90.62 388 ARG A O 1
ATOM 3049 N N . GLN A 1 389 ? -0.089 -7.458 -29.192 1.00 91.00 389 GLN A N 1
ATOM 3050 C CA . GLN A 1 389 ? -1.487 -7.637 -29.599 1.00 91.00 389 GLN A CA 1
ATOM 3051 C C . GLN A 1 389 ? -2.488 -7.242 -28.508 1.00 91.00 389 GLN A C 1
ATOM 3053 O O . GLN A 1 389 ? -3.599 -6.828 -28.828 1.00 91.00 389 GLN A O 1
ATOM 3058 N N . GLN A 1 390 ? -2.115 -7.381 -27.234 1.00 89.62 390 GLN A N 1
ATOM 3059 C CA . GLN A 1 390 ? -2.986 -7.041 -26.106 1.00 89.62 390 GLN A CA 1
ATOM 3060 C C . GLN A 1 390 ? -2.982 -5.541 -25.791 1.00 89.62 390 GLN A C 1
ATOM 3062 O O . GLN A 1 390 ? -3.959 -5.024 -25.252 1.00 89.62 390 GLN A O 1
ATOM 3067 N N . LEU A 1 391 ? -1.892 -4.838 -26.112 1.00 90.06 391 LEU A N 1
ATOM 3068 C CA . LEU A 1 391 ? -1.717 -3.426 -25.787 1.00 90.06 391 LEU A CA 1
ATOM 3069 C C . LEU A 1 391 ? -2.310 -2.519 -26.884 1.00 90.06 391 LEU A C 1
ATOM 3071 O O . LEU A 1 391 ? -1.881 -2.594 -28.035 1.00 90.06 391 LEU A O 1
ATOM 3075 N N . PRO A 1 392 ? -3.255 -1.618 -26.552 1.00 88.56 392 PRO A N 1
ATOM 3076 C CA . PRO A 1 392 ? -3.760 -0.613 -27.482 1.00 88.56 392 PRO A CA 1
ATOM 3077 C C . PRO A 1 392 ? -2.640 0.291 -28.014 1.00 88.56 392 PRO A C 1
ATOM 3079 O O . PRO A 1 392 ? -1.841 0.812 -27.240 1.00 88.56 392 PRO A O 1
ATOM 3082 N N . GLU A 1 393 ? -2.636 0.551 -29.323 1.00 82.62 393 GLU A N 1
ATOM 3083 C CA . GLU A 1 393 ? -1.549 1.248 -30.033 1.00 82.62 393 GLU A CA 1
ATOM 3084 C C . GLU A 1 393 ? -1.172 2.611 -29.428 1.00 82.62 393 GLU A C 1
ATOM 3086 O O . GLU A 1 393 ? 0.002 2.961 -29.343 1.00 82.62 393 GLU A O 1
ATOM 3091 N N . HIS A 1 394 ? -2.162 3.376 -28.967 1.00 85.88 394 HIS A N 1
ATOM 3092 C CA . HIS A 1 394 ? -1.960 4.722 -28.420 1.00 85.88 394 HIS A CA 1
ATOM 3093 C C . HIS A 1 394 ? -1.915 4.762 -26.888 1.00 85.88 394 HIS A C 1
ATOM 3095 O O . HIS A 1 394 ? -1.960 5.839 -26.289 1.00 85.88 394 HIS A O 1
ATOM 3101 N N . GLN A 1 395 ? -1.859 3.604 -26.228 1.00 86.25 395 GLN A N 1
ATOM 3102 C CA . GLN A 1 395 ? -1.750 3.548 -24.781 1.00 86.25 395 GLN A CA 1
ATOM 3103 C C . GLN A 1 395 ? -0.290 3.640 -24.350 1.00 86.25 395 GLN A C 1
ATOM 3105 O O . GLN A 1 395 ? 0.494 2.736 -24.590 1.00 86.25 395 GLN A O 1
ATOM 3110 N N . GLN A 1 396 ? 0.073 4.699 -23.636 1.00 91.00 396 GLN A N 1
ATOM 3111 C CA . GLN A 1 396 ? 1.445 4.862 -23.163 1.00 91.00 396 GLN A CA 1
ATOM 3112 C C . GLN A 1 396 ? 1.806 3.854 -22.066 1.00 91.00 396 GLN A C 1
ATOM 3114 O O . GLN A 1 396 ? 1.032 3.619 -21.131 1.00 91.00 396 GLN A O 1
ATOM 3119 N N . ILE A 1 397 ? 3.024 3.325 -22.160 1.00 95.88 397 ILE A N 1
ATOM 3120 C CA . ILE A 1 397 ? 3.677 2.541 -21.116 1.00 95.88 397 ILE A CA 1
ATOM 3121 C C . ILE A 1 397 ? 4.514 3.493 -20.273 1.00 95.88 397 ILE A C 1
ATOM 3123 O O . ILE A 1 397 ? 5.341 4.242 -20.792 1.00 95.88 397 ILE A O 1
ATOM 3127 N N . SER A 1 398 ? 4.290 3.465 -18.964 1.00 97.81 398 SER A N 1
ATOM 3128 C CA . SER A 1 398 ? 5.074 4.209 -17.982 1.00 97.81 398 SER A CA 1
ATOM 3129 C C . SER A 1 398 ? 6.067 3.287 -17.296 1.00 97.81 398 SER A C 1
ATOM 3131 O O . SER A 1 398 ? 5.720 2.171 -16.924 1.00 97.81 398 SER A O 1
ATOM 3133 N N . ILE A 1 399 ? 7.288 3.766 -17.088 1.00 97.44 399 ILE A N 1
ATOM 3134 C CA . ILE A 1 399 ? 8.331 3.080 -16.332 1.00 97.44 399 ILE A CA 1
ATOM 3135 C C . ILE A 1 399 ? 8.798 4.022 -15.233 1.00 97.44 399 ILE A C 1
ATOM 3137 O O . ILE A 1 399 ? 9.144 5.169 -15.512 1.00 97.44 399 ILE A O 1
ATOM 3141 N N . ILE A 1 400 ? 8.829 3.548 -13.988 1.00 97.31 400 ILE A N 1
ATOM 3142 C CA . ILE A 1 400 ? 9.326 4.319 -12.845 1.00 97.31 400 ILE A CA 1
ATOM 3143 C C . ILE A 1 400 ? 10.360 3.515 -12.061 1.00 97.31 400 ILE A C 1
ATOM 3145 O O . ILE A 1 400 ? 10.182 2.322 -11.823 1.00 97.31 400 ILE A O 1
ATOM 3149 N N . SER A 1 401 ? 11.434 4.187 -11.648 1.00 95.69 401 SER A N 1
ATOM 3150 C CA . SER A 1 401 ? 12.395 3.701 -10.658 1.00 95.69 401 SER A CA 1
ATOM 3151 C C . SER A 1 401 ? 12.358 4.601 -9.432 1.00 95.69 401 SER A C 1
ATOM 3153 O O . SER A 1 401 ? 12.422 5.830 -9.540 1.00 95.69 401 SER A O 1
ATOM 3155 N N . LEU A 1 402 ? 12.292 3.983 -8.261 1.00 94.25 402 LEU A N 1
ATOM 3156 C CA . LEU A 1 402 ? 12.225 4.628 -6.960 1.00 94.25 402 LEU A CA 1
ATOM 3157 C C . LEU A 1 402 ? 13.410 4.195 -6.109 1.00 94.25 402 LEU A C 1
ATOM 3159 O O . LEU A 1 402 ? 13.802 3.031 -6.136 1.00 94.25 402 LEU A O 1
ATOM 3163 N N . GLU A 1 403 ? 13.955 5.109 -5.315 1.00 89.94 403 GLU A N 1
ATOM 3164 C CA . GLU A 1 403 ? 15.015 4.789 -4.365 1.00 89.94 403 GLU A CA 1
ATOM 3165 C C . GLU A 1 403 ? 14.803 5.491 -3.024 1.00 89.94 403 GLU A C 1
ATOM 3167 O O . GLU A 1 403 ? 14.656 6.714 -2.951 1.00 89.94 403 GLU A O 1
ATOM 3172 N N . ALA A 1 404 ? 14.837 4.716 -1.940 1.00 82.94 404 ALA A N 1
ATOM 3173 C CA . ALA A 1 404 ? 14.905 5.252 -0.586 1.00 82.94 404 ALA A CA 1
ATOM 3174 C C . ALA A 1 404 ? 16.361 5.610 -0.248 1.00 82.94 404 ALA A C 1
ATOM 3176 O O . ALA A 1 404 ? 17.105 4.803 0.308 1.00 82.94 404 ALA A O 1
ATOM 3177 N N . ALA A 1 405 ? 16.785 6.816 -0.631 1.00 62.72 405 ALA A N 1
ATOM 3178 C CA . ALA A 1 405 ? 18.161 7.280 -0.436 1.00 62.72 405 ALA A CA 1
ATOM 3179 C C . ALA A 1 405 ? 18.464 7.702 1.017 1.00 62.72 405 ALA A C 1
ATOM 3181 O O . ALA A 1 405 ? 19.617 7.682 1.440 1.00 62.72 405 ALA A O 1
ATOM 3182 N N . THR A 1 406 ? 17.445 8.096 1.796 1.00 67.50 406 THR A N 1
ATOM 3183 C CA . THR A 1 406 ? 17.597 8.517 3.204 1.00 67.50 406 THR A CA 1
ATOM 3184 C C . THR A 1 406 ? 16.429 8.022 4.063 1.00 67.50 406 THR A C 1
ATOM 3186 O O . THR A 1 406 ? 15.325 7.837 3.542 1.00 67.50 406 THR A O 1
ATOM 3189 N N . PRO A 1 407 ? 16.617 7.823 5.384 1.00 71.06 407 PRO A N 1
ATOM 3190 C CA . PRO A 1 407 ? 15.517 7.469 6.274 1.00 71.06 407 PRO A CA 1
ATOM 3191 C C . PRO A 1 407 ? 14.371 8.484 6.164 1.00 71.06 407 PRO A C 1
ATOM 3193 O O . PRO A 1 407 ? 14.555 9.676 6.399 1.00 71.06 407 PRO A O 1
ATOM 3196 N N . GLY A 1 408 ? 13.181 8.014 5.791 1.00 78.31 408 GLY A N 1
ATOM 3197 C CA . GLY A 1 408 ? 11.984 8.855 5.702 1.00 78.31 408 GLY A CA 1
ATOM 3198 C C . GLY A 1 408 ? 11.751 9.560 4.359 1.00 78.31 408 GLY A C 1
ATOM 3199 O O . GLY A 1 408 ? 10.680 10.142 4.188 1.00 78.31 408 GLY A O 1
ATOM 3200 N N . ARG A 1 409 ? 12.658 9.462 3.374 1.00 83.06 409 ARG A N 1
ATOM 3201 C CA . ARG A 1 409 ? 12.457 10.044 2.031 1.00 83.06 409 ARG A CA 1
ATOM 3202 C C . ARG A 1 409 ? 12.788 9.060 0.915 1.00 83.06 409 ARG A C 1
ATOM 3204 O O . ARG A 1 409 ? 13.774 8.329 0.981 1.00 83.06 409 ARG A O 1
ATOM 3211 N N . MET A 1 410 ? 11.978 9.102 -0.132 1.00 89.12 410 MET A N 1
ATOM 3212 C CA . MET A 1 410 ? 12.148 8.333 -1.356 1.00 89.12 410 MET A CA 1
ATOM 3213 C C . MET A 1 410 ? 12.168 9.278 -2.554 1.00 89.12 410 MET A C 1
ATOM 3215 O O . MET A 1 410 ? 11.436 10.263 -2.580 1.00 89.12 410 MET A O 1
ATOM 3219 N N . ALA A 1 411 ? 13.003 8.972 -3.540 1.00 89.88 411 ALA A N 1
ATOM 3220 C CA . ALA A 1 411 ? 13.137 9.749 -4.760 1.00 89.88 411 ALA A CA 1
ATOM 3221 C C . ALA A 1 411 ? 12.703 8.933 -5.977 1.00 89.88 411 ALA A C 1
ATOM 3223 O O . ALA A 1 411 ? 12.983 7.737 -6.061 1.00 89.88 411 ALA A O 1
ATOM 3224 N N . VAL A 1 412 ? 12.082 9.605 -6.947 1.00 93.31 412 VAL A N 1
ATOM 3225 C CA . VAL A 1 412 ? 11.992 9.096 -8.319 1.00 93.31 412 VAL A CA 1
ATOM 3226 C C . VAL A 1 412 ? 13.370 9.263 -8.956 1.00 93.31 412 VAL A C 1
ATOM 3228 O O . VAL A 1 412 ? 13.822 10.388 -9.154 1.00 93.31 412 VAL A O 1
ATOM 3231 N N . THR A 1 413 ? 14.053 8.156 -9.238 1.00 93.12 413 THR A N 1
ATOM 3232 C CA . THR A 1 413 ? 15.400 8.154 -9.841 1.00 93.12 413 THR A CA 1
ATOM 3233 C C . THR A 1 413 ? 15.361 8.031 -11.359 1.00 93.12 413 THR A C 1
ATOM 3235 O O . THR A 1 413 ? 16.287 8.472 -12.034 1.00 93.12 413 THR A O 1
ATOM 3238 N N . TYR A 1 414 ? 14.278 7.475 -11.899 1.00 95.31 414 TYR A N 1
ATOM 3239 C CA . TYR A 1 414 ? 14.025 7.383 -13.332 1.00 95.31 414 TYR A CA 1
ATOM 3240 C C . TYR A 1 414 ? 12.519 7.388 -13.586 1.00 95.31 414 TYR A C 1
ATOM 3242 O O . TYR A 1 414 ? 11.763 6.754 -12.847 1.00 95.31 414 TYR A O 1
ATOM 3250 N N . TYR A 1 415 ? 12.092 8.101 -14.624 1.00 96.81 415 TYR A N 1
ATOM 3251 C CA . TYR A 1 415 ? 10.732 8.036 -15.138 1.00 96.81 415 TYR A CA 1
ATOM 3252 C C . TYR A 1 415 ? 10.750 8.192 -16.656 1.00 96.81 415 TYR A C 1
ATOM 3254 O O . TYR A 1 415 ? 11.366 9.131 -17.161 1.00 96.81 415 TYR A O 1
ATOM 3262 N N . HIS A 1 416 ? 10.071 7.293 -17.361 1.00 95.88 416 HIS A N 1
ATOM 3263 C CA . HIS A 1 416 ? 9.978 7.304 -18.816 1.00 95.88 416 HIS A CA 1
ATOM 3264 C C . HIS A 1 416 ? 8.574 6.902 -19.269 1.00 95.88 416 HIS A C 1
ATOM 3266 O O . HIS A 1 416 ? 7.949 6.030 -18.667 1.00 95.88 416 HIS A O 1
ATOM 3272 N N . GLU A 1 417 ? 8.091 7.547 -20.328 1.00 95.56 417 GLU A N 1
ATOM 3273 C CA . GLU A 1 417 ? 6.857 7.190 -21.026 1.00 95.56 417 GLU A CA 1
ATOM 3274 C C . GLU A 1 417 ? 7.213 6.841 -22.471 1.00 95.56 417 GLU A C 1
ATOM 3276 O O . GLU A 1 417 ? 7.973 7.572 -23.101 1.00 95.56 417 GLU A O 1
ATOM 3281 N N . SER A 1 418 ? 6.648 5.754 -22.989 1.00 94.31 418 SER A N 1
ATOM 3282 C CA . SER A 1 418 ? 6.886 5.276 -24.358 1.00 94.31 418 SER A CA 1
ATOM 3283 C C . SER A 1 418 ? 5.603 4.729 -24.973 1.00 94.31 418 SER A C 1
ATOM 3285 O O . SER A 1 418 ? 4.670 4.354 -24.252 1.00 94.31 418 SER A O 1
ATOM 3287 N N . MET A 1 419 ? 5.540 4.683 -26.305 1.00 94.81 419 MET A N 1
ATOM 3288 C CA . MET A 1 419 ? 4.494 3.913 -26.979 1.00 94.81 419 MET A CA 1
ATOM 3289 C C . MET A 1 419 ? 4.767 2.407 -26.831 1.00 94.81 419 MET A C 1
ATOM 3291 O O . MET A 1 419 ? 5.931 2.007 -26.746 1.00 94.81 419 MET A O 1
ATOM 3295 N N . PRO A 1 420 ? 3.736 1.540 -26.850 1.00 94.38 420 PRO A N 1
ATOM 3296 C CA . PRO A 1 420 ? 3.928 0.101 -26.684 1.00 94.38 420 PRO A CA 1
ATOM 3297 C C . PRO A 1 420 ? 4.877 -0.502 -27.713 1.00 94.38 420 PRO A C 1
ATOM 3299 O O . PRO A 1 420 ? 5.695 -1.350 -27.369 1.00 94.38 420 PRO A O 1
ATOM 3302 N N . SER A 1 421 ? 4.798 -0.042 -28.964 1.00 93.25 421 SER A N 1
ATOM 3303 C CA . SER A 1 421 ? 5.689 -0.480 -30.036 1.00 93.25 421 SER A CA 1
ATOM 3304 C C . SER A 1 421 ? 7.149 -0.173 -29.723 1.00 93.25 421 SER A C 1
ATOM 3306 O O . SER A 1 421 ? 7.975 -1.076 -29.752 1.00 93.25 421 SER A O 1
ATOM 3308 N N . GLU A 1 422 ? 7.443 1.075 -29.360 1.00 94.44 422 GLU A N 1
ATOM 3309 C CA . GLU A 1 422 ? 8.796 1.542 -29.047 1.00 94.44 422 GLU A CA 1
ATOM 3310 C C . GLU A 1 422 ? 9.375 0.779 -27.853 1.00 94.44 422 GLU A C 1
ATOM 3312 O O . GLU A 1 422 ? 10.516 0.325 -27.901 1.00 94.44 422 GLU A O 1
ATOM 3317 N N . TYR A 1 423 ? 8.567 0.576 -26.810 1.00 95.31 423 TYR A N 1
ATOM 3318 C CA . TYR A 1 423 ? 8.979 -0.164 -25.624 1.00 95.31 423 TYR A CA 1
ATOM 3319 C C . TYR A 1 423 ? 9.299 -1.629 -25.929 1.00 95.31 423 TYR A C 1
ATOM 3321 O O . TYR A 1 423 ? 10.338 -2.148 -25.522 1.00 95.31 423 TYR A O 1
ATOM 3329 N N . ILE A 1 424 ? 8.411 -2.309 -26.659 1.00 94.25 424 ILE A N 1
ATOM 3330 C CA . ILE A 1 424 ? 8.599 -3.716 -27.020 1.00 94.25 424 ILE A CA 1
ATOM 3331 C C . ILE A 1 424 ? 9.809 -3.873 -27.945 1.00 94.25 424 ILE A C 1
ATOM 3333 O O . ILE A 1 424 ? 10.584 -4.813 -27.769 1.00 94.25 424 ILE A O 1
ATOM 3337 N N . ASP A 1 425 ? 10.007 -2.948 -28.884 1.00 94.44 425 ASP A N 1
ATOM 3338 C CA . ASP A 1 425 ? 11.152 -2.965 -29.795 1.00 94.44 425 ASP A CA 1
ATOM 3339 C C . ASP A 1 425 ? 12.469 -2.727 -29.038 1.00 94.44 425 ASP A C 1
ATOM 3341 O O . ASP A 1 425 ? 13.450 -3.431 -29.285 1.00 94.44 425 ASP A O 1
ATOM 3345 N N . ALA A 1 426 ? 12.484 -1.821 -28.051 1.00 95.25 426 ALA A N 1
ATOM 3346 C CA . ALA A 1 426 ? 13.634 -1.606 -27.171 1.00 95.25 426 ALA A CA 1
ATOM 3347 C C . ALA A 1 426 ? 13.987 -2.863 -26.357 1.00 95.25 426 ALA A C 1
ATOM 3349 O O . ALA A 1 426 ? 15.153 -3.266 -26.308 1.00 95.25 426 ALA A O 1
ATOM 3350 N N . LEU A 1 427 ? 12.985 -3.544 -25.787 1.00 94.00 427 LEU A N 1
ATOM 3351 C CA . LEU A 1 427 ? 13.195 -4.811 -25.084 1.00 94.00 427 LEU A CA 1
ATOM 3352 C C . LEU A 1 427 ? 13.695 -5.911 -26.023 1.00 94.00 427 LEU A C 1
ATOM 3354 O O . LEU A 1 427 ? 14.636 -6.628 -25.683 1.00 94.00 427 LEU A O 1
ATOM 3358 N N . GLN A 1 428 ? 13.102 -6.044 -27.211 1.00 92.31 428 GLN A N 1
ATOM 3359 C CA . GLN A 1 428 ? 13.541 -7.020 -28.205 1.00 92.31 428 GLN A CA 1
ATOM 3360 C C . GLN A 1 428 ? 15.000 -6.780 -28.606 1.00 92.31 428 GLN A C 1
ATOM 3362 O O . GLN A 1 428 ? 15.782 -7.734 -28.681 1.00 92.31 428 GLN A O 1
ATOM 3367 N N . ALA A 1 429 ? 15.377 -5.519 -28.832 1.00 93.00 429 ALA A N 1
ATOM 3368 C CA . ALA A 1 429 ? 16.745 -5.131 -29.137 1.00 93.00 429 ALA A CA 1
ATOM 3369 C C . ALA A 1 429 ? 17.690 -5.511 -27.993 1.00 93.00 429 ALA A C 1
ATOM 3371 O O . ALA A 1 429 ? 18.708 -6.149 -28.249 1.00 93.00 429 ALA A O 1
ATOM 3372 N N . TRP A 1 430 ? 17.328 -5.219 -26.740 1.00 93.25 430 TRP A N 1
ATOM 3373 C CA . TRP A 1 430 ? 18.114 -5.617 -25.571 1.00 93.25 430 TRP A CA 1
ATOM 3374 C C . TRP A 1 430 ? 18.331 -7.135 -25.505 1.00 93.25 430 TRP A C 1
ATOM 3376 O O . TRP A 1 430 ? 19.472 -7.600 -25.429 1.00 93.25 430 TRP A O 1
ATOM 3386 N N . TYR A 1 431 ? 17.251 -7.918 -25.596 1.00 90.06 431 TYR A N 1
ATOM 3387 C CA . TYR A 1 431 ? 17.327 -9.377 -25.535 1.00 90.06 431 TYR A CA 1
ATOM 3388 C C . TYR A 1 431 ? 18.145 -9.977 -26.676 1.00 90.06 431 TYR A C 1
ATOM 3390 O O . TYR A 1 431 ? 18.845 -10.959 -26.459 1.00 90.06 431 TYR A O 1
ATOM 3398 N N . THR A 1 432 ? 18.082 -9.385 -27.869 1.00 88.38 432 THR A N 1
ATOM 3399 C CA . THR A 1 432 ? 18.792 -9.885 -29.053 1.00 88.38 432 THR A CA 1
ATOM 3400 C C . THR A 1 432 ? 20.268 -9.481 -29.045 1.00 88.38 432 THR A C 1
ATOM 3402 O O . THR A 1 432 ? 21.134 -10.309 -29.308 1.00 88.38 432 THR A O 1
ATOM 3405 N N . GLN A 1 433 ? 20.576 -8.220 -28.725 1.00 89.69 433 GLN A N 1
ATOM 3406 C CA . GLN A 1 433 ? 21.942 -7.679 -28.763 1.00 89.69 433 GLN A CA 1
ATOM 3407 C C . GLN A 1 433 ? 22.821 -8.208 -27.628 1.00 89.69 433 GLN A C 1
ATOM 3409 O O . GLN A 1 433 ? 24.030 -8.348 -27.807 1.00 89.69 433 GLN A O 1
ATOM 3414 N N . PHE A 1 434 ? 22.228 -8.491 -26.467 1.00 89.06 434 PHE A N 1
ATOM 3415 C CA . PHE A 1 434 ? 22.948 -8.973 -25.290 1.00 89.06 434 PHE A CA 1
ATOM 3416 C C . PHE A 1 434 ? 22.690 -10.458 -24.997 1.00 89.06 434 PHE A C 1
ATOM 3418 O O . PHE A 1 434 ? 22.997 -10.916 -23.897 1.00 89.06 434 PHE A O 1
ATOM 3425 N N . ALA A 1 435 ? 22.136 -11.212 -25.954 1.00 86.56 435 ALA A N 1
ATOM 3426 C CA . ALA A 1 435 ? 21.924 -12.650 -25.820 1.00 86.56 435 ALA A CA 1
ATOM 3427 C C . ALA A 1 435 ? 23.252 -13.381 -25.578 1.00 86.56 435 ALA A C 1
ATOM 3429 O O . ALA A 1 435 ? 24.191 -13.279 -26.370 1.00 86.56 435 ALA A O 1
ATOM 3430 N N . TRP A 1 436 ? 23.319 -14.153 -24.496 1.00 83.88 436 TRP A N 1
ATOM 3431 C CA . TRP A 1 436 ? 24.473 -14.985 -24.180 1.00 83.88 436 TRP A CA 1
ATOM 3432 C C . TRP A 1 436 ? 24.045 -16.313 -23.552 1.00 83.88 436 TRP A C 1
ATOM 3434 O O . TRP A 1 436 ? 22.979 -16.411 -22.939 1.00 83.88 436 TRP A O 1
ATOM 3444 N N . TYR A 1 437 ? 24.893 -17.334 -23.691 1.00 82.25 437 TYR A N 1
ATOM 3445 C CA . TYR A 1 437 ? 24.705 -18.617 -23.019 1.00 82.25 437 TYR A CA 1
ATOM 3446 C C . TYR A 1 437 ? 24.885 -18.458 -21.509 1.00 82.25 437 TYR A C 1
ATOM 3448 O O . TYR A 1 437 ? 25.905 -17.954 -21.038 1.00 82.25 437 TYR A O 1
ATOM 3456 N N . HIS A 1 438 ? 23.909 -18.910 -20.735 1.00 75.19 438 HIS A N 1
ATOM 3457 C CA . HIS A 1 438 ? 23.935 -18.827 -19.285 1.00 75.19 438 HIS A CA 1
ATOM 3458 C C . HIS A 1 438 ? 23.548 -20.151 -18.652 1.00 75.19 438 HIS A C 1
ATOM 3460 O O . HIS A 1 438 ? 22.572 -20.774 -19.059 1.00 75.19 438 HIS A O 1
ATOM 3466 N N . THR A 1 439 ? 24.285 -20.551 -17.623 1.00 75.75 439 THR A N 1
ATOM 3467 C CA . THR A 1 439 ? 23.903 -21.685 -16.791 1.00 75.75 439 THR A CA 1
ATOM 3468 C C . THR A 1 439 ? 22.955 -21.224 -15.693 1.00 75.75 439 THR A C 1
ATOM 3470 O O . THR A 1 439 ? 23.255 -20.291 -14.951 1.00 75.75 439 THR A O 1
ATOM 3473 N N . TYR A 1 440 ? 21.805 -21.876 -15.578 1.00 73.56 440 TYR A N 1
ATOM 3474 C CA . TYR A 1 440 ? 20.843 -21.646 -14.504 1.00 73.56 440 TYR A CA 1
ATOM 3475 C C . TYR A 1 440 ? 20.530 -22.969 -13.810 1.00 73.56 440 TYR A C 1
ATOM 3477 O O . TYR A 1 440 ? 20.772 -24.038 -14.366 1.00 73.56 440 TYR A O 1
ATOM 3485 N N . ARG A 1 441 ? 20.044 -22.913 -12.570 1.00 74.50 441 ARG A N 1
ATOM 3486 C CA . ARG A 1 441 ? 19.446 -24.089 -11.937 1.00 74.50 441 ARG A CA 1
ATOM 3487 C C . ARG A 1 441 ? 17.964 -24.072 -12.233 1.00 74.50 441 ARG A C 1
ATOM 3489 O O . ARG A 1 441 ? 17.318 -23.051 -12.035 1.00 74.50 441 ARG A O 1
ATOM 3496 N N . ASP A 1 442 ? 17.483 -25.182 -12.750 1.00 71.88 442 ASP A N 1
ATOM 3497 C CA . ASP A 1 442 ? 16.073 -25.408 -12.987 1.00 71.88 442 ASP A CA 1
ATOM 3498 C C . ASP A 1 442 ? 15.359 -25.604 -11.651 1.00 71.88 442 ASP A C 1
ATOM 3500 O O . ASP A 1 442 ? 15.785 -26.438 -10.855 1.00 71.88 442 ASP A O 1
ATOM 3504 N N . ASP A 1 443 ? 14.312 -24.829 -11.382 1.00 69.94 443 ASP A N 1
ATOM 3505 C CA . ASP A 1 443 ? 13.648 -24.862 -10.074 1.00 69.94 443 ASP A CA 1
ATOM 3506 C C . ASP A 1 443 ? 12.911 -26.194 -9.829 1.00 69.94 443 ASP A C 1
ATOM 3508 O O . ASP A 1 443 ? 12.830 -26.642 -8.684 1.00 69.94 443 ASP A O 1
ATOM 3512 N N . ASP A 1 444 ? 12.438 -26.858 -10.892 1.00 76.31 444 ASP A N 1
ATOM 3513 C CA . ASP A 1 444 ? 11.689 -28.118 -10.806 1.00 76.31 444 ASP A CA 1
ATOM 3514 C C . ASP A 1 444 ? 12.612 -29.331 -10.634 1.00 76.31 444 ASP A C 1
ATOM 3516 O O . ASP A 1 444 ? 12.386 -30.190 -9.781 1.00 76.31 444 ASP A O 1
ATOM 3520 N N . SER A 1 445 ? 13.665 -29.418 -11.452 1.00 76.75 445 SER A N 1
ATOM 3521 C CA . SER A 1 445 ? 14.597 -30.555 -11.436 1.00 76.75 445 SER A CA 1
ATOM 3522 C C . SER A 1 445 ? 15.816 -30.345 -10.534 1.00 76.75 4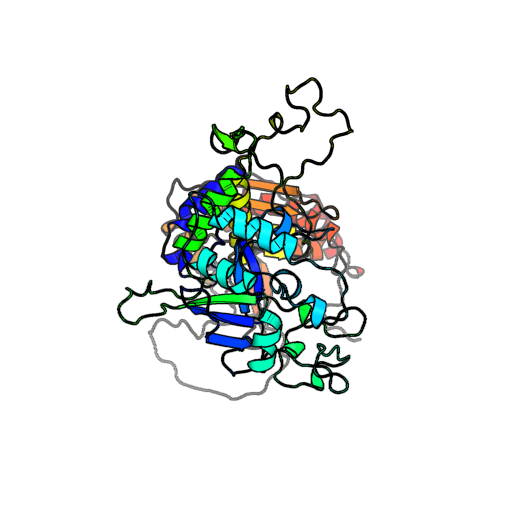45 SER A C 1
ATOM 3524 O O . SER A 1 445 ? 16.551 -31.294 -10.270 1.00 76.75 445 SER A O 1
ATOM 3526 N N . ASN A 1 446 ? 16.058 -29.116 -10.063 1.00 76.00 446 ASN A N 1
ATOM 3527 C CA . ASN A 1 446 ? 17.270 -28.691 -9.349 1.00 76.00 446 ASN A CA 1
ATOM 3528 C C . ASN A 1 446 ? 18.581 -28.995 -10.113 1.00 76.00 446 ASN A C 1
ATOM 3530 O O . ASN A 1 446 ? 19.674 -28.977 -9.540 1.00 76.00 446 ASN A O 1
ATOM 3534 N N . GLN A 1 447 ? 18.485 -29.261 -11.419 1.00 77.62 447 GLN A N 1
ATOM 3535 C CA . GLN A 1 447 ? 19.617 -29.546 -12.294 1.00 77.62 447 GLN A CA 1
ATOM 3536 C C . GLN A 1 447 ? 20.177 -28.255 -12.890 1.00 77.62 447 GLN A C 1
ATOM 3538 O O . GLN A 1 447 ? 19.450 -27.290 -13.138 1.00 77.62 447 GLN A O 1
ATOM 3543 N N . GLN A 1 448 ? 21.488 -28.227 -13.141 1.00 76.44 448 GLN A N 1
ATOM 3544 C CA . GLN A 1 448 ? 22.086 -27.150 -13.925 1.00 76.44 448 GLN A CA 1
ATOM 3545 C C . GLN A 1 448 ? 21.733 -27.322 -15.402 1.00 76.44 448 GLN A C 1
ATOM 3547 O O . GLN A 1 448 ? 22.076 -28.325 -16.020 1.00 76.44 448 GLN A O 1
ATOM 3552 N N . ARG A 1 449 ? 21.090 -26.306 -15.970 1.00 74.94 449 ARG A N 1
ATOM 3553 C CA . ARG A 1 449 ? 20.712 -26.227 -17.380 1.00 74.94 449 ARG A CA 1
ATOM 3554 C C . ARG A 1 449 ? 21.425 -25.075 -18.063 1.00 74.94 449 ARG A C 1
ATOM 3556 O O . ARG A 1 449 ? 21.839 -24.110 -17.417 1.00 74.94 449 ARG A O 1
ATOM 3563 N N . LEU A 1 450 ? 21.566 -25.180 -19.380 1.00 75.00 450 LEU A N 1
ATOM 3564 C CA . LEU A 1 450 ? 22.108 -24.122 -20.224 1.00 75.00 450 LEU A CA 1
ATOM 3565 C C . LEU A 1 450 ? 20.950 -23.435 -20.954 1.00 75.00 450 LEU A C 1
ATOM 3567 O O . LEU A 1 450 ? 20.181 -24.081 -21.654 1.00 75.00 450 LEU A O 1
ATOM 3571 N N . GLY A 1 451 ? 20.837 -22.121 -20.800 1.00 77.62 451 GLY A N 1
ATOM 3572 C CA . GLY A 1 451 ? 19.835 -21.278 -21.450 1.00 77.62 451 GLY A CA 1
ATOM 3573 C C . GLY A 1 451 ? 20.478 -20.161 -22.269 1.00 77.62 451 GLY A C 1
ATOM 3574 O O . GLY A 1 451 ? 21.670 -19.880 -22.134 1.00 77.62 451 GLY A O 1
ATOM 3575 N N . ILE A 1 452 ? 19.678 -19.483 -23.092 1.00 81.75 452 ILE A N 1
ATOM 3576 C CA . ILE A 1 452 ? 20.054 -18.211 -23.729 1.00 81.75 452 ILE A CA 1
ATOM 3577 C C . ILE A 1 452 ? 19.293 -17.086 -23.030 1.00 81.75 452 ILE A C 1
ATOM 3579 O O . ILE A 1 452 ? 18.069 -17.140 -22.927 1.00 81.75 452 ILE A O 1
ATOM 3583 N N . GLN A 1 453 ? 20.007 -16.058 -22.563 1.00 82.94 453 GLN A N 1
ATOM 3584 C CA . GLN A 1 453 ? 19.391 -14.887 -21.936 1.00 82.94 453 GLN A CA 1
ATOM 3585 C C . GLN A 1 453 ? 20.249 -13.625 -22.073 1.00 82.94 453 GLN A C 1
ATOM 3587 O O . GLN A 1 453 ? 21.468 -13.698 -22.230 1.00 82.94 453 GLN A O 1
ATOM 3592 N N . SER A 1 454 ? 19.619 -12.457 -21.940 1.00 89.00 454 SER A N 1
ATOM 3593 C CA . SER A 1 454 ? 20.334 -11.196 -21.717 1.00 89.00 454 SER A CA 1
ATOM 3594 C C . SER A 1 454 ? 20.726 -11.037 -20.244 1.00 89.00 454 SER A C 1
ATOM 3596 O O . SER A 1 454 ? 19.943 -11.426 -19.371 1.00 89.00 454 SER A O 1
ATOM 3598 N N . PRO A 1 455 ? 21.862 -10.397 -19.926 1.00 88.62 455 PRO A N 1
ATOM 3599 C CA . PRO A 1 455 ? 22.257 -10.151 -18.552 1.00 88.62 455 PRO A CA 1
ATOM 3600 C C . PRO A 1 455 ? 21.325 -9.132 -17.886 1.00 88.62 455 PRO A C 1
ATOM 3602 O O . PRO A 1 455 ? 20.995 -8.086 -18.442 1.00 88.62 455 PRO A O 1
ATOM 3605 N N . THR A 1 456 ? 20.945 -9.398 -16.644 1.00 87.88 456 THR A N 1
ATOM 3606 C CA . THR A 1 456 ? 20.265 -8.417 -15.793 1.00 87.88 456 THR A CA 1
ATOM 3607 C C . THR A 1 456 ? 21.236 -7.307 -15.371 1.00 87.88 456 THR A C 1
ATOM 3609 O O . THR A 1 456 ? 22.437 -7.563 -15.217 1.00 87.88 456 THR A O 1
ATOM 3612 N N . PRO A 1 457 ? 20.753 -6.088 -15.056 1.00 90.25 457 PRO A N 1
ATOM 3613 C CA . PRO A 1 457 ? 21.607 -5.031 -14.503 1.00 90.25 457 PRO A CA 1
ATOM 3614 C C . PRO A 1 457 ? 22.413 -5.469 -13.268 1.00 90.25 457 PRO A C 1
ATOM 3616 O O . PRO A 1 457 ? 23.554 -5.049 -13.077 1.00 90.25 457 PRO A O 1
ATOM 3619 N N . LYS A 1 458 ? 21.849 -6.368 -12.450 1.00 85.44 458 LYS A N 1
ATOM 3620 C CA . LYS A 1 458 ? 22.520 -6.963 -11.287 1.00 85.44 458 LYS A CA 1
ATOM 3621 C C . LYS A 1 458 ? 23.697 -7.854 -11.687 1.00 85.44 458 LYS A C 1
ATOM 3623 O O . LYS A 1 458 ? 24.767 -7.731 -11.095 1.00 85.44 458 LYS A O 1
ATOM 3628 N N . GLN A 1 459 ? 23.519 -8.716 -12.687 1.00 87.19 459 GLN A N 1
ATOM 3629 C CA . GLN A 1 459 ? 24.605 -9.543 -13.220 1.00 87.19 459 GLN A CA 1
ATOM 3630 C C . GLN A 1 459 ? 25.699 -8.668 -13.839 1.00 87.19 459 GLN A C 1
ATOM 3632 O O . GLN A 1 459 ? 26.875 -8.890 -13.568 1.00 87.19 459 GLN A O 1
ATOM 3637 N N . ILE A 1 460 ? 25.332 -7.613 -14.577 1.00 91.44 460 ILE A N 1
ATOM 3638 C CA . ILE A 1 460 ? 26.299 -6.636 -15.107 1.00 91.44 460 ILE A CA 1
ATOM 3639 C C . ILE A 1 460 ? 27.103 -6.006 -13.962 1.00 91.44 460 ILE A C 1
ATOM 3641 O O . ILE A 1 460 ? 28.327 -5.931 -14.041 1.00 91.44 460 ILE A O 1
ATOM 3645 N N . ALA A 1 461 ? 26.446 -5.608 -12.867 1.00 91.31 461 ALA A N 1
ATOM 3646 C CA . ALA A 1 461 ? 27.123 -5.050 -11.698 1.00 91.31 461 ALA A CA 1
ATOM 3647 C C . ALA A 1 461 ? 28.100 -6.051 -11.054 1.00 91.31 461 ALA A C 1
ATOM 3649 O O . ALA A 1 461 ? 29.228 -5.688 -10.720 1.00 91.31 461 ALA A O 1
ATOM 3650 N N . GLN A 1 462 ? 27.686 -7.312 -10.908 1.00 88.19 462 GLN A N 1
ATOM 3651 C CA . GLN A 1 462 ? 28.521 -8.387 -10.364 1.00 88.19 462 GLN A CA 1
ATOM 3652 C C . GLN A 1 462 ? 29.737 -8.683 -11.239 1.00 88.19 462 GLN A C 1
ATOM 3654 O O . GLN A 1 462 ? 30.835 -8.836 -10.713 1.00 88.19 462 GLN A O 1
ATOM 3659 N N . VAL A 1 463 ? 29.573 -8.719 -12.560 1.00 88.06 463 VAL A N 1
ATOM 3660 C CA . VAL A 1 463 ? 30.690 -8.947 -13.484 1.00 88.06 463 VAL A CA 1
ATOM 3661 C C . VAL A 1 463 ? 31.629 -7.741 -13.513 1.00 88.06 463 VAL A C 1
ATOM 3663 O O . VAL A 1 463 ? 32.842 -7.916 -13.491 1.00 88.06 463 VAL A O 1
ATOM 3666 N N . ALA A 1 464 ? 31.107 -6.513 -13.500 1.00 90.44 464 ALA A N 1
ATOM 3667 C CA . ALA A 1 464 ? 31.937 -5.311 -13.544 1.00 90.44 464 ALA A CA 1
ATOM 3668 C C . ALA A 1 464 ? 32.739 -5.090 -12.246 1.00 90.44 464 ALA A C 1
ATOM 3670 O O . ALA A 1 464 ? 33.915 -4.729 -12.300 1.00 90.44 464 ALA A O 1
ATOM 3671 N N . TYR A 1 465 ? 32.129 -5.320 -11.076 1.00 89.56 465 TYR A N 1
ATOM 3672 C CA . TYR A 1 465 ? 32.708 -4.945 -9.775 1.00 89.56 465 TYR A CA 1
ATOM 3673 C C . TYR A 1 465 ? 33.070 -6.135 -8.866 1.00 89.56 465 TYR A C 1
ATOM 3675 O O . TYR A 1 465 ? 33.904 -5.990 -7.971 1.00 89.56 465 TYR A O 1
ATOM 3683 N N . GLY A 1 466 ? 32.553 -7.335 -9.135 1.00 86.19 466 GLY A N 1
ATOM 3684 C CA . GLY A 1 466 ? 32.777 -8.561 -8.357 1.00 86.19 466 GLY A CA 1
ATOM 3685 C C . GLY A 1 466 ? 31.618 -8.928 -7.436 1.00 86.19 466 GLY A C 1
ATOM 3686 O O . GLY A 1 466 ? 30.756 -8.102 -7.169 1.00 86.19 466 GLY A O 1
ATOM 3687 N N . ALA A 1 467 ? 31.607 -10.159 -6.910 1.00 79.94 467 ALA A N 1
ATOM 3688 C CA . ALA A 1 467 ? 30.479 -10.713 -6.148 1.00 79.94 467 ALA A CA 1
ATOM 3689 C C . ALA A 1 467 ? 30.150 -9.962 -4.842 1.00 79.94 467 ALA A C 1
ATOM 3691 O O . ALA A 1 467 ? 28.996 -9.931 -4.409 1.00 79.94 467 ALA A O 1
ATOM 3692 N N . ARG A 1 468 ? 31.146 -9.316 -4.221 1.00 82.94 468 ARG A N 1
ATOM 3693 C CA . ARG A 1 468 ? 30.992 -8.529 -2.985 1.00 82.94 468 ARG A CA 1
ATOM 3694 C C . ARG A 1 468 ? 30.815 -7.042 -3.294 1.00 82.94 468 ARG A C 1
ATOM 3696 O O . ARG A 1 468 ? 31.704 -6.237 -3.029 1.00 82.94 468 ARG A O 1
ATOM 3703 N N . LEU A 1 469 ? 29.667 -6.686 -3.861 1.00 86.75 469 LEU A N 1
ATOM 3704 C CA . LEU A 1 469 ? 29.307 -5.303 -4.172 1.00 86.75 469 LEU A CA 1
ATOM 3705 C C . LEU A 1 469 ? 28.279 -4.748 -3.177 1.00 86.75 469 LEU A C 1
ATOM 3707 O O . LEU A 1 469 ? 27.338 -5.441 -2.783 1.00 86.75 469 LEU A O 1
ATOM 3711 N N . SER A 1 470 ? 28.463 -3.484 -2.787 1.00 89.38 470 SER A N 1
ATOM 3712 C CA . SER A 1 470 ? 27.516 -2.776 -1.924 1.00 89.38 470 SER A CA 1
ATOM 3713 C C . SER A 1 470 ? 26.197 -2.525 -2.654 1.00 89.38 470 SER A C 1
ATOM 3715 O O . SER A 1 470 ? 26.161 -2.380 -3.879 1.00 89.38 470 SER A O 1
ATOM 3717 N N . ASP A 1 471 ? 25.100 -2.427 -1.905 1.00 87.62 471 ASP A N 1
ATOM 3718 C CA . ASP A 1 471 ? 23.789 -2.156 -2.500 1.00 87.62 471 ASP A CA 1
ATOM 3719 C C . ASP A 1 471 ? 23.739 -0.789 -3.188 1.00 87.62 471 ASP A C 1
ATOM 3721 O O . ASP A 1 471 ? 23.135 -0.664 -4.248 1.00 87.62 471 ASP A O 1
ATOM 3725 N N . ALA A 1 472 ? 24.455 0.211 -2.666 1.00 88.25 472 ALA A N 1
ATOM 3726 C CA . ALA A 1 472 ? 24.592 1.512 -3.321 1.00 88.25 472 ALA A CA 1
ATOM 3727 C C . ALA A 1 472 ? 25.178 1.386 -4.740 1.00 88.25 472 ALA A C 1
ATOM 3729 O O . ALA A 1 472 ? 24.671 1.989 -5.685 1.00 88.25 472 ALA A O 1
ATOM 3730 N N . LEU A 1 473 ? 26.206 0.549 -4.912 1.00 89.88 473 LEU A N 1
ATOM 3731 C CA . LEU A 1 473 ? 26.831 0.339 -6.215 1.00 89.88 473 LEU A CA 1
ATOM 3732 C C . LEU A 1 473 ? 25.919 -0.446 -7.168 1.00 89.88 473 LEU A C 1
ATOM 3734 O O . LEU A 1 473 ? 25.835 -0.100 -8.345 1.00 89.88 473 LEU A O 1
ATOM 3738 N N . LYS A 1 474 ? 25.180 -1.450 -6.667 1.00 89.12 474 LYS A N 1
ATOM 3739 C CA . LYS A 1 474 ? 24.153 -2.161 -7.457 1.00 89.12 474 LYS A CA 1
ATOM 3740 C C . LYS A 1 474 ? 23.137 -1.181 -8.034 1.00 89.12 474 LYS A C 1
ATOM 3742 O O . LYS A 1 474 ? 22.913 -1.177 -9.242 1.00 89.12 474 LYS A O 1
ATOM 3747 N N . LYS A 1 475 ? 22.574 -0.319 -7.184 1.00 89.31 475 LYS A N 1
ATOM 3748 C CA . LYS A 1 475 ? 21.576 0.681 -7.583 1.00 89.31 475 LYS A CA 1
ATOM 3749 C C . LYS A 1 475 ? 22.118 1.655 -8.618 1.00 89.31 475 LYS A C 1
ATOM 3751 O O . LYS A 1 475 ? 21.420 1.968 -9.580 1.00 89.31 475 LYS A O 1
ATOM 3756 N N . GLN A 1 476 ? 23.376 2.074 -8.468 1.00 91.00 476 GLN A N 1
ATOM 3757 C CA . GLN A 1 476 ? 24.046 2.943 -9.433 1.00 91.00 476 GLN A CA 1
ATOM 3758 C C . GLN A 1 476 ? 24.201 2.275 -10.808 1.00 91.00 476 GLN A C 1
ATOM 3760 O O . GLN A 1 476 ? 24.047 2.942 -11.831 1.00 91.00 476 GLN A O 1
ATOM 3765 N N . VAL A 1 477 ? 24.508 0.974 -10.863 1.00 93.12 477 VAL A N 1
ATOM 3766 C CA . VAL A 1 477 ? 24.565 0.236 -12.137 1.00 93.12 477 VAL A CA 1
ATOM 3767 C C . VAL A 1 477 ? 23.172 0.103 -12.740 1.00 93.12 477 VAL A C 1
ATOM 3769 O O . VAL A 1 477 ? 22.998 0.382 -13.922 1.00 93.12 477 VAL A O 1
ATOM 3772 N N . VAL A 1 478 ? 22.166 -0.240 -11.933 1.00 91.94 478 VAL A N 1
ATOM 3773 C CA . VAL A 1 478 ? 20.770 -0.313 -12.386 1.00 91.94 478 VAL A CA 1
ATOM 3774 C C . VAL A 1 478 ? 20.316 1.020 -12.985 1.00 91.94 478 VAL A C 1
ATOM 3776 O O . VAL A 1 478 ? 19.789 1.027 -14.091 1.00 91.94 478 VAL A O 1
ATOM 3779 N N . ALA A 1 479 ? 20.599 2.150 -12.332 1.00 91.75 479 ALA A N 1
ATOM 3780 C CA . ALA A 1 479 ? 20.243 3.482 -12.829 1.00 91.75 479 ALA A CA 1
ATOM 3781 C C . ALA A 1 479 ? 20.927 3.849 -14.162 1.00 91.75 479 ALA A C 1
ATOM 3783 O O . ALA A 1 479 ? 20.390 4.637 -14.936 1.00 91.75 479 ALA A O 1
ATOM 3784 N N . GLN A 1 480 ? 22.104 3.283 -14.448 1.00 93.88 480 GLN A N 1
ATOM 3785 C CA . GLN A 1 480 ? 22.814 3.492 -15.713 1.00 93.88 480 GLN A CA 1
ATOM 3786 C C . GLN A 1 480 ? 22.330 2.560 -16.830 1.00 93.88 480 GLN A C 1
ATOM 3788 O O . GLN A 1 480 ? 22.286 2.966 -17.991 1.00 93.88 480 GLN A O 1
ATOM 3793 N N . VAL A 1 481 ? 21.994 1.312 -16.490 1.00 95.06 481 VAL A N 1
ATOM 3794 C CA . VAL A 1 481 ? 21.611 0.275 -17.457 1.00 95.06 481 VAL A CA 1
ATOM 3795 C C . VAL A 1 481 ? 20.126 0.345 -17.804 1.00 95.06 481 VAL A C 1
ATOM 3797 O O . VAL A 1 481 ? 19.786 0.168 -18.967 1.00 95.06 481 VAL A O 1
ATOM 3800 N N . LEU A 1 482 ? 19.245 0.646 -16.844 1.00 95.19 482 LEU A N 1
ATOM 3801 C CA . LEU A 1 482 ? 17.794 0.677 -17.058 1.00 95.19 482 LEU A CA 1
ATOM 3802 C C . LEU A 1 482 ? 17.377 1.562 -18.252 1.00 95.19 482 LEU A C 1
ATOM 3804 O O . LEU A 1 482 ? 16.624 1.064 -19.086 1.00 95.19 482 LEU A O 1
ATOM 3808 N N . PRO A 1 483 ? 17.903 2.794 -18.428 1.00 95.56 483 PRO A N 1
ATOM 3809 C CA . PRO A 1 483 ? 17.606 3.595 -19.616 1.00 95.56 483 PRO A CA 1
ATOM 3810 C C . PRO A 1 483 ? 18.031 2.922 -20.930 1.00 95.56 483 PRO A C 1
ATOM 3812 O O . PRO A 1 483 ? 17.378 3.106 -21.944 1.00 95.56 483 PRO A O 1
ATOM 3815 N N . CYS A 1 484 ? 19.098 2.114 -20.928 1.00 95.56 484 CYS A N 1
ATOM 3816 C CA . CYS A 1 484 ? 19.549 1.381 -22.119 1.00 95.56 484 CYS A CA 1
ATOM 3817 C C . CYS A 1 484 ? 18.605 0.232 -22.491 1.00 95.56 484 CYS A C 1
ATOM 3819 O O . CYS A 1 484 ? 18.499 -0.113 -23.661 1.00 95.56 484 CYS A O 1
ATOM 3821 N N . ILE A 1 485 ? 17.930 -0.353 -21.499 1.00 95.19 485 ILE A N 1
ATOM 3822 C CA . ILE A 1 485 ? 16.927 -1.400 -21.718 1.00 95.19 485 ILE A CA 1
ATOM 3823 C C . ILE A 1 485 ? 15.620 -0.784 -22.228 1.00 95.19 485 ILE A C 1
ATOM 3825 O O . ILE A 1 485 ? 15.002 -1.310 -23.145 1.00 95.19 485 ILE A O 1
ATOM 3829 N N . VAL A 1 486 ? 15.196 0.324 -21.614 1.00 95.75 486 VAL A N 1
ATOM 3830 C CA . VAL A 1 486 ? 13.877 0.932 -21.844 1.00 95.75 486 VAL A CA 1
ATOM 3831 C C . VAL A 1 486 ? 13.845 1.806 -23.099 1.00 95.75 486 VAL A C 1
ATOM 3833 O O . VAL A 1 486 ? 12.864 1.772 -23.828 1.00 95.75 486 VAL A O 1
ATOM 3836 N N . GLU A 1 487 ? 14.901 2.580 -23.356 1.00 94.69 487 GLU A N 1
ATOM 3837 C CA . GLU A 1 487 ? 14.959 3.541 -24.473 1.00 94.69 487 GLU A CA 1
ATOM 3838 C C . GLU A 1 487 ? 15.657 2.956 -25.716 1.00 94.69 487 GLU A C 1
ATOM 3840 O O . GLU A 1 487 ? 15.723 3.607 -26.761 1.00 94.69 487 GLU A O 1
ATOM 3845 N N . GLY A 1 488 ? 16.206 1.739 -25.608 1.00 91.00 488 GLY A N 1
ATOM 3846 C CA . GLY A 1 488 ? 16.864 1.030 -26.704 1.00 91.00 488 GLY A CA 1
ATOM 3847 C C . GLY A 1 488 ? 17.971 1.856 -27.367 1.00 91.00 488 GLY A C 1
ATOM 3848 O O . GLY A 1 488 ? 18.848 2.408 -26.701 1.00 91.00 488 GLY A O 1
ATOM 3849 N N . GLU A 1 489 ? 17.922 1.965 -28.697 1.00 87.38 489 GLU A N 1
ATOM 3850 C CA . GLU A 1 489 ? 18.953 2.629 -29.511 1.00 87.38 489 GLU A CA 1
ATOM 3851 C C . GLU A 1 489 ? 19.151 4.120 -29.193 1.00 87.38 489 GLU A C 1
ATOM 3853 O O . GLU A 1 489 ? 20.228 4.667 -29.449 1.00 87.38 489 GLU A O 1
ATOM 3858 N N . ALA A 1 490 ? 18.158 4.785 -28.590 1.00 90.31 490 ALA A N 1
ATOM 3859 C CA . ALA A 1 490 ? 18.286 6.180 -28.173 1.00 90.31 490 ALA A CA 1
ATOM 3860 C C . ALA A 1 490 ? 19.332 6.363 -27.057 1.00 90.31 490 ALA A C 1
ATOM 3862 O O . ALA A 1 490 ? 19.866 7.463 -26.866 1.00 90.31 490 ALA A O 1
ATOM 3863 N N . ARG A 1 491 ? 19.673 5.286 -26.335 1.00 92.38 491 ARG A N 1
ATOM 3864 C CA . ARG A 1 491 ? 20.612 5.316 -25.218 1.00 92.38 491 ARG A CA 1
ATOM 3865 C C . ARG A 1 491 ? 21.839 4.456 -25.493 1.00 92.38 491 ARG A C 1
ATOM 3867 O O . ARG A 1 491 ? 21.781 3.247 -25.672 1.00 92.38 491 ARG A O 1
ATOM 3874 N N . ARG A 1 492 ? 23.014 5.086 -25.437 1.00 91.44 492 ARG A N 1
ATOM 3875 C CA . ARG A 1 492 ? 24.287 4.363 -25.541 1.00 91.44 492 ARG A CA 1
ATOM 3876 C C . ARG A 1 492 ? 24.607 3.638 -24.242 1.00 91.44 492 ARG A C 1
ATOM 3878 O O . ARG A 1 492 ? 24.577 4.247 -23.171 1.00 91.44 492 ARG A O 1
ATOM 3885 N N . PHE A 1 493 ? 25.019 2.378 -24.365 1.00 93.56 493 PHE A N 1
ATOM 3886 C CA . PHE A 1 493 ? 25.467 1.592 -23.223 1.00 93.56 493 PHE A CA 1
ATOM 3887 C C . PHE A 1 493 ? 26.703 2.233 -22.550 1.00 93.56 493 PHE A C 1
ATOM 3889 O O . PHE A 1 493 ? 27.613 2.692 -23.255 1.00 93.56 493 PHE A O 1
ATOM 3896 N N . PRO A 1 494 ? 26.787 2.279 -21.205 1.00 94.56 494 PRO A N 1
ATOM 3897 C CA . PRO A 1 494 ? 27.889 2.933 -20.506 1.00 94.56 494 PRO A CA 1
ATOM 3898 C C . PRO A 1 494 ? 29.241 2.268 -20.798 1.00 94.56 494 PRO A C 1
ATOM 3900 O O . PRO A 1 494 ? 29.540 1.176 -20.312 1.00 94.56 494 PRO A O 1
ATOM 3903 N N . ARG A 1 495 ? 30.110 2.966 -21.541 1.00 94.50 495 ARG A N 1
ATOM 3904 C CA . ARG A 1 495 ? 31.451 2.474 -21.907 1.00 94.50 495 ARG A CA 1
ATOM 3905 C C . ARG A 1 495 ? 32.294 2.080 -20.690 1.00 94.50 495 ARG A C 1
ATOM 3907 O O . ARG A 1 495 ? 33.032 1.104 -20.753 1.00 94.50 495 ARG A O 1
ATOM 3914 N N . GLN A 1 496 ? 32.142 2.792 -19.573 1.00 95.50 496 GLN A N 1
ATOM 3915 C CA . GLN A 1 496 ? 32.831 2.469 -18.323 1.00 95.50 496 GLN A CA 1
ATOM 3916 C C . GLN A 1 496 ? 32.520 1.046 -17.834 1.00 95.50 496 GLN A C 1
ATOM 3918 O O . GLN A 1 496 ? 33.435 0.344 -17.413 1.00 95.50 496 GLN A O 1
ATOM 3923 N N . LEU A 1 497 ? 31.257 0.603 -17.899 1.00 95.31 497 LEU A N 1
ATOM 3924 C CA . LEU A 1 497 ? 30.876 -0.749 -17.476 1.00 95.31 497 LEU A CA 1
ATOM 3925 C C . LEU A 1 497 ? 31.507 -1.805 -18.388 1.00 95.31 497 LEU A C 1
ATOM 3927 O O . LEU A 1 497 ? 32.033 -2.797 -17.894 1.00 95.31 497 LEU A O 1
ATOM 3931 N N . VAL A 1 498 ? 31.537 -1.552 -19.700 1.00 93.75 498 VAL A N 1
ATOM 3932 C CA . VAL A 1 498 ? 32.203 -2.432 -20.675 1.00 93.75 498 VAL A CA 1
ATOM 3933 C C . VAL A 1 498 ? 33.693 -2.562 -20.360 1.00 93.75 498 VAL A C 1
ATOM 3935 O O . VAL A 1 498 ? 34.214 -3.669 -20.256 1.00 93.75 498 VAL A O 1
ATOM 3938 N N . GLU A 1 499 ? 34.382 -1.439 -20.150 1.00 94.75 499 GLU A N 1
ATOM 3939 C CA . GLU A 1 499 ? 35.812 -1.428 -19.828 1.00 94.75 499 GLU A CA 1
ATOM 3940 C C . GLU A 1 499 ? 36.121 -2.134 -18.503 1.00 94.75 499 GLU A C 1
ATOM 3942 O O . GLU A 1 499 ? 37.145 -2.810 -18.399 1.00 94.75 499 GLU A O 1
ATOM 3947 N N . LEU A 1 500 ? 35.249 -2.009 -17.497 1.00 92.81 500 LEU A N 1
ATOM 3948 C CA . LEU A 1 500 ? 35.386 -2.724 -16.227 1.00 92.81 500 LEU A CA 1
ATOM 3949 C C . LEU A 1 500 ? 35.229 -4.237 -16.408 1.00 92.81 500 LEU A C 1
ATOM 3951 O O . LEU A 1 500 ? 36.077 -4.987 -15.924 1.00 92.81 500 LEU A O 1
ATOM 3955 N N . CYS A 1 501 ? 34.212 -4.680 -17.151 1.00 90.94 501 CYS A N 1
ATOM 3956 C CA . CYS A 1 501 ? 34.021 -6.094 -17.470 1.00 90.94 501 CYS A CA 1
ATOM 3957 C C . CYS A 1 501 ? 35.231 -6.673 -18.223 1.00 90.94 501 CYS A C 1
ATOM 3959 O O . CYS A 1 501 ? 35.729 -7.731 -17.843 1.00 90.94 501 CYS A O 1
ATOM 3961 N N . ILE A 1 502 ? 35.762 -5.958 -19.226 1.00 91.56 502 ILE A N 1
ATOM 3962 C CA . ILE A 1 502 ? 36.961 -6.377 -19.977 1.00 91.56 502 ILE A CA 1
ATOM 3963 C C . ILE A 1 502 ? 38.172 -6.479 -19.046 1.00 91.56 502 ILE A C 1
ATOM 3965 O O . ILE A 1 502 ? 38.841 -7.510 -19.011 1.00 91.56 502 ILE A O 1
ATOM 3969 N N . LYS A 1 503 ? 38.448 -5.438 -18.249 1.00 90.19 503 LYS A N 1
ATOM 3970 C CA . LYS A 1 503 ? 39.581 -5.436 -17.309 1.00 90.19 503 LYS A CA 1
ATOM 3971 C C . LYS A 1 503 ? 39.504 -6.592 -16.319 1.00 90.19 503 LYS A C 1
ATOM 3973 O O . LYS A 1 503 ? 40.537 -7.167 -15.986 1.00 90.19 503 LYS A O 1
ATOM 3978 N N . ARG A 1 504 ? 38.300 -6.933 -15.851 1.00 86.81 504 ARG A N 1
ATOM 3979 C CA . ARG A 1 504 ? 38.101 -8.055 -14.933 1.00 86.81 504 ARG A CA 1
ATOM 3980 C C . ARG A 1 504 ? 38.299 -9.400 -15.625 1.00 86.81 504 ARG A C 1
ATOM 3982 O O . ARG A 1 504 ? 38.996 -10.242 -15.074 1.00 86.81 504 ARG A O 1
ATOM 3989 N N . ALA A 1 505 ? 37.756 -9.578 -16.828 1.00 87.06 505 ALA A N 1
ATOM 3990 C CA . ALA A 1 505 ? 37.963 -10.788 -17.623 1.00 87.06 505 ALA A CA 1
ATOM 3991 C C . ALA A 1 505 ? 39.454 -11.028 -17.928 1.00 87.06 505 ALA A C 1
ATOM 3993 O O . ALA A 1 505 ? 39.919 -12.162 -17.901 1.00 87.06 505 ALA A O 1
ATOM 3994 N N . CYS A 1 506 ? 40.225 -9.957 -18.141 1.00 88.69 506 CYS A N 1
ATOM 3995 C CA . CYS A 1 506 ? 41.674 -10.017 -18.341 1.00 88.69 506 CYS A CA 1
ATOM 3996 C C . CYS A 1 506 ? 42.493 -10.154 -17.041 1.00 88.69 506 CYS A C 1
ATOM 3998 O O . CYS A 1 506 ? 43.721 -10.194 -17.114 1.00 88.69 506 CYS A O 1
ATOM 4000 N N . ASN A 1 507 ? 41.861 -10.212 -15.863 1.00 84.38 507 ASN A N 1
ATOM 4001 C CA . ASN A 1 507 ? 42.532 -10.383 -14.575 1.00 84.38 507 ASN A CA 1
ATOM 4002 C C . ASN A 1 507 ? 42.107 -11.710 -13.914 1.00 84.38 507 ASN A C 1
ATOM 4004 O O . ASN A 1 507 ? 41.128 -11.730 -13.164 1.00 84.38 507 ASN A O 1
ATOM 4008 N N . PRO A 1 508 ? 42.857 -12.810 -14.122 1.00 72.88 508 PRO A N 1
ATOM 4009 C CA . PRO A 1 508 ? 42.510 -14.133 -13.597 1.00 72.88 508 PRO A CA 1
ATOM 4010 C C . PRO A 1 508 ? 42.332 -14.184 -12.074 1.00 72.88 508 PRO A C 1
ATOM 4012 O O . PRO A 1 508 ? 41.531 -14.966 -11.580 1.00 72.88 508 PRO A O 1
ATOM 4015 N N . LEU A 1 509 ? 43.035 -13.325 -11.323 1.00 77.06 509 LEU A N 1
ATOM 4016 C CA . LEU A 1 509 ? 42.927 -13.245 -9.859 1.00 77.06 509 LEU A CA 1
ATOM 4017 C C . LEU A 1 509 ? 41.620 -12.590 -9.385 1.00 77.06 509 LEU A C 1
ATOM 4019 O O . LEU A 1 509 ? 41.276 -12.684 -8.209 1.00 77.06 509 LEU A O 1
ATOM 4023 N N . ALA A 1 510 ? 40.913 -11.881 -10.270 1.00 66.62 510 ALA A N 1
ATOM 4024 C CA . ALA A 1 510 ? 39.638 -11.239 -9.965 1.00 66.62 510 ALA A CA 1
ATOM 4025 C C . ALA A 1 510 ? 38.430 -12.159 -10.209 1.00 66.62 510 ALA A C 1
ATOM 4027 O O . ALA A 1 510 ? 37.310 -11.811 -9.818 1.00 66.62 510 ALA A O 1
ATOM 4028 N N . LEU A 1 511 ? 38.628 -13.305 -10.859 1.00 66.62 511 LEU A N 1
ATOM 4029 C CA . LEU A 1 511 ? 37.603 -14.331 -10.993 1.00 66.62 511 LEU A CA 1
ATOM 4030 C C . LEU A 1 511 ? 37.588 -15.151 -9.699 1.00 66.62 511 LEU A C 1
ATOM 4032 O O . LEU A 1 511 ? 38.638 -15.575 -9.216 1.00 66.62 511 LEU A O 1
ATOM 4036 N N . GLU A 1 512 ? 36.408 -15.351 -9.107 1.00 58.41 512 GLU A N 1
ATOM 4037 C CA . GLU A 1 512 ? 36.271 -16.391 -8.083 1.00 58.41 512 GLU A CA 1
ATOM 4038 C C . GLU A 1 512 ? 36.684 -17.723 -8.718 1.00 58.41 512 GLU A C 1
ATOM 4040 O O . GLU A 1 512 ? 36.487 -17.909 -9.920 1.00 58.41 512 GLU A O 1
ATOM 4045 N N . HIS A 1 513 ? 37.302 -18.622 -7.946 1.00 51.88 513 HIS A N 1
ATOM 4046 C CA . HIS A 1 513 ? 37.672 -19.942 -8.448 1.00 51.88 513 HIS A CA 1
ATOM 4047 C C . HIS A 1 513 ? 36.412 -20.649 -8.958 1.00 51.88 513 HIS A C 1
ATOM 4049 O O . HIS A 1 513 ? 35.658 -21.227 -8.179 1.00 51.88 513 HIS A O 1
ATOM 4055 N N . TRP A 1 514 ? 36.184 -20.577 -10.267 1.00 44.28 514 TRP A N 1
ATOM 4056 C CA . TRP A 1 514 ? 35.209 -21.396 -10.963 1.00 44.28 514 TRP A CA 1
ATOM 4057 C C . TRP A 1 514 ? 35.672 -22.835 -10.725 1.00 44.28 514 TRP A C 1
ATOM 4059 O O . TRP A 1 514 ? 36.810 -23.179 -11.053 1.00 44.28 514 TRP A O 1
ATOM 4069 N N . GLY A 1 515 ? 34.883 -23.608 -9.977 1.00 37.66 515 GLY A N 1
ATOM 4070 C CA . GLY A 1 515 ? 35.289 -24.919 -9.476 1.00 37.66 515 GLY A CA 1
ATOM 4071 C C . GLY A 1 515 ? 35.803 -25.819 -10.600 1.00 37.66 515 GLY A C 1
ATOM 4072 O O . GLY A 1 515 ? 35.214 -25.849 -11.670 1.00 37.66 515 GLY A O 1
ATOM 4073 N N . GLY A 1 516 ? 36.913 -26.525 -10.352 1.00 39.41 516 GLY A N 1
ATOM 4074 C CA . GLY A 1 516 ? 37.394 -27.566 -11.268 1.00 39.41 516 GLY A CA 1
ATOM 4075 C C . GLY A 1 516 ? 38.904 -27.777 -11.370 1.00 39.41 516 GLY A C 1
ATOM 4076 O O . GLY A 1 516 ? 39.322 -28.740 -11.995 1.00 39.41 516 GLY A O 1
ATOM 4077 N N . SER A 1 517 ? 39.756 -26.956 -10.748 1.00 30.61 517 SER A N 1
ATOM 4078 C CA . SER A 1 517 ? 41.189 -27.284 -10.654 1.00 30.61 517 SER A CA 1
ATOM 4079 C C . SER A 1 517 ? 41.640 -27.301 -9.199 1.00 30.61 517 SER A C 1
ATOM 4081 O O . SER A 1 517 ? 42.228 -26.353 -8.677 1.00 30.61 517 SER A O 1
ATOM 4083 N N . ARG A 1 518 ? 41.309 -28.406 -8.520 1.00 31.94 518 ARG A N 1
ATOM 4084 C CA . ARG A 1 518 ? 42.115 -28.869 -7.388 1.00 31.94 518 ARG A CA 1
ATOM 4085 C C . ARG A 1 518 ? 43.441 -29.348 -7.982 1.00 31.94 518 ARG A C 1
ATOM 4087 O O . ARG A 1 518 ? 43.427 -30.181 -8.884 1.00 31.94 518 ARG A O 1
ATOM 4094 N N . ARG A 1 519 ? 44.547 -28.756 -7.530 1.00 31.39 519 ARG A N 1
ATOM 4095 C CA . ARG A 1 519 ? 45.874 -29.351 -7.719 1.00 31.39 519 ARG A CA 1
ATOM 4096 C C . ARG A 1 519 ? 45.965 -30.686 -7.003 1.00 31.39 519 ARG A C 1
ATOM 4098 O O . ARG A 1 519 ? 45.304 -30.806 -5.945 1.00 31.39 519 ARG A O 1
#

Sequence (519 aa):
MSWLQRLYQTYEAASQNADLQAQDQKLMPYYHVNQNVQIVITINDKGDFVRAEVCRDDNGKVKSKYLAIPATNDSANRTSGAVAHPLSDKLQYVAKDFFDYSQNKKDLYPLYEDILSTWCSSEHSHPKAQSVLTYVKKGTLVKDLIDAHVLIVDPDNKSKLAYPEQASDYPDSILAALNKNKGVFDQGAAFIVWNVIASSLDTPTQHVTETWRDDNLFAAWQQFYATLDSTDGFCYITGNTSPLASKHPNRILRSSTNAKLISANDATGYTFRGRFTDTTGMQAAGISAVVTEKAHAALSWLLSRQGREEAGQAIVAWSISGIEVPQPTSVAAPLDVLDASKTSDNDGNDFEEYDDDEASDTEPTFQHRNDLGYRFATHLRNTLQGYRQQLPEHQQISIISLEAATPGRMAVTYYHESMPSEYIDALQAWYTQFAWYHTYRDDDSNQQRLGIQSPTPKQIAQVAYGARLSDALKKQVVAQVLPCIVEGEARRFPRQLVELCIKRACNPLALEHWGGSRR

Mean predicted aligned error: 9.59 Å

Secondary structure (DSSP, 8-state):
-HHHHHHHHHHHHHHT-HHHHTSSSPPPPTTEEEEEE-EEEEEETTS-EEEEEE-B-TTS-B--EEEEEE--HHHHT-SSS----SSS-BHHHH-TTHHHH-S-----HHHHHHHHHHHHTSTT--HHHHHHHHHHHH--HHHHHHHTT-SPBPSS-TTSB---S-GGGSTTSGGGGSPPBTTB--GGG-BEEEEEE-SSTTS---S--BGGG-HHHHHHHHHHHHHH---EEE-TTTSSEEEBPSS--B--SGGGTT-BSS----SSS-SSBTTBS-SSSTTTS--BHHHHHHHHHHHHHHHHHT-EEETTEEEEEEETT------TTSPP-PPBSS--TT---S-----------------------TTTTHHHHHHHHHHHHHHHHHS-TT-PEEEEEEEEEETTEEEEEEEEEE-HHHHHHHHHHHHHHT-EEEEEE-TTT--EEEEEEPPPHHHHHHHHH-SS--HHHHHHHHHHHHHHHHSGGGS---HHHHHHHHHHHT-GGGS---S----

Nearest PDB structures (foldseek):
  8dfs-assembly1_I  TM=4.915E-01  e=4.224E-14  Nitratidesulfovibrio vulgaris str. Hildenborough
  8dej-assembly1_I  TM=5.681E-01  e=9.037E-12  Nitratidesulfovibrio vulgaris str. Hildenborough
  3l9b-assembly1_A  TM=4.346E-01  e=1.016E+00  Rattus norvegicus
  2p9w-assembly1_A  TM=3.862E-01  e=4.779E+00  Malassezia sympodialis
  2nq3-assembly1_A  TM=4.024E-01  e=9.809E+00  Homo sapiens

Solvent-accessible surface area (backbone atoms only — not comparable to full-atom values): 29879 Å² total; per-residue (Å²): 112,64,71,54,36,48,26,31,51,23,28,59,44,34,76,72,32,65,74,55,56,69,39,93,78,43,68,61,63,57,56,46,43,76,43,71,28,36,36,45,36,35,26,26,58,82,21,46,85,72,51,58,44,66,33,50,46,99,84,68,46,58,32,55,44,82,42,57,38,60,31,46,75,64,37,69,61,60,85,72,81,92,63,48,29,50,85,43,37,30,36,43,31,56,22,62,36,32,57,76,32,43,90,58,86,71,85,39,23,69,54,20,50,52,51,33,51,53,44,50,73,40,98,40,40,42,71,65,59,41,13,49,52,52,30,43,72,69,37,48,52,50,59,53,34,41,77,56,66,55,49,60,50,22,93,92,41,75,74,26,56,39,65,48,70,55,44,78,84,42,71,88,36,57,52,66,60,56,72,75,52,99,72,20,36,59,68,49,67,39,19,38,42,51,29,43,40,71,82,46,92,86,51,84,67,66,90,63,39,44,60,73,71,30,67,69,54,52,49,24,51,46,56,43,55,60,64,70,46,78,51,69,37,60,14,76,68,80,76,42,77,37,37,34,44,91,72,59,71,52,47,62,44,87,81,41,46,69,20,21,73,58,83,87,84,75,87,75,76,64,87,50,69,87,79,46,95,56,91,82,52,55,81,79,73,25,40,25,41,67,52,47,37,32,18,50,33,32,48,35,37,45,43,74,72,68,27,49,77,58,95,43,35,36,39,37,43,40,34,46,76,62,56,85,53,85,46,86,76,61,71,72,81,62,52,58,74,76,73,63,85,86,70,68,75,94,73,79,92,80,82,89,84,89,81,90,77,74,94,66,95,64,75,75,73,87,72,84,65,94,55,86,58,48,65,56,55,50,50,52,51,52,52,55,48,53,51,56,72,73,48,58,78,88,47,51,33,39,36,43,30,39,33,57,84,47,96,50,33,32,42,81,78,42,76,51,76,38,45,48,67,59,38,53,50,10,43,51,48,40,45,63,76,46,51,39,84,39,79,44,68,38,87,88,76,70,41,70,42,52,22,55,40,40,77,42,46,65,52,50,35,34,57,39,72,31,90,88,62,55,65,71,58,44,51,54,38,32,69,62,40,50,52,30,33,53,53,16,88,84,33,79,74,61,62,69,55,55,53,33,33,51,55,39,72,73,30,76,88,68,50,73,84,73,85,85,77,80,129

pLDDT: mean 84.93, std 16.06, range [28.44, 98.69]